Protein AF-A0AAW1SA32-F1 (afdb_monomer_lite)

Sequence (536 aa):
MSPGRSFTLLSSGGRRIPCVILPHGGWPAILATALLDEAAVEGHWSCERVPLPLVPHVLAQGPCLTLGPSLDKEVPRLPGVTAGSGDALSQLHSECLAQARAVVVRWARAAAADPGRLLLVPLRAHEGHMGPARRAMPAFWGYSAVVDAPDMAAALLESARLPLVLDLDETLLAAFAGGQLESRLEAARAARRAARAEAAAATDPALQAAAAERARATEREEALLRDDAALLREFAESDQVTVDGTTISATIEPVTDPAAAGGGGKGGSRPVVRLQGEGAVLTRVSPGRRETSMLLRTRPGWAALRTYLEGLDDQQRPVAARRRFDIYVCTAAEREYALEAWRILDPHARLIPWELRQARIVCVPAGRKKTLAGVLGLAGAPLRPPSLPCSAMPLAVIVDDRLDVWEEGAQAQVLRVSPFAPHRAAAAGGAAALGDPAHRLAQAEELARVQGALTALRARLYYAVNEQLAPALRAMAAGVDLPAILAPALPPVPTVAEMLHEKDLQPLRLPPRAPAAAPASLQPVDPRRAPARRGG

InterPro domains:
  IPR004274 FCP1 homology domain [SM00577] (241-427)
  IPR023214 HAD superfamily [G3DSA:3.40.50.1000] (150-475)
  IPR036412 HAD-like superfamily [SSF56784] (156-415)
  IPR039189 CTD phosphatase Fcp1 [PTHR23081] (156-420)

Secondary structure (DSSP, 8-state):
-PPPEEEEEE-TTS-EEEEEEEE-TT-HHHHHHH--SEEEEEEEEE-SSS-TTHHHHHHHTS-SEEEE----TTS---TT--TTHHHHHHHHHHHHHHTTEEEEEE---TT-SS--EEEEEEEEEEESSSSTTPEEEEEEEEEEE-BSHHHHHHHHHHTT-EEEEE--BTTTEEEEEHHHHHHHHHHHHHHHHHHHHHHHH--SHHHHHHHHHHHHHHHHHHHHHHHHHHHHHHHHHHSEEEETTEEEEPEEEE---TTTS-SSSS--EEEEEEETTTTEEEEESSTT-GGGEEEEEEPTTHHHHHHHHHT-S-TT--S----SEEEEEEESS-HHHHHHHHHHH-TTSSSS-GGGHHHHEEEPPTTS-B-HHHHHT-BSPPP--TTS---S-TT-EEEES-STTB-HHHHTTEEE-----HHHHHHHTT-S-TT-HHHHHHHHHHHHHHHHHHHHHHHHHHHIIIIIIHHHHHHHHT-EEHHHHHS--PPP---HHHHHHSTTT----PPPPP------------TTTSPP----

Radius of gyration: 28.92 Å; chains: 1; bounding box: 78×53×91 Å

Foldseek 3Di:
DPPWDWAWEQEPVRDTAIKTKFFDDPLPVLCVQFADRYWYFPDKDAAPLDQLVQLLCQQQLFFGIKIFHDPDPPDPQDPPDDPCNQVVLVVVLVVCVVRVIWTWIWTDPPDDPFTWIKTWGWFFAWADDPDPPTDTTTMTGIGWAFFPSSVVSSVCLSLLAFAEEEEFDLFFKHKDALVRLVVVLVVLVVQLVVLVVQLVPDPDPVSNVVSVLSNQLSVLLNVQSVQQSQQLVCCLVPQWGADPNDIGHFDFAWQPQPQLCPDDPDTHTWGWDQPPLQQKIWIALDRVHSSRIMIMRGFQQLVVLVCVQLQVPCPPDPDPRRGRYQYAYEYQEDDSVQSVSVCVSCVPCSRHNSVCCVLRYHHDHPPAADEPCSNNVIGGFTDDDPPDQGHNHLRYAYEEQDLVSHDPSCSLRYLHFRRDDQSSQCSNVPHSGSSDPVSSVVRSVRSVLVSVLSVVSSVQQVCCSPVAQSVVVVVRNVYDYPVCVSNPPGDGRHGSSRSCVDPVNPRDCDDDDDPDVDPPPVRPYRSVPDDDPPDD

pLDDT: mean 80.63, std 17.44, range [24.11, 98.62]

Structure (mmCIF, N/CA/C/O backbone):
data_AF-A0AAW1SA32-F1
#
_entry.id   AF-A0AAW1SA32-F1
#
loop_
_atom_site.group_PDB
_atom_site.id
_atom_site.type_symbol
_atom_site.label_atom_id
_atom_site.label_alt_id
_atom_site.label_comp_id
_atom_site.label_asym_id
_atom_site.label_entity_id
_atom_site.label_seq_id
_atom_site.pdbx_PDB_ins_code
_atom_site.Cartn_x
_atom_site.Cartn_y
_atom_site.Cartn_z
_atom_site.occupancy
_atom_site.B_iso_or_equiv
_atom_site.auth_seq_id
_atom_site.auth_comp_id
_atom_site.auth_asym_id
_atom_site.auth_atom_id
_atom_site.pdbx_PDB_model_num
ATOM 1 N N . MET A 1 1 ? 33.825 -18.367 -18.491 1.00 43.38 1 MET A N 1
ATOM 2 C CA . MET A 1 1 ? 32.591 -17.846 -19.117 1.00 43.38 1 MET A CA 1
ATOM 3 C C . MET A 1 1 ? 31.752 -19.041 -19.519 1.00 43.38 1 MET A C 1
ATOM 5 O O . MET A 1 1 ? 32.324 -19.983 -20.054 1.00 43.38 1 MET A O 1
ATOM 9 N N . SER A 1 2 ? 30.454 -19.050 -19.217 1.00 46.56 2 SER A N 1
ATOM 10 C CA . SER A 1 2 ? 29.559 -20.091 -19.736 1.00 46.56 2 SER A CA 1
ATOM 11 C C . SER A 1 2 ? 29.549 -20.023 -21.269 1.00 46.56 2 SER A C 1
ATOM 13 O O . SER A 1 2 ? 29.550 -18.908 -21.797 1.00 46.56 2 SER A O 1
ATOM 15 N N . PRO A 1 3 ? 29.569 -21.160 -21.987 1.00 58.75 3 PRO A N 1
ATOM 16 C CA . PRO A 1 3 ? 29.475 -21.144 -23.442 1.00 58.75 3 PRO A CA 1
ATOM 17 C C . PRO A 1 3 ? 28.167 -20.461 -23.852 1.00 58.75 3 PRO A C 1
ATOM 19 O O . PRO A 1 3 ? 27.114 -20.713 -23.259 1.00 58.75 3 PRO A O 1
ATOM 22 N N . GLY A 1 4 ? 28.245 -19.553 -24.826 1.00 66.81 4 GLY A N 1
ATOM 23 C CA . GLY A 1 4 ? 27.060 -18.908 -25.381 1.00 66.81 4 GLY A CA 1
ATOM 24 C C . GLY A 1 4 ? 26.113 -19.949 -25.966 1.00 66.81 4 GLY A C 1
ATOM 25 O O . GLY A 1 4 ? 26.548 -20.895 -26.619 1.00 66.81 4 GLY A O 1
ATOM 26 N N . ARG A 1 5 ? 24.812 -19.792 -25.718 1.00 78.44 5 ARG A N 1
ATOM 27 C CA . ARG A 1 5 ? 23.786 -20.689 -26.259 1.00 78.44 5 ARG A CA 1
ATOM 28 C C . ARG A 1 5 ? 23.210 -20.087 -27.536 1.00 78.44 5 ARG A C 1
ATOM 30 O O . ARG A 1 5 ? 22.865 -18.904 -27.553 1.00 78.44 5 ARG A O 1
ATOM 37 N N . SER A 1 6 ? 23.095 -20.900 -28.588 1.00 81.44 6 SER A N 1
ATOM 38 C CA . SER A 1 6 ? 22.388 -20.510 -29.812 1.00 81.44 6 SER A CA 1
ATOM 39 C C . SER A 1 6 ? 20.918 -20.223 -29.506 1.00 81.44 6 SER A C 1
ATOM 41 O O . SER A 1 6 ? 20.290 -20.935 -28.723 1.00 81.44 6 SER A O 1
ATOM 43 N N . PHE A 1 7 ? 20.382 -19.163 -30.097 1.00 83.56 7 PHE A N 1
ATOM 44 C CA . PHE A 1 7 ? 19.019 -18.710 -29.863 1.00 83.56 7 PHE A CA 1
ATOM 45 C C . PHE A 1 7 ? 18.447 -18.070 -31.125 1.00 83.56 7 PHE A C 1
ATOM 47 O O . PHE A 1 7 ? 19.166 -17.392 -31.852 1.00 83.56 7 PHE A O 1
ATOM 54 N N . THR A 1 8 ? 17.154 -18.238 -31.386 1.00 86.19 8 THR A N 1
ATOM 55 C CA . THR A 1 8 ? 16.477 -17.611 -32.527 1.00 86.19 8 THR A CA 1
ATOM 56 C C . THR A 1 8 ? 15.417 -16.619 -32.063 1.00 86.19 8 THR A C 1
ATOM 58 O O . THR A 1 8 ? 14.433 -16.992 -31.431 1.00 86.19 8 THR A O 1
ATOM 61 N N . LEU A 1 9 ? 15.563 -15.351 -32.442 1.00 87.94 9 LEU A N 1
ATOM 62 C CA . LEU A 1 9 ? 14.513 -14.352 -32.269 1.00 87.94 9 LEU A CA 1
ATOM 63 C C . LEU A 1 9 ? 13.605 -14.336 -33.507 1.00 87.94 9 LEU A C 1
ATOM 65 O O . LEU A 1 9 ? 14.067 -14.107 -34.625 1.00 87.94 9 LEU A O 1
ATOM 69 N N . LEU A 1 10 ? 12.311 -14.577 -33.323 1.00 87.69 10 LEU A N 1
ATOM 70 C CA . LEU A 1 10 ? 11.308 -14.472 -34.380 1.00 87.69 10 LEU A CA 1
ATOM 71 C C . LEU A 1 10 ? 10.786 -13.036 -34.410 1.00 87.69 10 LEU A C 1
ATOM 73 O O . LEU A 1 10 ? 10.126 -12.591 -33.473 1.00 87.69 10 LEU A O 1
ATOM 77 N N . SER A 1 11 ? 11.097 -12.301 -35.476 1.00 84.62 11 SER A N 1
ATOM 78 C CA . SER A 1 11 ? 10.527 -10.965 -35.693 1.00 84.62 11 SER A CA 1
ATOM 79 C C . SER A 1 11 ? 9.002 -11.024 -35.861 1.00 84.62 11 SER A C 1
ATOM 81 O O . SER A 1 11 ? 8.447 -12.073 -36.194 1.00 84.62 11 SER A O 1
ATOM 83 N N . SER A 1 12 ? 8.332 -9.878 -35.731 1.00 76.38 12 SER A N 1
ATOM 84 C CA . SER A 1 12 ? 6.885 -9.752 -35.963 1.00 76.38 12 SER A CA 1
ATOM 85 C C . SER A 1 12 ? 6.443 -10.185 -37.370 1.00 76.38 12 SER A C 1
ATOM 87 O O . SER A 1 12 ? 5.322 -10.648 -37.542 1.00 76.38 12 SER A O 1
ATOM 89 N N . GLY A 1 13 ? 7.328 -10.092 -38.370 1.00 77.31 13 GLY A N 1
ATOM 90 C CA . GLY A 1 13 ? 7.092 -10.564 -39.740 1.00 77.31 13 GLY A CA 1
ATOM 91 C C . GLY A 1 13 ? 7.439 -12.040 -39.980 1.00 77.31 13 GLY A C 1
ATOM 92 O O . GLY A 1 13 ? 7.562 -12.450 -41.130 1.00 77.31 13 GLY A O 1
ATOM 93 N N . GLY A 1 14 ? 7.692 -12.830 -38.931 1.00 77.44 14 GLY A N 1
ATOM 94 C CA . GLY A 1 14 ? 8.036 -14.255 -39.036 1.00 77.44 14 GLY A CA 1
ATOM 95 C C . GLY A 1 14 ? 9.484 -14.549 -39.454 1.00 77.44 14 GLY A C 1
ATOM 96 O O . GLY A 1 14 ? 9.884 -15.711 -39.520 1.00 77.44 14 GLY A O 1
ATOM 97 N N . ARG A 1 15 ? 10.313 -13.522 -39.699 1.00 84.69 15 ARG A N 1
ATOM 98 C CA . ARG A 1 15 ? 11.748 -13.699 -39.989 1.00 84.69 15 ARG A CA 1
ATOM 99 C C . ARG A 1 15 ? 12.479 -14.237 -38.757 1.00 84.69 15 ARG A C 1
ATOM 101 O O . ARG A 1 15 ? 12.372 -13.651 -37.680 1.00 84.69 15 ARG A O 1
ATOM 108 N N . ARG A 1 16 ? 13.258 -15.305 -38.948 1.00 86.62 16 ARG A N 1
ATOM 109 C CA . ARG A 1 16 ? 14.140 -15.917 -37.941 1.00 86.62 16 ARG A CA 1
ATOM 110 C C . ARG A 1 16 ? 15.473 -15.163 -37.880 1.00 86.62 16 ARG A C 1
ATOM 112 O O . ARG A 1 16 ? 16.166 -15.064 -38.891 1.00 86.62 16 ARG A O 1
ATOM 119 N N . ILE A 1 17 ? 15.833 -14.645 -36.710 1.00 87.06 17 ILE A N 1
ATOM 120 C CA . ILE A 1 17 ? 17.079 -13.913 -36.458 1.00 87.06 17 ILE A CA 1
ATOM 121 C C . ILE A 1 17 ? 17.946 -14.765 -35.516 1.00 87.06 17 ILE A C 1
ATOM 123 O O . ILE A 1 17 ? 17.618 -14.874 -34.335 1.00 87.06 17 ILE A O 1
ATOM 127 N N . PRO A 1 18 ? 19.014 -15.413 -36.009 1.00 84.81 18 PRO A N 1
ATOM 128 C CA . PRO A 1 18 ? 19.924 -16.179 -35.169 1.00 84.81 18 PRO A CA 1
ATOM 129 C C . PRO A 1 18 ? 20.784 -15.246 -34.309 1.00 84.81 18 PRO A C 1
ATOM 131 O O . PRO A 1 18 ? 21.390 -14.292 -34.798 1.00 84.81 18 PRO A O 1
ATOM 134 N N . CYS A 1 19 ? 20.858 -15.571 -33.028 1.00 85.31 19 CYS A N 1
ATOM 135 C CA . CYS A 1 19 ? 21.523 -14.819 -31.978 1.00 85.31 19 CYS A CA 1
ATOM 136 C C . CYS A 1 19 ? 22.290 -15.779 -31.059 1.00 85.31 19 CYS A C 1
ATOM 138 O O . CYS A 1 19 ? 22.099 -16.998 -31.087 1.00 85.31 19 CYS A O 1
ATOM 140 N N . VAL A 1 20 ? 23.130 -15.215 -30.198 1.00 84.38 20 VAL A N 1
ATOM 141 C CA . VAL A 1 20 ? 23.724 -15.924 -29.063 1.00 84.38 20 VAL A CA 1
ATOM 142 C C . VAL A 1 20 ? 23.283 -15.249 -27.774 1.00 84.38 20 VAL A C 1
ATOM 144 O O . VAL A 1 20 ? 23.307 -14.021 -27.665 1.00 84.38 20 VAL A O 1
ATOM 147 N N . ILE A 1 21 ? 22.875 -16.065 -26.804 1.00 85.00 21 ILE A N 1
ATOM 148 C CA . ILE A 1 21 ? 22.555 -15.631 -25.448 1.00 85.00 21 ILE A CA 1
ATOM 149 C C . ILE A 1 21 ? 23.703 -16.001 -24.515 1.00 85.00 21 ILE A C 1
ATOM 151 O O . ILE A 1 21 ? 24.169 -17.142 -24.488 1.00 85.00 21 ILE A O 1
ATOM 155 N N . LEU A 1 22 ? 24.106 -15.027 -23.706 1.00 84.38 22 LEU A N 1
ATOM 156 C CA . LEU A 1 22 ? 25.078 -15.155 -22.631 1.00 84.38 22 LEU A CA 1
ATOM 157 C C . LEU A 1 22 ? 24.363 -14.856 -21.303 1.00 84.38 22 LEU A C 1
ATOM 159 O O . LEU A 1 22 ? 24.101 -13.691 -21.004 1.00 84.38 22 LEU A O 1
ATOM 163 N N . PRO A 1 23 ? 23.979 -15.889 -20.531 1.00 83.06 23 PRO A N 1
ATOM 164 C CA . PRO A 1 23 ? 23.356 -15.718 -19.220 1.00 83.06 23 PRO A CA 1
ATOM 165 C C . PRO A 1 23 ? 24.276 -15.019 -18.212 1.00 83.06 23 PRO A C 1
ATOM 167 O O . PRO A 1 23 ? 25.473 -15.303 -18.171 1.00 83.06 23 PRO A O 1
ATOM 170 N N . HIS A 1 24 ? 23.701 -14.191 -17.337 1.00 81.00 24 HIS A N 1
ATOM 171 C CA . HIS A 1 24 ? 24.418 -13.539 -16.232 1.00 81.00 24 HIS A CA 1
ATOM 172 C C . HIS A 1 24 ? 24.227 -14.279 -14.905 1.00 81.00 24 HIS A C 1
ATOM 174 O O . HIS A 1 24 ? 23.134 -14.751 -14.599 1.00 81.00 24 HIS A O 1
ATOM 180 N N . GLY A 1 25 ? 25.267 -14.337 -14.070 1.00 75.50 25 GLY A N 1
ATOM 181 C CA . GLY A 1 25 ? 25.170 -14.793 -12.674 1.00 75.50 25 GLY A CA 1
ATOM 182 C C . GLY A 1 25 ? 24.427 -16.126 -12.481 1.00 75.50 25 GLY A C 1
ATOM 183 O O . GLY A 1 25 ? 24.749 -17.121 -13.122 1.00 75.50 25 GLY A O 1
ATOM 184 N N . GLY A 1 26 ? 23.427 -16.141 -11.589 1.00 72.12 26 GLY A N 1
ATOM 185 C CA . GLY A 1 26 ? 22.604 -17.317 -11.256 1.00 72.12 26 GLY A CA 1
ATOM 186 C C . GLY A 1 26 ? 21.482 -17.650 -12.252 1.00 72.12 26 GLY A C 1
ATOM 187 O O . GLY A 1 26 ? 20.685 -18.549 -11.997 1.00 72.12 26 GLY A O 1
ATOM 188 N N . TRP A 1 27 ? 21.398 -16.948 -13.384 1.00 76.31 27 TRP A N 1
ATOM 189 C CA . TRP A 1 27 ? 20.371 -17.165 -14.404 1.00 76.31 27 TRP A CA 1
ATOM 190 C C . TRP A 1 27 ? 20.554 -18.354 -15.369 1.00 76.31 27 TRP A C 1
ATOM 192 O O . TRP A 1 27 ? 19.533 -18.749 -15.937 1.00 76.31 27 TRP A O 1
ATOM 202 N N . PRO A 1 28 ? 21.741 -18.976 -15.577 1.00 76.75 28 PRO A N 1
ATOM 203 C CA . PRO A 1 28 ? 21.910 -20.035 -16.575 1.00 76.75 28 PRO A CA 1
ATOM 204 C C . PRO A 1 28 ? 20.877 -21.166 -16.485 1.00 76.75 28 PRO A C 1
ATOM 206 O O . PRO A 1 28 ? 20.281 -21.517 -17.497 1.00 76.75 28 PRO A O 1
ATOM 209 N N . ALA A 1 29 ? 20.608 -21.699 -15.288 1.00 71.81 29 ALA A N 1
ATOM 210 C CA . ALA A 1 29 ? 19.679 -22.821 -15.105 1.00 71.81 29 ALA A CA 1
ATOM 211 C C . ALA A 1 29 ? 18.210 -22.443 -15.382 1.00 71.81 29 ALA A C 1
ATOM 213 O O . ALA A 1 29 ? 17.443 -23.227 -15.943 1.00 71.81 29 ALA A O 1
ATOM 214 N N . ILE A 1 30 ? 17.811 -21.223 -15.021 1.00 73.12 30 ILE A N 1
ATOM 215 C CA . ILE A 1 30 ? 16.438 -20.739 -15.226 1.00 73.12 30 ILE A CA 1
ATOM 216 C C . ILE A 1 30 ? 16.232 -20.390 -16.687 1.00 73.12 30 ILE A C 1
ATOM 218 O O . ILE A 1 30 ? 15.241 -20.793 -17.274 1.00 73.12 30 ILE A O 1
ATOM 222 N N . LEU A 1 31 ? 17.187 -19.697 -17.306 1.00 74.50 31 LEU A N 1
ATOM 223 C CA . LEU A 1 31 ? 17.115 -19.382 -18.726 1.00 74.50 31 LEU A CA 1
ATOM 224 C C . LEU A 1 31 ? 17.199 -20.645 -19.586 1.00 74.50 31 LEU A C 1
ATOM 226 O O . LEU A 1 31 ? 16.544 -20.698 -20.616 1.00 74.50 31 LEU A O 1
ATOM 230 N N . ALA A 1 32 ? 17.919 -21.686 -19.156 1.00 70.69 32 ALA A N 1
ATOM 231 C CA . ALA A 1 32 ? 17.929 -22.974 -19.849 1.00 70.69 32 ALA A CA 1
ATOM 232 C C . ALA A 1 32 ? 16.540 -23.634 -19.910 1.00 70.69 32 ALA A C 1
ATOM 234 O O . ALA A 1 32 ? 16.199 -24.251 -20.914 1.00 70.69 32 ALA A O 1
ATOM 235 N N . THR A 1 33 ? 15.738 -23.485 -18.853 1.00 68.38 33 THR A N 1
ATOM 236 C CA . THR A 1 33 ? 14.393 -24.078 -18.747 1.00 68.38 33 THR A CA 1
ATOM 237 C C . THR A 1 33 ? 13.278 -23.153 -19.243 1.00 68.38 33 THR A C 1
ATOM 239 O O . THR A 1 33 ? 12.227 -23.630 -19.664 1.00 68.38 33 THR A O 1
ATOM 242 N N . ALA A 1 34 ? 13.498 -21.839 -19.194 1.00 64.12 34 ALA A N 1
ATOM 243 C CA . ALA A 1 34 ? 12.543 -20.803 -19.572 1.00 64.12 34 ALA A CA 1
ATOM 244 C C . ALA A 1 34 ? 12.669 -20.383 -21.043 1.00 64.12 34 ALA A C 1
ATOM 246 O O . ALA A 1 34 ? 11.677 -20.194 -21.742 1.00 64.12 34 ALA A O 1
ATOM 247 N N . LEU A 1 35 ? 13.890 -20.227 -21.543 1.00 68.00 35 LEU A N 1
ATOM 248 C CA . LEU A 1 35 ? 14.118 -19.920 -22.946 1.00 68.00 35 LEU A CA 1
ATOM 249 C C . LEU A 1 35 ? 14.328 -21.242 -23.687 1.00 68.00 35 LEU A C 1
ATOM 251 O O . LEU A 1 35 ? 15.353 -21.913 -23.525 1.00 68.00 35 LEU A O 1
ATOM 255 N N . LEU A 1 36 ? 13.336 -21.612 -24.501 1.00 65.75 36 LEU A N 1
ATOM 256 C CA . LEU A 1 36 ? 13.528 -22.561 -25.598 1.00 65.75 36 LEU A CA 1
ATOM 257 C C . LEU A 1 36 ? 14.583 -22.007 -26.577 1.00 65.75 36 LEU A C 1
ATOM 259 O O . LEU A 1 36 ? 15.098 -20.900 -26.409 1.00 65.75 36 LEU A O 1
ATOM 263 N N . ASP A 1 37 ? 14.893 -22.753 -27.633 1.00 74.31 37 ASP A N 1
ATOM 264 C CA . ASP A 1 37 ? 15.855 -22.303 -28.650 1.00 74.31 37 ASP A CA 1
ATOM 265 C C . ASP A 1 37 ? 15.319 -21.148 -29.521 1.00 74.31 37 ASP A C 1
ATOM 267 O O . ASP A 1 37 ? 16.049 -20.600 -30.350 1.00 74.31 37 ASP A O 1
ATOM 271 N N . GLU A 1 38 ? 14.059 -20.743 -29.327 1.00 80.00 38 GLU A N 1
ATOM 272 C CA . GLU A 1 38 ? 13.437 -19.614 -30.011 1.00 80.00 38 GLU A CA 1
ATOM 273 C C . GLU A 1 38 ? 12.433 -18.835 -29.147 1.00 80.00 38 GLU A C 1
ATOM 275 O O . GLU A 1 38 ? 11.807 -19.385 -28.238 1.00 80.00 38 GLU A O 1
ATOM 280 N N . ALA A 1 39 ? 12.257 -17.546 -29.454 1.00 82.50 39 ALA A N 1
ATOM 281 C CA . ALA A 1 39 ? 11.198 -16.716 -28.882 1.00 82.50 39 ALA A CA 1
ATOM 282 C C . ALA A 1 39 ? 10.696 -15.659 -29.874 1.00 82.50 39 ALA A C 1
ATOM 284 O O . ALA A 1 39 ? 11.453 -15.172 -30.714 1.00 82.50 39 ALA A O 1
ATOM 285 N N . ALA A 1 40 ? 9.422 -15.282 -29.752 1.00 85.25 40 ALA A N 1
ATOM 286 C CA . ALA A 1 40 ? 8.787 -14.306 -30.630 1.00 85.25 40 ALA A CA 1
ATOM 287 C C . ALA A 1 40 ? 8.781 -12.894 -30.039 1.00 85.25 40 ALA A C 1
ATOM 289 O O . ALA A 1 40 ? 8.492 -12.698 -28.854 1.00 85.25 40 ALA A O 1
ATOM 290 N N . VAL A 1 41 ? 9.071 -11.915 -30.897 1.00 89.19 41 VAL A N 1
ATOM 291 C CA . VAL A 1 41 ? 8.856 -10.496 -30.618 1.00 89.19 41 VAL A CA 1
ATOM 292 C C . VAL A 1 41 ? 7.355 -10.238 -30.584 1.00 89.19 41 VAL A C 1
ATOM 294 O O . VAL A 1 41 ? 6.668 -10.429 -31.584 1.00 89.19 41 VAL A O 1
ATOM 297 N N . GLU A 1 42 ? 6.855 -9.783 -29.440 1.00 88.44 42 GLU A N 1
ATOM 298 C CA . GLU A 1 42 ? 5.451 -9.386 -29.293 1.00 88.44 42 GLU A CA 1
ATOM 299 C C . GLU A 1 42 ? 5.228 -7.908 -29.593 1.00 88.44 42 GLU A C 1
ATOM 301 O O . GLU A 1 42 ? 4.142 -7.507 -30.002 1.00 88.44 42 GLU A O 1
ATOM 306 N N . GLY A 1 43 ? 6.256 -7.089 -29.392 1.00 91.56 43 GLY A N 1
ATOM 307 C CA . GLY A 1 43 ? 6.156 -5.654 -29.573 1.00 91.56 43 GLY A CA 1
ATOM 308 C C . GLY A 1 43 ? 7.396 -4.930 -29.085 1.00 91.56 43 GLY A C 1
ATOM 309 O O . GLY A 1 43 ? 8.476 -5.510 -28.948 1.00 91.56 43 GLY A O 1
ATOM 310 N N . HIS A 1 44 ? 7.219 -3.644 -28.818 1.00 93.62 44 HIS A N 1
ATOM 311 C CA . HIS A 1 44 ? 8.262 -2.776 -28.302 1.00 93.62 44 HIS A CA 1
ATOM 312 C C . HIS A 1 44 ? 7.732 -2.007 -27.102 1.00 93.62 44 HIS A C 1
ATOM 314 O O . HIS A 1 44 ? 6.556 -1.658 -27.054 1.00 93.62 44 HIS A O 1
ATOM 320 N N . TRP A 1 45 ? 8.620 -1.735 -26.158 1.00 94.56 45 TRP A N 1
ATOM 321 C CA . TRP A 1 45 ? 8.353 -0.871 -25.021 1.00 94.56 45 TRP A CA 1
ATOM 322 C C . TRP A 1 45 ? 9.257 0.352 -25.120 1.00 94.56 45 TRP A C 1
ATOM 324 O O . TRP A 1 45 ? 10.451 0.217 -25.383 1.00 94.56 45 TRP A O 1
ATOM 334 N N . SER A 1 46 ? 8.707 1.542 -24.929 1.00 92.31 46 SER A N 1
ATOM 335 C CA . SER A 1 46 ? 9.443 2.802 -25.020 1.00 92.31 46 SER A CA 1
ATOM 336 C C . SER A 1 46 ? 9.203 3.635 -23.777 1.00 92.31 46 SER A C 1
ATOM 338 O O . SER A 1 46 ? 8.096 3.669 -23.245 1.00 92.31 46 SER A O 1
ATOM 340 N N . CYS A 1 47 ? 10.231 4.359 -23.350 1.00 85.94 47 CYS A N 1
ATOM 341 C CA . CYS A 1 47 ? 10.123 5.313 -22.262 1.00 85.94 47 CYS A CA 1
ATOM 342 C C . CYS A 1 47 ? 10.890 6.579 -22.627 1.00 85.94 47 CYS A C 1
ATOM 344 O O . CYS A 1 47 ? 12.110 6.555 -22.759 1.00 85.94 47 CYS A O 1
ATOM 346 N N . GLU A 1 48 ? 10.168 7.685 -22.784 1.00 83.31 48 GLU A N 1
ATOM 347 C CA . GLU A 1 48 ? 10.762 8.993 -23.097 1.00 83.31 48 GLU A CA 1
ATOM 348 C C . GLU A 1 48 ? 11.131 9.783 -21.834 1.00 83.31 48 GLU A C 1
ATOM 350 O O . GLU A 1 48 ? 11.901 10.737 -21.880 1.00 83.31 48 GLU A O 1
ATOM 355 N N . ARG A 1 49 ? 10.568 9.383 -20.690 1.00 80.00 49 ARG A N 1
ATOM 356 C CA . ARG A 1 49 ? 10.577 10.153 -19.438 1.00 80.00 49 ARG A CA 1
ATOM 357 C C . ARG A 1 49 ? 11.839 9.934 -18.609 1.00 80.00 49 ARG A C 1
ATOM 359 O O . ARG A 1 49 ? 12.273 10.823 -17.884 1.00 80.00 49 ARG A O 1
ATOM 366 N N . VAL A 1 50 ? 12.427 8.745 -18.708 1.00 87.88 50 VAL A N 1
ATOM 367 C CA . VAL A 1 50 ? 13.656 8.352 -18.010 1.00 87.88 50 VAL A CA 1
ATOM 368 C C . VAL A 1 50 ? 14.534 7.504 -18.939 1.00 87.88 50 VAL A C 1
ATOM 370 O O . VAL A 1 50 ? 14.013 6.932 -19.896 1.00 87.88 50 VAL A O 1
ATOM 373 N N . PRO A 1 51 ? 15.855 7.385 -18.690 1.00 89.25 51 PRO A N 1
ATOM 374 C CA . PRO A 1 51 ? 16.721 6.553 -19.521 1.00 89.25 51 PRO A CA 1
ATOM 375 C C . PRO A 1 51 ? 16.185 5.123 -19.650 1.00 89.25 51 PRO A C 1
ATOM 377 O O . PRO A 1 51 ? 15.940 4.464 -18.643 1.00 89.25 51 PRO A O 1
ATOM 380 N N . LEU A 1 52 ? 16.059 4.623 -20.882 1.00 90.06 52 LEU A N 1
ATOM 381 C CA . LEU A 1 52 ? 15.482 3.308 -21.187 1.00 90.06 52 LEU A CA 1
ATOM 382 C C . LEU A 1 52 ? 15.989 2.142 -20.303 1.00 90.06 52 LEU A C 1
ATOM 384 O O . LEU A 1 52 ? 15.150 1.389 -19.813 1.00 90.06 52 LEU A O 1
ATOM 388 N N . PRO A 1 53 ? 17.305 1.964 -20.045 1.00 90.81 53 PRO A N 1
ATOM 389 C CA . PRO A 1 53 ? 17.787 0.883 -19.175 1.00 90.81 53 PRO A CA 1
ATOM 390 C C . PRO A 1 53 ? 17.467 1.074 -17.685 1.00 90.81 53 PRO A C 1
ATOM 392 O O . PRO A 1 53 ? 17.539 0.106 -16.933 1.00 90.81 53 PRO A O 1
ATOM 395 N N . LEU A 1 54 ? 17.112 2.283 -17.234 1.00 92.00 54 LEU A N 1
ATOM 396 C CA . LEU A 1 54 ? 16.904 2.581 -15.813 1.00 92.00 54 LEU A CA 1
ATOM 397 C C . LEU A 1 54 ? 15.756 1.760 -15.221 1.00 92.00 54 LEU A C 1
ATOM 399 O O . LEU A 1 54 ? 15.931 1.069 -14.221 1.00 92.00 54 LEU A O 1
ATOM 403 N N . VAL A 1 55 ? 14.590 1.830 -15.858 1.00 92.56 55 VAL A N 1
ATOM 404 C CA . VAL A 1 55 ? 13.352 1.176 -15.413 1.00 92.56 55 VAL A CA 1
ATOM 405 C C . VAL A 1 55 ? 13.518 -0.340 -15.260 1.00 92.56 55 VAL A C 1
ATOM 407 O O . VAL A 1 55 ? 13.307 -0.851 -14.156 1.00 92.56 55 VAL A O 1
ATOM 410 N N . PRO A 1 56 ? 13.917 -1.088 -16.309 1.00 90.75 56 PRO A N 1
ATOM 411 C CA . PRO A 1 56 ? 14.055 -2.529 -16.196 1.00 90.75 56 PRO A CA 1
ATOM 412 C C . PRO A 1 56 ? 15.188 -2.928 -15.246 1.00 90.75 56 PRO A C 1
ATOM 414 O O . PRO A 1 56 ? 15.067 -3.950 -14.578 1.00 90.75 56 PRO A O 1
ATOM 417 N N . HIS A 1 57 ? 16.248 -2.123 -15.104 1.00 90.56 57 HIS A N 1
ATOM 418 C CA . HIS A 1 57 ? 17.317 -2.404 -14.140 1.00 90.56 57 HIS A CA 1
ATOM 419 C C . HIS A 1 57 ? 16.834 -2.310 -12.692 1.00 90.56 57 HIS A C 1
ATOM 421 O O . HIS A 1 57 ? 17.108 -3.212 -11.901 1.00 90.56 57 HIS A O 1
ATOM 427 N N . VAL A 1 58 ? 16.059 -1.274 -12.362 1.00 90.56 58 VAL A N 1
ATOM 428 C CA . VAL A 1 58 ? 15.442 -1.100 -11.038 1.00 90.56 58 VAL A CA 1
ATOM 429 C C . VAL A 1 58 ? 14.469 -2.244 -10.724 1.00 90.56 58 VAL A C 1
ATOM 431 O O . VAL A 1 58 ? 14.511 -2.820 -9.634 1.00 90.56 58 VAL A O 1
ATOM 434 N N . LEU A 1 59 ? 13.620 -2.615 -11.685 1.00 88.69 59 LEU A N 1
ATOM 435 C CA . LEU A 1 59 ? 12.624 -3.677 -11.512 1.00 88.69 59 LEU A CA 1
ATOM 436 C C . LEU A 1 59 ? 13.234 -5.078 -11.439 1.00 88.69 59 LEU A C 1
ATOM 438 O O . LEU A 1 59 ? 12.806 -5.896 -10.628 1.00 88.69 59 LEU A O 1
ATOM 442 N N . ALA A 1 60 ? 14.213 -5.382 -12.289 1.00 85.56 60 ALA A N 1
ATOM 443 C CA . ALA A 1 60 ? 14.784 -6.721 -12.415 1.00 85.56 60 ALA A CA 1
ATOM 444 C C . ALA A 1 60 ? 16.011 -6.948 -11.522 1.00 85.56 60 ALA A C 1
ATOM 446 O O . ALA A 1 60 ? 16.449 -8.090 -11.397 1.00 85.56 60 ALA A O 1
ATOM 447 N N . GLN A 1 61 ? 16.516 -5.897 -10.862 1.00 83.19 61 GLN A N 1
ATOM 448 C CA . GLN A 1 61 ? 17.759 -5.938 -10.085 1.00 83.19 61 GLN A CA 1
ATOM 449 C C . GLN A 1 61 ? 18.964 -6.337 -10.954 1.00 83.19 61 GLN A C 1
ATOM 451 O O . GLN A 1 61 ? 19.837 -7.095 -10.539 1.00 83.19 61 GLN A O 1
ATOM 456 N N . GLY A 1 62 ? 18.988 -5.823 -12.187 1.00 85.50 62 GLY A N 1
ATOM 457 C CA . GLY A 1 62 ? 20.016 -6.119 -13.184 1.00 85.50 62 GLY A CA 1
ATOM 458 C C . GLY A 1 62 ? 19.558 -7.001 -14.351 1.00 85.50 62 GLY A C 1
ATOM 459 O O . GLY A 1 62 ? 18.472 -7.588 -14.320 1.00 85.50 62 GLY A O 1
ATOM 460 N N . PRO A 1 63 ? 20.369 -7.073 -15.422 1.00 87.44 63 PRO A N 1
ATOM 461 C CA . PRO A 1 63 ? 20.074 -7.908 -16.579 1.00 87.44 63 PRO A CA 1
ATOM 462 C C . PRO A 1 63 ? 20.274 -9.395 -16.259 1.00 87.44 63 PRO A C 1
ATOM 464 O O . PRO A 1 63 ? 21.224 -9.791 -15.585 1.00 87.44 63 PRO A O 1
ATOM 467 N N . CYS A 1 64 ? 19.397 -10.239 -16.797 1.00 85.44 64 CYS A N 1
ATOM 468 C CA . CYS A 1 64 ? 19.493 -11.696 -16.682 1.00 85.44 64 CYS A CA 1
ATOM 469 C C . CYS A 1 64 ? 20.359 -12.329 -17.779 1.00 85.44 64 CYS A C 1
ATOM 471 O O . CYS A 1 64 ? 20.905 -13.416 -17.589 1.00 85.44 64 CYS A O 1
ATOM 473 N N . LEU A 1 65 ? 20.503 -11.655 -18.924 1.00 87.81 65 LEU A N 1
ATOM 474 C CA . LEU A 1 65 ? 21.323 -12.107 -20.046 1.00 87.81 65 LEU A CA 1
ATOM 475 C C . LEU A 1 65 ? 21.834 -10.951 -20.907 1.00 87.81 65 LEU A C 1
ATOM 477 O O . LEU A 1 65 ? 21.274 -9.854 -20.892 1.00 87.81 65 LEU A O 1
ATOM 481 N N . THR A 1 66 ? 22.849 -11.240 -21.714 1.00 88.06 66 THR A N 1
ATOM 482 C CA . THR A 1 66 ? 23.224 -10.458 -22.894 1.00 88.06 66 THR A CA 1
ATOM 483 C C . THR A 1 66 ? 22.855 -11.240 -24.151 1.00 88.06 66 THR A C 1
ATOM 485 O O . THR A 1 66 ? 23.148 -12.430 -24.247 1.00 88.06 66 THR A O 1
ATOM 488 N N . LEU A 1 67 ? 22.231 -10.576 -25.120 1.00 88.75 67 LEU A N 1
ATOM 489 C CA . LEU A 1 67 ? 21.964 -11.107 -26.454 1.00 88.75 67 LEU A CA 1
ATOM 490 C C . LEU A 1 67 ? 22.821 -10.355 -27.474 1.00 88.75 67 LEU A C 1
ATOM 492 O O . LEU A 1 67 ? 22.839 -9.125 -27.487 1.00 88.75 67 LEU A O 1
ATOM 496 N N . GLY A 1 68 ? 23.520 -11.095 -28.328 1.00 85.38 68 GLY A N 1
ATOM 497 C CA . GLY A 1 68 ? 24.386 -10.542 -29.368 1.00 85.38 68 GLY A CA 1
ATOM 498 C C . GLY A 1 68 ? 24.407 -11.404 -30.633 1.00 85.38 68 GLY A C 1
ATOM 499 O O . GLY A 1 68 ? 23.712 -12.426 -30.696 1.00 85.38 68 GLY A O 1
ATOM 500 N N . PRO A 1 69 ? 25.180 -11.004 -31.657 1.00 77.19 69 PRO A N 1
ATOM 501 C CA . PRO A 1 69 ? 25.334 -11.783 -32.876 1.00 77.19 69 PRO A CA 1
ATOM 502 C C . PRO A 1 69 ? 26.040 -13.107 -32.575 1.00 77.19 69 PRO A C 1
ATOM 504 O O . PRO A 1 69 ? 26.837 -13.209 -31.643 1.00 77.19 69 PRO A O 1
ATOM 507 N N . SER A 1 70 ? 25.773 -14.126 -33.391 1.00 66.19 70 SER A N 1
ATOM 508 C CA . SER A 1 70 ? 26.574 -15.349 -33.364 1.00 66.19 70 SER A CA 1
ATOM 509 C C . SER A 1 70 ? 27.982 -15.043 -33.879 1.00 66.19 70 SER A C 1
ATOM 511 O O . SER A 1 70 ? 28.141 -14.622 -35.023 1.00 66.19 70 SER A O 1
ATOM 513 N N . LEU A 1 71 ? 28.984 -15.183 -33.007 1.00 54.28 71 LEU A N 1
ATOM 514 C CA . LEU A 1 71 ? 30.394 -14.900 -33.313 1.00 54.28 71 LEU A CA 1
ATOM 515 C C . LEU A 1 71 ? 31.151 -16.126 -33.844 1.00 54.28 71 LEU A C 1
ATOM 517 O O . LEU A 1 71 ? 32.261 -15.990 -34.357 1.00 54.28 71 LEU A O 1
ATOM 521 N N . ASP A 1 72 ? 30.548 -17.311 -33.768 1.00 46.59 72 ASP A N 1
ATOM 522 C CA . ASP A 1 72 ? 31.169 -18.542 -34.234 1.00 46.59 72 ASP A CA 1
ATOM 523 C C . ASP A 1 72 ? 31.066 -18.659 -35.754 1.00 46.59 72 ASP A C 1
ATOM 525 O O . ASP A 1 72 ? 29.987 -18.818 -36.327 1.00 46.59 72 ASP A O 1
ATOM 529 N N . LYS A 1 73 ? 32.228 -18.677 -36.412 1.00 42.56 73 LYS A N 1
ATOM 530 C CA . LYS A 1 73 ? 32.350 -19.101 -37.815 1.00 42.56 73 LYS A CA 1
ATOM 531 C C . LYS A 1 73 ? 31.988 -20.585 -38.015 1.00 42.56 73 LYS A C 1
ATOM 533 O O . LYS A 1 73 ? 31.828 -21.000 -39.159 1.00 42.56 73 LYS A O 1
ATOM 538 N N . GLU A 1 74 ? 31.853 -21.356 -36.930 1.00 34.53 74 GLU A N 1
ATOM 539 C CA . GLU A 1 74 ? 31.654 -22.813 -36.927 1.00 34.53 74 GLU A CA 1
ATOM 540 C C . GLU A 1 74 ? 30.274 -23.288 -36.442 1.00 34.53 74 GLU A C 1
ATOM 542 O O . GLU A 1 74 ? 30.009 -24.489 -36.482 1.00 34.53 74 GLU A O 1
ATOM 547 N N . VAL A 1 75 ? 29.355 -22.401 -36.032 1.00 39.62 75 VAL A N 1
ATOM 548 C CA . VAL A 1 75 ? 27.975 -22.839 -35.753 1.00 39.62 75 VAL A CA 1
ATOM 549 C C . VAL A 1 75 ? 27.365 -23.319 -37.074 1.00 39.62 75 VAL A C 1
ATOM 551 O O . VAL A 1 75 ? 27.299 -22.529 -38.025 1.00 39.62 75 VAL A O 1
ATOM 554 N N . PRO A 1 76 ? 26.923 -24.592 -37.179 1.00 32.91 76 PRO A N 1
ATOM 555 C CA . PRO A 1 76 ? 26.317 -25.101 -38.397 1.00 32.91 76 PRO A CA 1
ATOM 556 C C . PRO A 1 76 ? 25.170 -24.174 -38.770 1.00 32.91 76 PRO A C 1
ATOM 558 O O . PRO A 1 76 ? 24.283 -23.923 -37.951 1.00 32.91 76 PRO A O 1
ATOM 561 N N . ARG A 1 77 ? 25.205 -23.626 -39.990 1.00 39.25 77 ARG A N 1
ATOM 562 C CA . ARG A 1 77 ? 24.096 -22.831 -40.518 1.00 39.25 77 ARG A CA 1
ATOM 563 C C . ARG A 1 77 ? 22.839 -23.680 -40.369 1.00 39.25 77 ARG A C 1
ATOM 565 O O . ARG A 1 77 ? 22.693 -24.679 -41.071 1.00 39.25 77 ARG A O 1
ATOM 572 N N . LEU A 1 78 ? 21.964 -23.305 -39.435 1.00 37.47 78 LEU A N 1
ATOM 573 C CA . LEU A 1 78 ? 20.655 -23.930 -39.302 1.00 37.47 78 LEU A CA 1
ATOM 574 C C . LEU A 1 78 ? 19.990 -23.904 -40.692 1.00 37.47 78 LEU A C 1
ATOM 576 O O . LEU A 1 78 ? 20.062 -22.867 -41.369 1.00 37.47 78 LEU A O 1
ATOM 580 N N . PRO A 1 79 ? 19.383 -25.010 -41.155 1.00 30.83 79 PRO A N 1
ATOM 581 C CA . PRO A 1 79 ? 18.726 -25.044 -42.456 1.00 30.83 79 PRO A CA 1
ATOM 582 C C . PRO A 1 79 ? 17.705 -23.899 -42.551 1.00 30.83 79 PRO A C 1
ATOM 584 O O . PRO A 1 79 ? 16.812 -23.793 -41.713 1.00 30.83 79 PRO A O 1
ATOM 587 N N . GLY A 1 80 ? 17.870 -23.007 -43.533 1.00 40.69 80 GLY A N 1
ATOM 588 C CA . GLY A 1 80 ? 17.012 -21.826 -43.725 1.00 40.69 80 GLY A CA 1
ATOM 589 C C . GLY A 1 80 ? 17.582 -20.480 -43.247 1.00 40.69 80 GLY A C 1
ATOM 590 O O . GLY A 1 80 ? 16.929 -19.455 -43.433 1.00 40.69 80 GLY A O 1
ATOM 591 N N . VAL A 1 81 ? 18.795 -20.428 -42.680 1.00 39.47 81 VAL A N 1
ATOM 592 C CA . VAL A 1 81 ? 19.463 -19.156 -42.332 1.00 39.47 81 VAL A CA 1
ATOM 593 C C . VAL A 1 81 ? 20.171 -18.566 -43.560 1.00 39.47 81 VAL A C 1
ATOM 595 O O . VAL A 1 81 ? 21.250 -19.007 -43.956 1.00 39.47 81 VAL A O 1
ATOM 598 N N . THR A 1 82 ? 19.565 -17.548 -44.175 1.00 38.69 82 THR A N 1
ATOM 599 C CA . THR A 1 82 ? 20.169 -16.758 -45.265 1.00 38.69 82 THR A CA 1
ATOM 600 C C . THR A 1 82 ? 21.308 -15.868 -44.754 1.00 38.69 82 THR A C 1
ATOM 602 O O . THR A 1 82 ? 21.231 -15.367 -43.634 1.00 38.69 82 THR A O 1
ATOM 605 N N . ALA A 1 83 ? 22.312 -15.589 -45.594 1.00 40.94 83 ALA A N 1
ATOM 606 C CA . ALA A 1 83 ? 23.529 -14.825 -45.273 1.00 40.94 83 ALA A CA 1
ATOM 607 C C . ALA A 1 83 ? 23.329 -13.385 -44.723 1.00 40.94 83 ALA A C 1
ATOM 609 O O . ALA A 1 83 ? 24.298 -12.779 -44.286 1.00 40.94 83 ALA A O 1
ATOM 610 N N . GLY A 1 84 ? 22.100 -12.852 -44.690 1.00 49.09 84 GLY A N 1
ATOM 611 C CA . GLY A 1 84 ? 21.751 -11.526 -44.149 1.00 49.09 84 GLY A CA 1
ATOM 612 C C . GLY A 1 84 ? 21.239 -11.517 -42.698 1.00 49.09 84 GLY A C 1
ATOM 613 O O . GLY A 1 84 ? 20.461 -10.640 -42.323 1.00 49.09 84 GLY A O 1
ATOM 614 N N . SER A 1 85 ? 21.564 -12.522 -41.880 1.00 50.72 85 SER A N 1
ATOM 615 C CA . SER A 1 85 ? 21.098 -12.624 -40.486 1.00 50.72 85 SER A CA 1
ATOM 616 C C . SER A 1 85 ? 21.793 -11.654 -39.519 1.00 50.72 85 SER A C 1
ATOM 618 O O . SER A 1 85 ? 21.127 -11.092 -38.650 1.00 50.72 85 SER A O 1
ATOM 620 N N . GLY A 1 86 ? 23.097 -11.408 -39.699 1.00 58.56 86 GLY A N 1
ATOM 621 C CA . GLY A 1 86 ? 23.840 -10.376 -38.958 1.00 58.56 86 GLY A CA 1
ATOM 622 C C . GLY A 1 86 ? 23.312 -8.962 -39.227 1.00 58.56 86 GLY A C 1
ATOM 623 O O . GLY A 1 86 ? 23.235 -8.141 -38.310 1.00 58.56 86 GLY A O 1
ATOM 624 N N . ASP A 1 87 ? 22.841 -8.717 -40.450 1.00 70.12 87 ASP A N 1
ATOM 625 C CA . ASP A 1 87 ? 22.207 -7.455 -40.840 1.00 70.12 87 ASP A CA 1
ATOM 626 C C . ASP A 1 87 ? 20.837 -7.277 -40.177 1.00 70.12 87 ASP A C 1
ATOM 628 O O . ASP A 1 87 ? 20.500 -6.176 -39.757 1.00 70.12 87 ASP A O 1
ATOM 632 N N . ALA A 1 88 ? 20.062 -8.355 -40.002 1.00 83.75 88 ALA A N 1
ATOM 633 C CA . ALA A 1 88 ? 18.738 -8.292 -39.373 1.00 83.75 88 ALA A CA 1
ATOM 634 C C . ALA A 1 88 ? 18.803 -7.866 -37.899 1.00 83.75 88 ALA A C 1
ATOM 636 O O . ALA A 1 88 ? 18.030 -7.014 -37.460 1.00 83.75 88 ALA A O 1
ATOM 637 N N . LEU A 1 89 ? 19.734 -8.453 -37.136 1.00 86.50 89 LEU A N 1
ATOM 638 C CA . LEU A 1 89 ? 19.943 -8.086 -35.736 1.00 86.50 89 LEU A CA 1
ATOM 639 C C . LEU A 1 89 ? 20.498 -6.660 -35.618 1.00 86.50 89 LEU A C 1
ATOM 641 O O . LEU A 1 89 ? 20.070 -5.912 -34.742 1.00 86.50 89 LEU A O 1
ATOM 645 N N . SER A 1 90 ? 21.405 -6.273 -36.521 1.00 87.56 90 SER A N 1
ATOM 646 C CA . SER A 1 90 ? 21.966 -4.917 -36.582 1.00 87.56 90 SER A CA 1
ATOM 647 C C . SER A 1 90 ? 20.913 -3.866 -36.928 1.00 87.56 90 SER A C 1
ATOM 649 O O . SER A 1 90 ? 20.900 -2.791 -36.330 1.00 87.56 90 SER A O 1
ATOM 651 N N . GLN A 1 91 ? 19.996 -4.185 -37.844 1.00 89.19 91 GLN A N 1
ATOM 652 C CA . GLN A 1 91 ? 18.869 -3.330 -38.198 1.00 89.19 91 GLN A CA 1
ATOM 653 C C . GLN A 1 91 ? 17.926 -3.154 -37.003 1.00 89.19 91 GLN A C 1
ATOM 655 O O . GLN A 1 91 ? 17.666 -2.021 -36.605 1.00 89.19 91 GLN A O 1
ATOM 660 N N . LEU A 1 92 ? 17.480 -4.256 -36.386 1.00 91.44 92 LEU A N 1
ATOM 661 C CA . LEU A 1 92 ? 16.610 -4.216 -35.205 1.00 91.44 92 LEU A CA 1
ATOM 662 C C . LEU A 1 92 ? 17.238 -3.386 -34.078 1.00 91.44 92 LEU A C 1
ATOM 664 O O . LEU A 1 92 ? 16.590 -2.528 -33.485 1.00 91.44 92 LEU A O 1
ATOM 668 N N . HIS A 1 93 ? 18.521 -3.621 -33.806 1.00 92.62 93 HIS A N 1
ATOM 669 C CA . HIS A 1 93 ? 19.296 -2.877 -32.818 1.00 92.62 93 HIS A CA 1
ATOM 670 C C . HIS A 1 93 ? 19.367 -1.379 -33.130 1.00 92.62 93 HIS A C 1
ATOM 672 O O . HIS A 1 93 ? 19.083 -0.562 -32.253 1.00 92.62 93 HIS A O 1
ATOM 678 N N . SER A 1 94 ? 19.678 -1.019 -34.376 1.00 91.44 94 SER A N 1
ATOM 679 C CA . SER A 1 94 ? 19.783 0.379 -34.807 1.00 91.44 94 SER A CA 1
ATOM 680 C C . SER A 1 94 ? 18.443 1.108 -34.709 1.00 91.44 94 SER A C 1
ATOM 682 O O . SER A 1 94 ? 18.392 2.233 -34.213 1.00 91.44 94 SER A O 1
ATOM 684 N N . GLU A 1 95 ? 17.348 0.455 -35.106 1.00 93.00 95 GLU A N 1
ATOM 685 C CA . GLU A 1 95 ? 15.992 0.990 -34.957 1.00 93.00 95 GLU A CA 1
ATOM 686 C C . GLU A 1 95 ? 15.631 1.205 -33.481 1.00 93.00 95 GLU A C 1
ATOM 688 O O . GLU A 1 95 ? 15.096 2.252 -33.113 1.00 93.00 95 GLU A O 1
ATOM 693 N N . CYS A 1 96 ? 15.951 0.236 -32.619 1.00 94.00 96 CYS A N 1
ATOM 694 C CA . CYS A 1 96 ? 15.706 0.328 -31.184 1.00 94.00 96 CYS A CA 1
ATOM 695 C C . CYS A 1 96 ? 16.487 1.472 -30.522 1.00 94.00 96 CYS A C 1
ATOM 697 O O . CYS A 1 96 ? 15.921 2.195 -29.700 1.00 94.00 96 CYS A O 1
ATOM 699 N N . LEU A 1 97 ? 17.752 1.680 -30.904 1.00 91.12 97 LEU A N 1
ATOM 700 C CA . LEU A 1 97 ? 18.545 2.824 -30.444 1.00 91.12 97 LEU A CA 1
ATOM 701 C C . LEU A 1 97 ? 17.981 4.158 -30.942 1.00 91.12 97 LEU A C 1
ATOM 703 O O . LEU A 1 97 ? 17.914 5.106 -30.163 1.00 91.12 97 LEU A O 1
ATOM 707 N N . ALA A 1 98 ? 17.591 4.242 -32.216 1.00 91.12 98 ALA A N 1
ATOM 708 C CA . ALA A 1 98 ? 17.076 5.473 -32.815 1.00 91.12 98 ALA A CA 1
ATOM 709 C C . ALA A 1 98 ? 15.742 5.916 -32.195 1.00 91.12 98 ALA A C 1
ATOM 711 O O . ALA A 1 98 ? 15.499 7.109 -32.053 1.00 91.12 98 ALA A O 1
ATOM 712 N N . GLN A 1 99 ? 14.899 4.957 -31.809 1.00 91.75 99 GLN A N 1
ATOM 713 C CA . GLN A 1 99 ? 13.570 5.211 -31.247 1.00 91.75 99 GLN A CA 1
ATOM 714 C C . GLN A 1 99 ? 13.513 5.081 -29.718 1.00 91.75 99 GLN A C 1
ATOM 716 O O . GLN A 1 99 ? 12.422 5.089 -29.157 1.00 91.75 99 GLN A O 1
ATOM 721 N N . ALA A 1 100 ? 14.658 4.909 -29.046 1.00 90.56 100 ALA A N 1
ATOM 722 C CA . ALA A 1 100 ? 14.738 4.705 -27.597 1.00 90.56 100 ALA A CA 1
ATOM 723 C C . ALA A 1 100 ? 13.740 3.646 -27.074 1.00 90.56 100 ALA A C 1
ATOM 725 O O . ALA A 1 100 ? 13.024 3.866 -26.096 1.00 90.56 100 ALA A O 1
ATOM 726 N N . ARG A 1 101 ? 13.697 2.480 -27.732 1.00 94.56 101 ARG A N 1
ATOM 727 C CA . ARG A 1 101 ? 12.762 1.387 -27.414 1.00 94.56 101 ARG A CA 1
ATOM 728 C C . ARG A 1 101 ? 13.479 0.071 -27.121 1.00 94.56 101 ARG A C 1
ATOM 730 O O . ARG A 1 101 ? 14.495 -0.254 -27.733 1.00 94.56 101 ARG A O 1
ATOM 737 N N . ALA A 1 102 ? 12.913 -0.711 -26.213 1.00 95.19 102 ALA A N 1
ATOM 738 C CA . ALA A 1 102 ? 13.283 -2.092 -25.937 1.00 95.19 102 ALA A CA 1
ATOM 739 C C . ALA A 1 102 ? 12.379 -3.051 -26.722 1.00 95.19 102 ALA A C 1
ATOM 741 O O . ALA A 1 102 ? 11.211 -2.752 -26.977 1.00 95.19 102 ALA A O 1
ATOM 742 N N . VAL A 1 103 ? 12.903 -4.219 -27.088 1.00 94.69 103 VAL A N 1
ATOM 743 C CA . VAL A 1 103 ? 12.103 -5.288 -27.705 1.00 94.69 103 VAL A CA 1
ATOM 744 C C . VAL A 1 103 ? 11.430 -6.097 -26.602 1.00 94.69 103 VAL A C 1
ATOM 746 O O . VAL A 1 103 ? 12.092 -6.519 -25.655 1.00 94.69 103 VAL A O 1
ATOM 749 N N . VAL A 1 104 ? 10.126 -6.332 -26.730 1.00 92.00 104 VAL A N 1
ATOM 750 C CA . VAL A 1 104 ? 9.357 -7.168 -25.804 1.00 92.00 104 VAL A CA 1
ATOM 751 C C . VAL A 1 104 ? 9.271 -8.573 -26.378 1.00 92.00 104 VAL A C 1
ATOM 753 O O . VAL A 1 104 ? 8.730 -8.785 -27.465 1.00 92.00 104 VAL A O 1
ATOM 756 N N . VAL A 1 105 ? 9.803 -9.538 -25.636 1.00 87.88 105 VAL A N 1
ATOM 757 C CA . VAL A 1 105 ? 9.826 -10.944 -26.028 1.00 87.88 105 VAL A CA 1
ATOM 758 C C . VAL A 1 105 ? 9.039 -11.758 -25.014 1.00 87.88 105 VAL A C 1
ATOM 760 O O . VAL A 1 105 ? 9.271 -11.668 -23.804 1.00 87.88 105 VAL A O 1
ATOM 763 N N . ARG A 1 106 ? 8.118 -12.586 -25.504 1.00 79.00 106 ARG A N 1
ATOM 764 C CA . ARG A 1 106 ? 7.474 -13.605 -24.676 1.00 79.00 106 ARG A CA 1
ATOM 765 C C . ARG A 1 106 ? 8.322 -14.861 -24.678 1.00 79.00 106 ARG A C 1
ATOM 767 O O . ARG A 1 106 ? 8.644 -15.396 -25.736 1.00 79.00 106 ARG A O 1
ATOM 774 N N . TRP A 1 107 ? 8.651 -15.350 -23.491 1.00 73.44 107 TRP A N 1
ATOM 775 C CA . TRP A 1 107 ? 9.300 -16.646 -23.342 1.00 73.44 107 TRP A CA 1
ATOM 776 C C . TRP A 1 107 ? 8.242 -17.742 -23.186 1.00 73.44 107 TRP A C 1
ATOM 778 O O . TRP A 1 107 ? 7.170 -17.530 -22.612 1.00 73.44 107 TRP A O 1
ATOM 788 N N . ALA A 1 108 ? 8.530 -18.913 -23.745 1.00 56.56 108 ALA A N 1
ATOM 789 C CA . ALA A 1 108 ? 7.617 -20.040 -23.758 1.00 56.56 108 ALA A CA 1
ATOM 790 C C . ALA A 1 108 ? 7.882 -20.946 -22.555 1.00 56.56 108 ALA A C 1
ATOM 792 O O . ALA A 1 108 ? 8.835 -21.719 -22.544 1.00 56.56 108 ALA A O 1
ATOM 793 N N . ARG A 1 109 ? 6.975 -20.939 -21.578 1.00 53.50 109 ARG A N 1
ATOM 794 C CA . ARG A 1 109 ? 6.719 -22.148 -20.798 1.00 53.50 109 ARG A CA 1
ATOM 795 C C . ARG A 1 109 ? 5.505 -22.799 -21.440 1.00 53.50 109 ARG A C 1
ATOM 797 O O . ARG A 1 109 ? 4.403 -22.289 -21.278 1.00 53.50 109 ARG A O 1
ATOM 804 N N . ALA A 1 110 ? 5.715 -23.876 -22.197 1.00 42.94 110 ALA A N 1
ATOM 805 C CA . ALA A 1 110 ? 4.739 -24.519 -23.091 1.00 42.94 110 ALA A CA 1
ATOM 806 C C . ALA A 1 110 ? 3.408 -25.001 -22.447 1.00 42.94 110 ALA A C 1
ATOM 808 O O . ALA A 1 110 ? 2.639 -25.697 -23.098 1.00 42.94 110 ALA A O 1
ATOM 809 N N . ALA A 1 111 ? 3.104 -24.636 -21.197 1.00 43.38 111 ALA A N 1
ATOM 810 C CA . ALA A 1 111 ? 1.830 -24.911 -20.534 1.00 43.38 111 ALA A CA 1
ATOM 811 C C . ALA A 1 111 ? 1.481 -23.937 -19.382 1.00 43.38 111 ALA A C 1
ATOM 813 O O . ALA A 1 111 ? 0.574 -24.224 -18.604 1.00 43.38 111 ALA A O 1
ATOM 814 N N . ALA A 1 112 ? 2.203 -22.822 -19.192 1.00 51.12 112 ALA A N 1
ATOM 815 C CA . ALA A 1 112 ? 1.887 -21.898 -18.096 1.00 51.12 112 ALA A CA 1
ATOM 816 C C . ALA A 1 112 ? 0.754 -20.946 -18.499 1.00 51.12 112 ALA A C 1
ATOM 818 O O . ALA A 1 112 ? 0.815 -20.331 -19.560 1.00 51.12 112 ALA A O 1
ATOM 819 N N . ALA A 1 113 ? -0.250 -20.804 -17.631 1.00 51.16 113 ALA A N 1
ATOM 820 C CA . ALA A 1 113 ? -1.412 -19.941 -17.855 1.00 51.16 113 ALA A CA 1
ATOM 821 C C . ALA A 1 113 ? -1.063 -18.443 -17.973 1.00 51.16 113 ALA A C 1
ATOM 823 O O . ALA A 1 113 ? -1.885 -17.673 -18.458 1.00 51.16 113 ALA A O 1
ATOM 824 N N 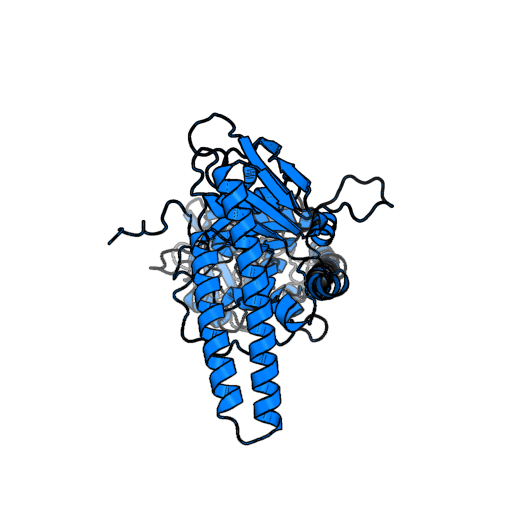. ASP A 1 114 ? 0.142 -18.039 -17.556 1.00 57.31 114 ASP A N 1
ATOM 825 C CA . ASP A 1 114 ? 0.586 -16.646 -17.562 1.00 57.31 114 ASP A CA 1
ATOM 826 C C . ASP A 1 114 ? 2.083 -16.541 -17.937 1.00 57.31 114 ASP A C 1
ATOM 828 O O . ASP A 1 114 ? 2.960 -16.787 -17.099 1.00 57.31 114 ASP A O 1
ATOM 832 N N . PRO A 1 115 ? 2.422 -16.289 -19.215 1.00 60.78 115 PRO A N 1
ATOM 833 C CA . PRO A 1 115 ? 3.809 -16.191 -19.648 1.00 60.78 115 PRO A CA 1
ATOM 834 C C . PRO A 1 115 ? 4.401 -14.837 -19.231 1.00 60.78 115 PRO A C 1
ATOM 836 O O . PRO A 1 115 ? 3.818 -13.792 -19.504 1.00 60.78 115 PRO A O 1
ATOM 839 N N . GLY A 1 116 ? 5.590 -14.823 -18.621 1.00 66.38 116 GLY A N 1
ATOM 840 C CA . GLY A 1 116 ? 6.293 -13.567 -18.314 1.00 66.38 116 GLY A CA 1
ATOM 841 C C . GLY A 1 116 ? 6.857 -12.874 -19.569 1.00 66.38 116 GLY A C 1
ATOM 842 O O . GLY A 1 116 ? 6.689 -13.353 -20.697 1.00 66.38 116 GLY A O 1
ATOM 843 N N . ARG A 1 117 ? 7.561 -11.749 -19.389 1.00 81.12 117 ARG A N 1
ATOM 844 C CA . ARG A 1 117 ? 8.195 -10.996 -20.486 1.00 81.12 117 ARG A CA 1
ATOM 845 C C . ARG A 1 117 ? 9.680 -10.760 -20.249 1.00 81.12 117 ARG A C 1
ATOM 847 O O . ARG A 1 117 ? 10.130 -10.589 -19.119 1.00 81.12 117 ARG A O 1
ATOM 854 N N . LEU A 1 118 ? 10.426 -10.743 -21.349 1.00 87.44 118 LEU A N 1
ATOM 855 C CA . LEU A 1 118 ? 11.814 -10.317 -21.403 1.00 87.44 118 LEU A CA 1
ATOM 856 C C . LEU A 1 118 ? 11.891 -9.005 -22.188 1.00 87.44 118 LEU A C 1
ATOM 858 O O . LEU A 1 118 ? 11.445 -8.939 -23.334 1.00 87.44 118 LEU A O 1
ATOM 862 N N . LEU A 1 119 ? 12.467 -7.977 -21.574 1.00 92.12 119 LEU A N 1
ATOM 863 C CA . LEU A 1 119 ? 12.766 -6.704 -22.221 1.00 92.12 119 LEU A CA 1
ATOM 864 C C . LEU A 1 119 ? 14.210 -6.726 -22.711 1.00 92.12 119 LEU A C 1
ATOM 866 O O . LEU A 1 119 ? 15.132 -6.765 -21.897 1.00 92.12 119 LEU A O 1
ATOM 870 N N . LEU A 1 120 ? 14.408 -6.703 -24.026 1.00 93.88 120 LEU A N 1
ATOM 871 C CA . LEU A 1 120 ? 15.727 -6.581 -24.641 1.00 93.88 120 LEU A CA 1
ATOM 872 C C . LEU A 1 120 ? 16.032 -5.101 -24.881 1.00 93.88 120 LEU A C 1
ATOM 874 O O . LEU A 1 120 ? 15.527 -4.490 -25.825 1.00 93.88 120 LEU A O 1
ATOM 878 N N . VAL A 1 121 ? 16.856 -4.526 -24.015 1.00 93.88 121 VAL A N 1
ATOM 879 C CA . VAL A 1 121 ? 17.277 -3.125 -24.076 1.00 93.88 121 VAL A CA 1
ATOM 880 C C . VAL A 1 121 ? 18.531 -3.016 -24.945 1.00 93.88 121 VAL A C 1
ATOM 882 O O . VAL A 1 121 ? 19.527 -3.670 -24.624 1.00 93.88 121 VAL A O 1
ATOM 885 N N . PRO A 1 122 ? 18.523 -2.220 -26.031 1.00 92.94 122 PRO A N 1
ATOM 886 C CA . PRO A 1 122 ? 19.686 -2.072 -26.900 1.00 92.94 122 PRO A CA 1
ATOM 887 C C . PRO A 1 122 ? 20.823 -1.327 -26.188 1.00 92.94 122 PRO A C 1
ATOM 889 O O . PRO A 1 122 ? 20.599 -0.348 -25.476 1.00 92.94 122 PRO A O 1
ATOM 892 N N . LEU A 1 123 ? 22.060 -1.755 -26.431 1.00 88.62 123 LEU A N 1
ATOM 893 C CA . LEU A 1 123 ? 23.273 -1.136 -25.894 1.00 88.62 123 LEU A CA 1
ATOM 894 C C . LEU A 1 123 ? 24.195 -0.689 -27.021 1.00 88.62 123 LEU A C 1
ATOM 896 O O . LEU A 1 123 ? 24.327 -1.380 -28.028 1.00 88.62 123 LEU A O 1
ATOM 900 N N . ARG A 1 124 ? 24.912 0.420 -26.837 1.00 87.06 124 ARG A N 1
ATOM 901 C CA . ARG A 1 124 ? 26.015 0.777 -27.736 1.00 87.06 124 ARG A CA 1
ATOM 902 C C . ARG A 1 124 ? 27.243 -0.050 -27.352 1.00 87.06 124 ARG A C 1
ATOM 904 O O . ARG A 1 124 ? 27.872 0.226 -26.335 1.00 87.06 124 ARG A O 1
ATOM 911 N N . ALA A 1 125 ? 27.549 -1.077 -28.138 1.00 82.00 125 ALA A N 1
ATOM 912 C CA . ALA A 1 125 ? 28.666 -1.984 -27.899 1.00 82.00 125 ALA A CA 1
ATOM 913 C C . ALA A 1 125 ? 29.749 -1.842 -28.969 1.00 82.00 125 ALA A C 1
ATOM 915 O O . ALA A 1 125 ? 29.431 -1.674 -30.150 1.00 82.00 125 ALA A O 1
ATOM 916 N N . HIS A 1 126 ? 31.011 -1.973 -28.564 1.00 78.12 126 HIS A N 1
ATOM 917 C CA . HIS A 1 126 ? 32.154 -1.979 -29.474 1.00 78.12 126 HIS A CA 1
ATOM 918 C C . HIS A 1 126 ? 33.034 -3.221 -29.276 1.00 78.12 126 HIS A C 1
ATOM 920 O O . HIS A 1 126 ? 33.246 -3.683 -28.153 1.00 78.12 126 HIS A O 1
ATOM 926 N N . GLU A 1 127 ? 33.557 -3.750 -30.381 1.00 69.56 127 GLU A N 1
ATOM 927 C CA . GLU A 1 127 ? 34.577 -4.801 -30.426 1.00 69.56 127 GLU A CA 1
ATOM 928 C C . GLU A 1 127 ? 35.948 -4.185 -30.777 1.00 69.56 127 GLU A C 1
ATOM 930 O O . GLU A 1 127 ? 36.042 -3.347 -31.680 1.00 69.56 127 GLU A O 1
ATOM 935 N N . GLY A 1 128 ? 37.001 -4.591 -30.052 1.00 59.44 128 GLY A N 1
ATOM 936 C CA . GLY A 1 128 ? 38.391 -4.136 -30.235 1.00 59.44 128 GLY A CA 1
ATOM 937 C C . GLY A 1 128 ? 38.995 -3.424 -29.011 1.00 59.44 128 GLY A C 1
ATOM 938 O O . GLY A 1 128 ? 38.276 -2.883 -28.178 1.00 59.44 128 GLY A O 1
ATOM 939 N N . HIS A 1 129 ? 40.329 -3.435 -28.884 1.00 52.56 129 HIS A N 1
ATOM 940 C CA . HIS A 1 129 ? 41.053 -2.648 -27.867 1.00 52.56 129 HIS A CA 1
ATOM 941 C C . HIS A 1 129 ? 41.183 -1.182 -28.322 1.00 52.56 129 HIS A C 1
ATOM 943 O O . HIS A 1 129 ? 41.189 -0.912 -29.521 1.00 52.56 129 HIS A O 1
ATOM 949 N N . MET A 1 130 ? 41.273 -0.245 -27.367 1.00 46.56 130 MET A N 1
ATOM 950 C CA . MET A 1 130 ? 41.449 1.209 -27.565 1.00 46.56 130 MET A CA 1
ATOM 951 C C . MET A 1 130 ? 42.276 1.561 -28.826 1.00 46.56 130 MET A C 1
ATOM 953 O O . MET A 1 130 ? 43.492 1.393 -28.840 1.00 46.56 130 MET A O 1
ATOM 957 N N . GLY A 1 131 ? 41.610 2.046 -29.883 1.00 52.34 131 GLY A N 1
ATOM 958 C CA . GLY A 1 131 ? 42.203 2.412 -31.176 1.00 52.34 131 GLY A CA 1
ATOM 959 C C . GLY A 1 131 ? 41.136 2.796 -32.222 1.00 52.34 131 GLY A C 1
ATOM 960 O O . GLY A 1 131 ? 39.945 2.615 -31.968 1.00 52.34 131 GLY A O 1
ATOM 961 N N . PRO A 1 132 ? 41.520 3.317 -33.404 1.00 49.88 132 PRO A N 1
ATOM 962 C CA . PRO A 1 132 ? 40.591 3.811 -34.435 1.00 49.88 132 PRO A CA 1
ATOM 963 C C . PRO A 1 132 ? 39.770 2.717 -35.149 1.00 49.88 132 PRO A C 1
ATOM 965 O O . PRO A 1 132 ? 38.870 3.034 -35.918 1.00 49.88 132 PRO A O 1
ATOM 968 N N . ALA A 1 133 ? 40.042 1.436 -34.885 1.00 54.91 133 ALA A N 1
ATOM 969 C CA . ALA A 1 133 ? 39.381 0.282 -35.501 1.00 54.91 133 ALA A CA 1
ATOM 970 C C . ALA A 1 133 ? 38.253 -0.317 -34.629 1.00 54.91 133 ALA A C 1
ATOM 972 O O . ALA A 1 133 ? 38.065 -1.532 -34.605 1.00 54.91 133 ALA A O 1
ATOM 973 N N . ARG A 1 134 ? 37.515 0.513 -33.876 1.00 67.00 134 ARG A N 1
ATOM 974 C CA . ARG A 1 134 ? 36.367 0.051 -33.074 1.00 67.00 134 ARG A CA 1
ATOM 975 C C . ARG A 1 134 ? 35.204 -0.336 -33.984 1.00 67.00 134 ARG A C 1
ATOM 977 O O . ARG A 1 134 ? 34.649 0.515 -34.678 1.00 67.00 134 ARG A O 1
ATOM 984 N N . ARG A 1 135 ? 34.797 -1.605 -33.945 1.00 73.62 135 ARG A N 1
ATOM 985 C CA . ARG A 1 135 ? 33.626 -2.090 -34.685 1.00 73.62 135 ARG A CA 1
ATOM 986 C C . ARG A 1 135 ? 32.388 -2.025 -33.797 1.00 73.62 135 ARG A C 1
ATOM 988 O O . ARG A 1 135 ? 32.369 -2.629 -32.729 1.00 73.62 135 ARG A O 1
ATOM 995 N N . ALA A 1 136 ? 31.349 -1.318 -34.239 1.00 78.50 136 ALA A N 1
ATOM 996 C CA . ALA A 1 136 ? 30.053 -1.338 -33.566 1.00 78.50 136 ALA A CA 1
ATOM 997 C C . ALA A 1 136 ? 29.415 -2.733 -33.665 1.00 78.50 136 ALA A C 1
ATOM 999 O O . ALA A 1 136 ? 29.445 -3.365 -34.723 1.00 78.50 136 ALA A O 1
ATOM 1000 N N . MET A 1 137 ? 28.832 -3.197 -32.564 1.00 80.94 137 MET A N 1
ATOM 1001 C CA . MET A 1 137 ? 28.206 -4.513 -32.455 1.00 80.94 137 MET A CA 1
ATOM 1002 C C . MET A 1 137 ? 26.766 -4.379 -31.957 1.00 80.94 137 MET A C 1
ATOM 1004 O O . MET A 1 137 ? 26.531 -3.643 -30.993 1.00 80.94 137 MET A O 1
ATOM 1008 N N . PRO A 1 138 ? 25.795 -5.099 -32.547 1.00 86.69 138 PRO A N 1
ATOM 1009 C CA . PRO A 1 138 ? 24.458 -5.142 -31.982 1.00 86.69 138 PRO A CA 1
ATOM 1010 C C . PRO A 1 138 ? 24.474 -5.953 -30.686 1.00 86.69 138 PRO A C 1
ATOM 1012 O O . PRO A 1 138 ? 24.843 -7.124 -30.674 1.00 86.69 138 PRO A O 1
ATOM 1015 N N . ALA A 1 139 ? 24.068 -5.335 -29.584 1.00 88.06 139 ALA A N 1
ATOM 1016 C CA . ALA A 1 139 ? 23.989 -5.997 -28.290 1.00 88.06 139 ALA A CA 1
ATOM 1017 C C . ALA A 1 139 ? 22.752 -5.532 -27.529 1.00 88.06 139 ALA A C 1
ATOM 1019 O O . ALA A 1 139 ? 22.375 -4.358 -27.588 1.00 88.06 139 ALA A O 1
ATOM 1020 N N . PHE A 1 140 ? 22.152 -6.457 -26.789 1.00 91.38 140 PHE A N 1
ATOM 1021 C CA . PHE A 1 140 ? 21.012 -6.195 -25.929 1.00 91.38 140 PHE A CA 1
ATOM 1022 C C . PHE A 1 140 ? 21.255 -6.764 -24.540 1.00 91.38 140 PHE A C 1
ATOM 1024 O O . PHE A 1 140 ? 21.751 -7.883 -24.401 1.00 91.38 140 PHE A O 1
ATOM 1031 N N . TRP A 1 141 ? 20.827 -6.038 -23.517 1.00 91.56 141 TRP A N 1
ATOM 1032 C CA . TRP A 1 141 ? 20.601 -6.623 -22.201 1.00 91.56 141 TRP A CA 1
ATOM 1033 C C . TRP A 1 141 ? 19.159 -7.079 -22.070 1.00 91.56 141 TRP A C 1
ATOM 1035 O O . TRP A 1 141 ? 18.235 -6.326 -22.365 1.00 91.56 141 TRP A O 1
ATOM 1045 N N . GLY A 1 142 ? 18.974 -8.317 -21.623 1.00 90.56 142 GLY A N 1
ATOM 1046 C CA . GLY A 1 142 ? 17.666 -8.884 -21.335 1.00 90.56 142 GLY A CA 1
ATOM 1047 C C . GLY A 1 142 ? 17.301 -8.714 -19.867 1.00 90.56 142 GLY A C 1
ATOM 1048 O O . GLY A 1 142 ? 18.050 -9.149 -18.993 1.00 90.56 142 GLY A O 1
ATOM 1049 N N . TYR A 1 143 ? 16.130 -8.149 -19.594 1.00 89.31 143 TYR A N 1
ATOM 1050 C CA . TYR A 1 143 ? 15.588 -7.975 -18.247 1.00 89.31 143 TYR A CA 1
ATOM 1051 C C . TYR A 1 143 ? 14.261 -8.711 -18.098 1.00 89.31 143 TYR A C 1
ATOM 1053 O O . TYR A 1 143 ? 13.366 -8.559 -18.929 1.00 89.31 143 TYR A O 1
ATOM 1061 N N . SER A 1 144 ? 14.131 -9.496 -17.031 1.00 85.38 144 SER A N 1
ATOM 1062 C CA . SER A 1 144 ? 12.857 -10.119 -16.671 1.00 85.38 144 SER A CA 1
ATOM 1063 C C . SER A 1 144 ? 11.911 -9.065 -16.106 1.00 85.38 144 SER A C 1
ATOM 1065 O O . SER A 1 144 ? 12.279 -8.345 -15.177 1.00 85.38 144 SER A O 1
ATOM 1067 N N . ALA A 1 145 ? 10.700 -8.982 -16.652 1.00 78.75 145 ALA A N 1
ATOM 1068 C CA . ALA A 1 145 ? 9.690 -8.039 -16.202 1.00 78.75 145 ALA A CA 1
ATOM 1069 C C . ALA A 1 145 ? 8.309 -8.695 -16.084 1.00 78.75 145 ALA A C 1
ATOM 1071 O O . ALA A 1 145 ? 7.949 -9.604 -16.839 1.00 78.75 145 ALA A O 1
ATOM 1072 N N . VAL A 1 146 ? 7.541 -8.187 -15.120 1.00 80.88 146 VAL A N 1
ATOM 1073 C CA . VAL A 1 146 ? 6.089 -8.375 -15.013 1.00 80.88 146 VAL A CA 1
ATOM 1074 C C . VAL A 1 146 ? 5.413 -7.482 -16.054 1.00 80.88 146 VAL A C 1
ATOM 1076 O O . VAL A 1 146 ? 5.959 -6.433 -16.404 1.00 80.88 146 VAL A O 1
ATOM 1079 N N . VAL A 1 147 ? 4.257 -7.893 -16.573 1.00 79.31 147 VAL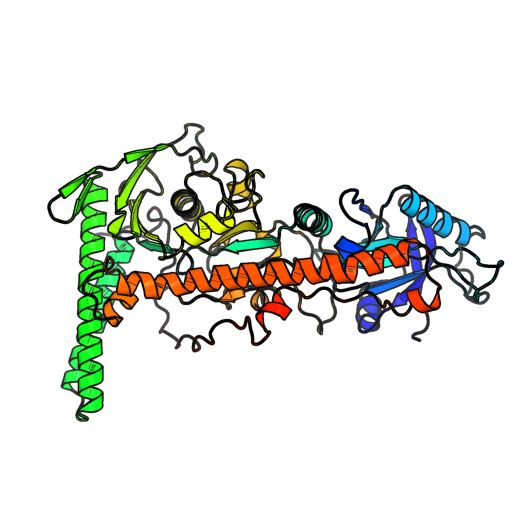 A N 1
ATOM 1080 C CA . VAL A 1 147 ? 3.495 -7.078 -17.528 1.00 79.31 147 VAL A CA 1
ATOM 1081 C C . VAL A 1 147 ? 3.048 -5.786 -16.826 1.00 79.31 147 VAL A C 1
ATOM 1083 O O . VAL A 1 147 ? 2.781 -5.790 -15.624 1.00 79.31 147 VAL A O 1
ATOM 1086 N N . ASP A 1 148 ? 3.066 -4.665 -17.549 1.00 86.56 148 ASP A N 1
ATOM 1087 C CA . ASP A 1 148 ? 2.704 -3.306 -17.091 1.00 86.56 148 ASP A CA 1
ATOM 1088 C C . ASP A 1 148 ? 3.591 -2.681 -15.991 1.00 86.56 148 ASP A C 1
ATOM 1090 O O . ASP A 1 148 ? 3.600 -1.460 -15.804 1.00 86.56 148 ASP A O 1
ATOM 1094 N N . ALA A 1 149 ? 4.416 -3.472 -15.295 1.00 89.56 149 ALA A N 1
ATOM 1095 C CA . ALA A 1 149 ? 5.343 -2.964 -14.283 1.00 89.56 149 ALA A CA 1
ATOM 1096 C C . ALA A 1 149 ? 6.339 -1.918 -14.828 1.00 89.56 149 ALA A C 1
ATOM 1098 O O . ALA A 1 149 ? 6.585 -0.940 -14.117 1.00 89.56 149 ALA A O 1
ATOM 1099 N N . PRO A 1 150 ? 6.896 -2.051 -16.054 1.00 91.31 150 PRO A N 1
ATOM 1100 C CA . PRO A 1 150 ? 7.770 -1.032 -16.636 1.00 91.31 150 PRO A CA 1
ATOM 1101 C C . PRO A 1 150 ? 7.100 0.337 -16.780 1.00 91.31 150 PRO A C 1
ATOM 1103 O O . PRO A 1 150 ? 7.702 1.342 -16.411 1.00 91.31 150 PRO A O 1
ATOM 1106 N N . ASP A 1 151 ? 5.851 0.393 -17.246 1.00 91.75 151 ASP A N 1
ATOM 1107 C CA . ASP A 1 151 ? 5.131 1.660 -17.423 1.00 91.75 151 ASP A CA 1
ATOM 1108 C C . ASP A 1 151 ? 4.831 2.325 -16.079 1.00 91.75 151 ASP A C 1
ATOM 1110 O O . ASP A 1 151 ? 5.073 3.523 -15.895 1.00 91.75 151 ASP A O 1
ATOM 1114 N N . MET A 1 152 ? 4.388 1.534 -15.097 1.00 92.88 152 MET A N 1
ATOM 1115 C CA . MET A 1 152 ? 4.184 2.026 -13.737 1.00 92.88 152 MET A CA 1
ATOM 1116 C C . MET A 1 152 ? 5.495 2.549 -13.128 1.00 92.88 152 MET A C 1
ATOM 1118 O O . MET A 1 152 ? 5.534 3.659 -12.596 1.00 92.88 152 MET A O 1
ATOM 1122 N N . ALA A 1 153 ? 6.581 1.779 -13.214 1.00 93.25 153 ALA A N 1
ATOM 1123 C CA . ALA A 1 153 ? 7.880 2.164 -12.669 1.00 93.25 153 ALA A CA 1
ATOM 1124 C C . ALA A 1 153 ? 8.471 3.394 -13.367 1.00 93.25 153 ALA A C 1
ATOM 1126 O O . ALA A 1 153 ? 9.044 4.247 -12.692 1.00 93.25 153 ALA A O 1
ATOM 1127 N N . ALA A 1 154 ? 8.289 3.534 -14.682 1.00 94.06 154 ALA A N 1
ATOM 1128 C CA . ALA A 1 154 ? 8.679 4.732 -15.417 1.00 94.06 154 ALA A CA 1
ATOM 1129 C C . ALA A 1 154 ? 7.996 5.990 -14.857 1.00 94.06 154 ALA A C 1
ATOM 1131 O O . ALA A 1 154 ? 8.677 6.969 -14.549 1.00 94.06 154 ALA A O 1
ATOM 1132 N N . ALA A 1 155 ? 6.674 5.947 -14.656 1.00 93.00 155 ALA A N 1
ATOM 1133 C CA . ALA A 1 155 ? 5.917 7.068 -14.095 1.00 93.00 155 ALA A CA 1
ATOM 1134 C C . ALA A 1 155 ? 6.321 7.390 -12.641 1.00 93.00 155 ALA A C 1
ATOM 1136 O O . ALA A 1 155 ? 6.390 8.558 -12.242 1.00 93.00 155 ALA A O 1
ATOM 1137 N N . LEU A 1 156 ? 6.614 6.363 -11.839 1.00 93.38 156 LEU A N 1
ATOM 1138 C CA . LEU A 1 156 ? 7.073 6.520 -10.456 1.00 93.38 156 LEU A CA 1
ATOM 1139 C C . LEU A 1 156 ? 8.451 7.180 -10.389 1.00 93.38 156 LEU A C 1
ATOM 1141 O O . LEU A 1 156 ? 8.621 8.147 -9.648 1.00 93.38 156 LEU A O 1
ATOM 1145 N N . LEU A 1 157 ? 9.407 6.699 -11.189 1.00 93.38 157 LEU A N 1
ATOM 1146 C CA . LEU A 1 157 ? 10.769 7.230 -11.234 1.00 93.38 157 LEU A CA 1
ATOM 1147 C C . LEU A 1 157 ? 10.798 8.673 -11.746 1.00 93.38 157 LEU A C 1
ATOM 1149 O O . LEU A 1 157 ? 11.474 9.510 -11.152 1.00 93.38 157 LEU A O 1
ATOM 1153 N N . GLU A 1 158 ? 10.023 8.986 -12.788 1.00 91.94 158 GLU A N 1
ATOM 1154 C CA . GLU A 1 158 ? 9.878 10.351 -13.313 1.00 91.94 158 GLU A CA 1
ATOM 1155 C C . GLU A 1 158 ? 9.350 11.321 -12.245 1.00 91.94 158 GLU A C 1
ATOM 1157 O O . GLU A 1 158 ? 9.863 12.426 -12.073 1.00 91.94 158 GLU A O 1
ATOM 1162 N N . SER A 1 159 ? 8.325 10.905 -11.498 1.00 90.75 159 SER A N 1
ATOM 1163 C CA . SER A 1 159 ? 7.687 11.744 -10.478 1.00 90.75 159 SER A CA 1
ATOM 1164 C C . SER A 1 159 ? 8.378 11.698 -9.110 1.00 90.75 159 SER A C 1
ATOM 1166 O O . SER A 1 159 ? 7.934 12.363 -8.169 1.00 90.75 159 SER A O 1
ATOM 1168 N N . ALA A 1 160 ? 9.475 10.947 -8.992 1.00 92.19 160 ALA A N 1
ATOM 1169 C CA . ALA A 1 160 ? 10.184 10.671 -7.750 1.00 92.19 160 ALA A CA 1
ATOM 1170 C C . ALA A 1 160 ? 9.273 10.124 -6.625 1.00 92.19 160 ALA A C 1
ATOM 1172 O O . ALA A 1 160 ? 9.376 10.540 -5.457 1.00 92.19 160 ALA A O 1
ATOM 1173 N N . ARG A 1 161 ? 8.357 9.216 -6.987 1.00 94.12 161 ARG A N 1
ATOM 1174 C CA . ARG A 1 161 ? 7.368 8.584 -6.100 1.00 94.12 161 ARG A CA 1
ATOM 1175 C C . ARG A 1 161 ? 7.631 7.103 -5.879 1.00 94.12 161 ARG A C 1
ATOM 1177 O O . ARG A 1 161 ? 8.325 6.464 -6.661 1.00 94.12 161 ARG A O 1
ATOM 1184 N N . LEU A 1 162 ? 7.057 6.558 -4.810 1.00 96.31 162 LEU A N 1
ATOM 1185 C CA . LEU A 1 162 ? 6.991 5.116 -4.557 1.00 96.31 162 LEU A CA 1
ATOM 1186 C C . LEU A 1 162 ? 5.527 4.666 -4.418 1.00 96.31 162 LEU A C 1
ATOM 1188 O O . LEU A 1 162 ? 4.711 5.447 -3.921 1.00 96.31 162 LEU A O 1
ATOM 1192 N N . PRO A 1 163 ? 5.170 3.429 -4.799 1.00 97.31 163 PRO A N 1
ATOM 1193 C CA . PRO A 1 163 ? 3.889 2.848 -4.424 1.00 97.31 163 PRO A CA 1
ATOM 1194 C C . PRO A 1 163 ? 3.845 2.632 -2.911 1.00 97.31 163 PRO A C 1
ATOM 1196 O O . PRO A 1 163 ? 4.765 2.043 -2.340 1.00 97.31 163 PRO A O 1
ATOM 1199 N N . LEU A 1 164 ? 2.767 3.076 -2.272 1.00 98.50 164 LEU A N 1
ATOM 1200 C CA . LEU A 1 164 ? 2.497 2.815 -0.862 1.00 98.50 164 LEU A CA 1
ATOM 1201 C C . LEU A 1 164 ? 1.145 2.127 -0.732 1.00 98.50 164 LEU A C 1
ATOM 1203 O O . LEU A 1 164 ? 0.113 2.729 -1.023 1.00 98.50 164 LEU A O 1
ATOM 1207 N N . VAL A 1 165 ? 1.161 0.874 -0.291 1.00 98.62 165 VAL A N 1
ATOM 1208 C CA . VAL A 1 165 ? -0.044 0.096 -0.019 1.00 98.62 165 VAL A CA 1
ATOM 1209 C C . VAL A 1 165 ? -0.347 0.159 1.469 1.00 98.62 165 VAL A C 1
ATOM 1211 O O . VAL A 1 165 ? 0.492 -0.204 2.289 1.00 98.62 165 VAL A O 1
ATOM 1214 N N . LEU A 1 166 ? -1.547 0.610 1.814 1.00 98.62 166 LEU A N 1
ATOM 1215 C CA . LEU A 1 166 ? -2.009 0.718 3.190 1.00 98.62 166 LEU A CA 1
ATOM 1216 C C . LEU A 1 166 ? -3.120 -0.301 3.444 1.00 98.62 166 LEU A C 1
ATOM 1218 O O . LEU A 1 166 ? -4.095 -0.375 2.693 1.00 98.62 166 LEU A O 1
ATOM 1222 N N . ASP A 1 167 ? -2.991 -1.074 4.512 1.00 97.81 167 ASP A N 1
ATOM 1223 C CA . ASP A 1 167 ? -4.142 -1.736 5.114 1.00 97.81 167 ASP A CA 1
ATOM 1224 C C . ASP A 1 167 ? -4.984 -0.734 5.936 1.00 97.81 167 ASP A C 1
ATOM 1226 O O . ASP A 1 167 ? -4.527 0.368 6.250 1.00 97.81 167 ASP A O 1
ATOM 1230 N N . LEU A 1 168 ? -6.242 -1.080 6.234 1.00 96.31 168 LEU A N 1
ATOM 1231 C CA . LEU A 1 168 ? -7.164 -0.209 6.971 1.00 96.31 168 LEU A CA 1
ATOM 1232 C C . LEU A 1 168 ? -7.293 -0.615 8.441 1.00 96.31 168 LEU A C 1
ATOM 1234 O O . LEU A 1 168 ? -6.917 0.150 9.332 1.00 96.31 168 LEU A O 1
ATOM 1238 N N . ASP A 1 169 ? -7.864 -1.789 8.686 1.00 91.56 169 ASP A N 1
ATOM 1239 C CA . ASP A 1 169 ? -8.320 -2.232 10.000 1.00 91.56 169 ASP A CA 1
ATOM 1240 C C . ASP A 1 169 ? -7.179 -2.749 10.854 1.00 91.56 169 ASP A C 1
ATOM 1242 O O . ASP A 1 169 ? -6.357 -3.520 10.392 1.00 91.56 169 ASP A O 1
ATOM 1246 N N . GLU A 1 170 ? -7.117 -2.321 12.113 1.00 91.44 170 GLU A N 1
ATOM 1247 C CA . GLU A 1 170 ? -5.982 -2.605 13.006 1.00 91.44 170 GLU A CA 1
ATOM 1248 C C . GLU A 1 170 ? -4.648 -1.988 12.504 1.00 91.44 170 GLU A C 1
ATOM 1250 O O . GLU A 1 170 ? -3.650 -2.007 13.223 1.00 91.44 170 GLU A O 1
ATOM 1255 N N . THR A 1 171 ? -4.646 -1.311 11.348 1.00 94.56 171 THR A N 1
ATOM 1256 C CA . THR A 1 171 ? -3.495 -0.593 10.786 1.00 94.56 171 THR A CA 1
ATOM 1257 C C . THR A 1 171 ? -3.643 0.924 10.933 1.00 94.56 171 THR A C 1
ATOM 1259 O O . THR A 1 171 ? -2.885 1.542 11.686 1.00 94.56 171 THR A O 1
ATOM 1262 N N . LEU A 1 172 ? -4.613 1.539 10.247 1.00 96.06 172 LEU A N 1
ATOM 1263 C CA . LEU A 1 172 ? -4.866 2.990 10.251 1.00 96.06 172 LEU A CA 1
ATOM 1264 C C . LEU A 1 172 ? -6.055 3.393 11.123 1.00 96.06 172 LEU A C 1
ATOM 1266 O O . LEU A 1 172 ? -6.154 4.547 11.542 1.00 96.06 172 LEU A O 1
ATOM 1270 N N . LEU A 1 173 ? -6.976 2.466 11.371 1.00 95.44 173 LEU A N 1
ATOM 1271 C CA . LEU A 1 173 ? -8.179 2.706 12.155 1.00 95.44 173 LEU A CA 1
ATOM 1272 C C . LEU A 1 173 ? -8.695 1.418 12.790 1.00 95.44 173 LEU A C 1
ATOM 1274 O O . LEU A 1 173 ? -8.249 0.315 12.479 1.00 95.44 173 LEU A O 1
ATOM 1278 N N . ALA A 1 174 ? -9.639 1.576 13.706 1.00 93.62 174 ALA A N 1
ATOM 1279 C CA . ALA A 1 174 ? -10.452 0.495 14.231 1.00 93.62 174 ALA A CA 1
ATOM 1280 C C . ALA A 1 174 ? -11.916 0.872 14.020 1.00 93.62 174 ALA A C 1
ATOM 1282 O O . ALA A 1 174 ? -12.346 1.927 14.489 1.00 93.62 174 ALA A O 1
ATOM 1283 N N . ALA A 1 175 ? -12.670 0.039 13.309 1.00 93.19 175 ALA A N 1
ATOM 1284 C CA . ALA A 1 175 ? -14.088 0.265 13.070 1.00 93.19 175 ALA A CA 1
ATOM 1285 C C . ALA A 1 175 ? -14.957 -0.770 13.773 1.00 93.19 175 ALA A C 1
ATOM 1287 O O . ALA A 1 175 ? -14.583 -1.935 13.925 1.00 93.19 175 ALA A O 1
ATOM 1288 N N . PHE A 1 176 ? -16.139 -0.322 14.180 1.00 93.81 176 PHE A N 1
ATOM 1289 C CA . PHE A 1 176 ? -17.067 -1.122 14.948 1.00 93.81 176 PHE A CA 1
ATOM 1290 C C . PHE A 1 176 ? -18.508 -0.870 14.507 1.00 93.81 176 PHE A C 1
ATOM 1292 O O . PHE A 1 176 ? -19.022 0.243 14.618 1.00 93.81 176 PHE A O 1
ATOM 1299 N N . ALA A 1 177 ? -19.180 -1.924 14.054 1.00 92.75 177 ALA A N 1
ATOM 1300 C CA . ALA A 1 177 ? -20.637 -1.976 13.981 1.00 92.75 177 ALA A CA 1
ATOM 1301 C C . ALA A 1 177 ? -21.239 -2.337 15.353 1.00 92.75 177 ALA A C 1
ATOM 1303 O O . ALA A 1 177 ? -20.567 -2.937 16.197 1.00 92.75 177 ALA A O 1
ATOM 1304 N N . GLY A 1 178 ? -22.530 -2.048 15.562 1.00 89.12 178 GLY A N 1
ATOM 1305 C CA . GLY A 1 178 ? -23.217 -2.289 16.843 1.00 89.12 178 GLY A CA 1
ATOM 1306 C C . GLY A 1 178 ? -23.055 -3.721 17.363 1.00 89.12 178 GLY A C 1
ATOM 1307 O O . GLY A 1 178 ? -22.575 -3.929 18.476 1.00 89.12 178 GLY A O 1
ATOM 1308 N N . GLY A 1 179 ? -23.323 -4.721 16.517 1.00 88.50 179 GLY A N 1
ATOM 1309 C CA . GLY A 1 179 ? -23.158 -6.131 16.892 1.00 88.50 179 GLY A CA 1
ATOM 1310 C C . GLY A 1 179 ? -21.710 -6.530 17.220 1.00 88.50 179 GLY A C 1
ATOM 1311 O O . GLY A 1 179 ? -21.484 -7.423 18.036 1.00 88.50 179 GLY A O 1
ATOM 1312 N N . GLN A 1 180 ? -20.710 -5.856 16.637 1.00 88.69 180 GLN A N 1
ATOM 1313 C CA . GLN A 1 180 ? -19.302 -6.103 16.962 1.00 88.69 180 GLN A CA 1
ATOM 1314 C C . GLN A 1 180 ? -18.927 -5.525 18.331 1.00 88.69 180 GLN A C 1
ATOM 1316 O O . GLN A 1 180 ? -18.203 -6.186 19.076 1.00 88.69 180 GLN A O 1
ATOM 1321 N N . LEU A 1 181 ? -19.431 -4.334 18.684 1.00 91.81 181 LEU A N 1
ATOM 1322 C CA . LEU A 1 181 ? -19.247 -3.766 20.026 1.00 91.81 181 LEU A CA 1
ATOM 1323 C C . LEU A 1 181 ? -19.898 -4.648 21.086 1.00 91.81 181 LEU A C 1
ATOM 1325 O O . LEU A 1 181 ? -19.255 -4.963 22.082 1.00 91.81 181 LEU A O 1
ATOM 1329 N N . GLU A 1 182 ? -21.123 -5.118 20.846 1.00 90.88 182 GLU A N 1
ATOM 1330 C CA . GLU A 1 182 ? -21.811 -6.044 21.752 1.00 90.88 182 GLU A CA 1
ATOM 1331 C C . GLU A 1 182 ? -21.015 -7.341 21.950 1.00 90.88 182 GLU A C 1
ATOM 1333 O O . GLU A 1 182 ? -20.781 -7.763 23.083 1.00 90.88 182 GLU A O 1
ATOM 1338 N N . SER A 1 183 ? -20.529 -7.949 20.862 1.00 92.56 183 SER A N 1
ATOM 1339 C CA . SER A 1 183 ? -19.710 -9.162 20.946 1.00 92.56 183 SER A CA 1
ATOM 1340 C C . SER A 1 183 ? -18.401 -8.935 21.708 1.00 92.56 183 SER A C 1
ATOM 1342 O O . SER A 1 183 ? -17.988 -9.805 22.476 1.00 92.56 183 SER A O 1
ATOM 1344 N N . ARG A 1 184 ? -17.731 -7.793 21.504 1.00 92.75 184 ARG A N 1
ATOM 1345 C CA . ARG A 1 184 ? -16.495 -7.453 22.228 1.00 92.75 184 ARG A CA 1
ATOM 1346 C C . ARG A 1 184 ? -16.766 -7.155 23.700 1.00 92.75 184 ARG A C 1
ATOM 1348 O O . ARG A 1 184 ? -15.981 -7.573 24.546 1.00 92.75 184 ARG A O 1
ATOM 1355 N N . LEU A 1 185 ? -17.882 -6.501 24.015 1.00 93.38 185 LEU A N 1
ATOM 1356 C CA . LEU A 1 185 ? -18.304 -6.220 25.384 1.00 93.38 185 LEU A CA 1
ATOM 1357 C C . LEU A 1 185 ? -18.558 -7.516 26.169 1.00 93.38 185 LEU A C 1
ATOM 1359 O O . LEU A 1 185 ? -18.086 -7.653 27.297 1.00 93.38 185 LEU A O 1
ATOM 1363 N N . GLU A 1 186 ? -19.232 -8.500 25.566 1.00 93.69 186 GLU A N 1
ATOM 1364 C CA . GLU A 1 186 ? -19.422 -9.818 26.188 1.00 93.69 186 GLU A CA 1
ATOM 1365 C C . GLU A 1 186 ? -18.102 -10.571 26.391 1.00 93.69 186 GLU A C 1
ATOM 1367 O O . GLU A 1 186 ? -17.880 -11.168 27.449 1.00 93.69 186 GLU A O 1
ATOM 1372 N N . ALA A 1 187 ? -17.185 -10.493 25.423 1.00 93.38 187 ALA A N 1
ATOM 1373 C CA . ALA A 1 187 ? -15.852 -11.072 25.563 1.00 93.38 187 ALA A CA 1
ATOM 1374 C C . ALA A 1 187 ? -15.055 -10.410 26.704 1.00 93.38 187 ALA A C 1
ATOM 1376 O O . ALA A 1 187 ? -14.448 -11.117 27.510 1.00 93.38 187 ALA A O 1
ATOM 1377 N N . ALA A 1 188 ? -15.107 -9.080 26.831 1.00 91.19 188 ALA A N 1
ATOM 1378 C CA . ALA A 1 188 ? -14.476 -8.345 27.928 1.00 91.19 188 ALA A CA 1
ATOM 1379 C C . ALA A 1 188 ? -15.077 -8.736 29.290 1.00 91.19 188 ALA A C 1
ATOM 1381 O O . ALA A 1 188 ? -14.346 -9.015 30.241 1.00 91.19 188 ALA A O 1
ATOM 1382 N N . ARG A 1 189 ? -16.407 -8.875 29.382 1.00 92.94 189 ARG A N 1
ATOM 1383 C CA . ARG A 1 189 ? -17.089 -9.370 30.592 1.00 92.94 189 ARG A CA 1
ATOM 1384 C C . ARG A 1 189 ? -16.625 -10.769 30.984 1.00 92.94 189 ARG A C 1
ATOM 1386 O O . ARG A 1 189 ? -16.365 -11.026 32.160 1.00 92.94 189 ARG A O 1
ATOM 1393 N N . ALA A 1 190 ? -16.522 -11.678 30.015 1.00 93.19 190 ALA A N 1
ATOM 1394 C CA . ALA A 1 190 ? -16.039 -13.035 30.247 1.00 93.19 190 ALA A CA 1
ATOM 1395 C C . ALA A 1 190 ? -14.575 -13.048 30.712 1.00 93.19 190 ALA A C 1
ATOM 1397 O O . ALA A 1 190 ? -14.262 -13.687 31.718 1.00 93.19 190 ALA A O 1
ATOM 1398 N N . ALA A 1 191 ? -13.704 -12.284 30.047 1.00 90.12 191 ALA A N 1
ATOM 1399 C CA . ALA A 1 191 ? -12.298 -12.147 30.414 1.00 90.12 191 ALA A CA 1
ATOM 1400 C C . ALA A 1 191 ? -12.119 -11.551 31.822 1.00 90.12 191 ALA A C 1
ATOM 1402 O O . ALA A 1 191 ? -11.309 -12.052 32.600 1.00 90.12 191 ALA A O 1
ATOM 1403 N N . ARG A 1 192 ? -12.933 -10.556 32.205 1.00 91.12 192 ARG A N 1
ATOM 1404 C CA . ARG A 1 192 ? -12.915 -9.974 33.555 1.00 91.12 192 ARG A CA 1
ATOM 1405 C C . ARG A 1 192 ? -13.280 -11.007 34.618 1.00 91.12 192 ARG A C 1
ATOM 1407 O O . ARG A 1 192 ? -12.613 -11.079 35.649 1.00 91.12 192 ARG A O 1
ATOM 1414 N N . ARG A 1 193 ? -14.321 -11.818 34.381 1.00 92.19 193 ARG A N 1
ATOM 1415 C CA . ARG A 1 193 ? -14.710 -12.905 35.300 1.00 92.19 193 ARG A CA 1
ATOM 1416 C C . ARG A 1 193 ? -13.588 -13.931 35.458 1.00 92.19 193 ARG A C 1
ATOM 1418 O O . ARG A 1 193 ? -13.277 -14.299 36.587 1.00 92.19 193 ARG A O 1
ATOM 1425 N N . ALA A 1 194 ? -12.960 -14.336 34.355 1.00 90.56 194 ALA A N 1
ATOM 1426 C CA . ALA A 1 194 ? -11.839 -15.272 34.376 1.00 90.56 194 ALA A CA 1
ATOM 1427 C C . ALA A 1 194 ? -10.635 -14.711 35.155 1.00 90.56 194 ALA A C 1
ATOM 1429 O O . ALA A 1 194 ? -10.124 -15.384 36.044 1.00 90.56 194 ALA A O 1
ATOM 1430 N N . ALA A 1 195 ? -10.245 -13.457 34.902 1.00 88.19 195 ALA A N 1
ATOM 1431 C CA . ALA A 1 195 ? -9.133 -12.812 35.602 1.00 88.19 195 ALA A CA 1
ATOM 1432 C C . ALA A 1 195 ? -9.394 -12.650 37.112 1.00 88.19 195 ALA A C 1
ATOM 1434 O O . ALA A 1 195 ? -8.488 -12.825 37.923 1.00 88.19 195 ALA A O 1
ATOM 1435 N N . ARG A 1 196 ? -10.641 -12.360 37.518 1.00 89.94 196 ARG A N 1
ATOM 1436 C CA . ARG A 1 196 ? -11.019 -12.312 38.943 1.00 89.94 196 ARG A CA 1
ATOM 1437 C C . ARG A 1 196 ? -10.952 -13.688 39.608 1.00 89.94 196 ARG A C 1
ATOM 1439 O O . ARG A 1 196 ? -10.495 -13.779 40.742 1.00 89.94 196 ARG A O 1
ATOM 1446 N N . ALA A 1 197 ? -11.386 -14.741 38.916 1.00 90.62 197 ALA A N 1
ATOM 1447 C CA . ALA A 1 197 ? -11.280 -16.107 39.421 1.00 90.62 197 ALA A CA 1
ATOM 1448 C C . ALA A 1 197 ? -9.811 -16.549 39.562 1.00 90.62 197 ALA A C 1
ATOM 1450 O O . ALA A 1 197 ? -9.447 -17.118 40.586 1.00 90.62 197 ALA A O 1
ATOM 1451 N N . GLU A 1 198 ? -8.959 -16.219 38.584 1.00 89.62 198 GLU A N 1
ATOM 1452 C CA . GLU A 1 198 ? -7.505 -16.442 38.637 1.00 89.62 198 GLU A CA 1
ATOM 1453 C C . GLU A 1 198 ? -6.879 -15.727 39.845 1.00 89.62 198 GLU A C 1
ATOM 1455 O O . GLU A 1 198 ? -6.154 -16.346 40.617 1.00 89.62 198 GLU A O 1
ATOM 1460 N N . ALA A 1 199 ? -7.227 -14.455 40.074 1.00 87.88 199 ALA A N 1
ATOM 1461 C CA . ALA A 1 199 ? -6.740 -13.690 41.223 1.00 87.88 199 ALA A CA 1
ATOM 1462 C C . ALA A 1 199 ? -7.206 -14.261 42.575 1.00 87.88 199 ALA A C 1
ATOM 1464 O O . ALA A 1 199 ? -6.479 -14.172 43.560 1.00 87.88 199 ALA A O 1
ATOM 1465 N N . ALA A 1 200 ? -8.408 -14.840 42.637 1.00 89.25 200 ALA A N 1
ATOM 1466 C CA . ALA A 1 200 ? -8.918 -15.484 43.847 1.00 89.25 200 ALA A CA 1
ATOM 1467 C C . ALA A 1 200 ? -8.268 -16.855 44.112 1.00 89.25 200 ALA A C 1
ATOM 1469 O O . ALA A 1 200 ? -8.158 -17.259 45.265 1.00 89.25 200 ALA A O 1
ATOM 1470 N N . ALA A 1 201 ? -7.853 -17.565 43.058 1.00 90.38 201 ALA A N 1
ATOM 1471 C CA . ALA A 1 201 ? -7.234 -18.888 43.147 1.00 90.38 201 ALA A CA 1
ATOM 1472 C C . ALA A 1 201 ? -5.699 -18.850 43.289 1.00 90.38 201 ALA A C 1
ATOM 1474 O O . ALA A 1 201 ? -5.100 -19.844 43.698 1.00 90.38 201 ALA A O 1
ATOM 1475 N N . ALA A 1 202 ? -5.052 -17.736 42.933 1.00 89.44 202 ALA A N 1
ATOM 1476 C CA . ALA A 1 202 ? -3.603 -17.587 43.008 1.00 89.44 202 ALA A CA 1
ATOM 1477 C C . ALA A 1 202 ? -3.106 -17.575 44.464 1.00 89.44 202 ALA A C 1
ATOM 1479 O O . ALA A 1 202 ? -3.535 -16.758 45.275 1.00 89.44 202 ALA A O 1
ATOM 1480 N N . THR A 1 203 ? -2.156 -18.458 44.776 1.00 90.00 203 THR A N 1
ATOM 1481 C CA . THR A 1 203 ? -1.501 -18.538 46.094 1.00 90.00 203 THR A CA 1
ATOM 1482 C C . THR A 1 203 ? -0.197 -17.744 46.168 1.00 90.00 203 THR A C 1
ATOM 1484 O O . THR A 1 203 ? 0.246 -17.397 47.258 1.00 90.00 203 THR A O 1
ATOM 1487 N N . ASP A 1 204 ? 0.435 -17.475 45.023 1.00 93.81 204 ASP A N 1
ATOM 1488 C CA . ASP A 1 204 ? 1.628 -16.630 44.924 1.00 93.81 204 ASP A CA 1
ATOM 1489 C C . ASP A 1 204 ? 1.208 -15.145 44.874 1.00 93.81 204 ASP A C 1
ATOM 1491 O O . ASP A 1 204 ? 0.468 -14.764 43.957 1.00 93.81 204 ASP A O 1
ATOM 1495 N N . PRO A 1 205 ? 1.692 -14.290 45.800 1.00 91.75 205 PRO A N 1
ATOM 1496 C CA . PRO A 1 205 ? 1.390 -12.860 45.809 1.00 91.75 205 PRO A CA 1
ATOM 1497 C C . PRO A 1 205 ? 1.686 -12.138 44.485 1.00 91.75 205 PRO A C 1
ATOM 1499 O O . PRO A 1 205 ? 0.950 -11.224 44.107 1.00 91.75 205 PRO A O 1
ATOM 1502 N N . ALA A 1 206 ? 2.731 -12.538 43.755 1.00 89.12 206 ALA A N 1
ATOM 1503 C CA . ALA A 1 206 ? 3.089 -11.923 42.479 1.00 89.12 206 ALA A CA 1
ATOM 1504 C C . ALA A 1 206 ? 2.078 -12.275 41.375 1.00 89.12 206 ALA A C 1
ATOM 1506 O O . ALA A 1 206 ? 1.644 -11.398 40.621 1.00 89.12 206 ALA A O 1
ATOM 1507 N N . LEU A 1 207 ? 1.650 -13.541 41.310 1.00 88.25 207 LEU A N 1
ATOM 1508 C CA . LEU A 1 207 ? 0.610 -13.987 40.376 1.00 88.25 207 LEU A CA 1
ATOM 1509 C C . LEU A 1 207 ? -0.748 -13.373 40.721 1.00 88.25 207 LEU A C 1
ATOM 1511 O O . LEU A 1 207 ? -1.469 -12.931 39.825 1.00 88.25 207 LEU A O 1
ATOM 1515 N N . GLN A 1 208 ? -1.068 -13.274 42.012 1.00 88.94 208 GLN A N 1
ATOM 1516 C CA . GLN A 1 208 ? -2.285 -12.627 42.489 1.00 88.94 208 GLN A CA 1
ATOM 1517 C C . GLN A 1 208 ? -2.332 -11.146 42.087 1.00 88.94 208 GLN A C 1
ATOM 1519 O O . GLN A 1 208 ? -3.344 -10.685 41.556 1.00 88.94 208 GLN A O 1
ATOM 1524 N N . ALA A 1 209 ? -1.234 -10.406 42.276 1.00 87.81 209 ALA A N 1
ATOM 1525 C CA . ALA A 1 209 ? -1.135 -9.006 41.867 1.00 87.81 209 ALA A CA 1
ATOM 1526 C C . ALA A 1 209 ? -1.257 -8.834 40.341 1.00 87.81 209 ALA A C 1
ATOM 1528 O O . ALA A 1 209 ? -1.993 -7.960 39.876 1.00 87.81 209 ALA A O 1
ATOM 1529 N N . ALA A 1 210 ? -0.600 -9.693 39.555 1.00 87.25 210 ALA A N 1
ATOM 1530 C CA . ALA A 1 210 ? -0.682 -9.662 38.094 1.00 87.25 210 ALA A CA 1
ATOM 1531 C C . ALA A 1 210 ? -2.104 -9.957 37.577 1.00 87.25 210 ALA A C 1
ATOM 1533 O O . ALA A 1 210 ? -2.600 -9.265 36.682 1.00 87.25 210 ALA A O 1
ATOM 1534 N N . ALA A 1 211 ? -2.788 -10.948 38.156 1.00 86.81 211 ALA A N 1
ATOM 1535 C CA . ALA A 1 211 ? -4.170 -11.281 37.814 1.00 86.81 211 ALA A CA 1
ATOM 1536 C C . ALA A 1 211 ? -5.151 -10.171 38.234 1.00 86.81 211 ALA A C 1
ATOM 1538 O O . ALA A 1 211 ? -6.063 -9.830 37.476 1.00 86.81 211 ALA A O 1
ATOM 1539 N N . ALA A 1 212 ? -4.937 -9.544 39.397 1.00 88.06 212 ALA A N 1
ATOM 1540 C CA . ALA A 1 212 ? -5.730 -8.405 39.851 1.00 88.06 212 ALA A CA 1
ATOM 1541 C C . ALA A 1 212 ? -5.589 -7.191 38.916 1.00 88.06 212 ALA A C 1
ATOM 1543 O O . ALA A 1 212 ? -6.594 -6.564 38.573 1.00 88.06 212 ALA A O 1
ATOM 1544 N N . GLU A 1 213 ? -4.378 -6.882 38.446 1.00 89.19 213 GLU A N 1
ATOM 1545 C CA . GLU A 1 213 ? -4.187 -5.796 37.479 1.00 89.19 213 GLU A CA 1
ATOM 1546 C C . GLU A 1 213 ? -4.807 -6.130 36.116 1.00 89.19 213 GLU A C 1
ATOM 1548 O O . GLU A 1 213 ? -5.473 -5.285 35.519 1.00 89.19 213 GLU A O 1
ATOM 1553 N N . ARG A 1 214 ? -4.713 -7.387 35.658 1.00 87.50 214 ARG A N 1
ATOM 1554 C CA . ARG A 1 214 ? -5.421 -7.845 34.449 1.00 87.50 214 ARG A CA 1
ATOM 1555 C C . ARG A 1 214 ? -6.939 -7.683 34.580 1.00 87.50 214 ARG A C 1
ATOM 1557 O O . ARG A 1 214 ? -7.593 -7.253 33.628 1.00 87.50 214 ARG A O 1
ATOM 1564 N N . ALA A 1 215 ? -7.506 -7.986 35.748 1.00 88.12 215 ALA A N 1
ATOM 1565 C CA . ALA A 1 215 ? -8.929 -7.795 36.014 1.00 88.12 215 ALA A CA 1
ATOM 1566 C C . ALA A 1 215 ? -9.331 -6.311 35.953 1.00 88.12 215 ALA A C 1
ATOM 1568 O O . ALA A 1 215 ? -10.344 -5.988 35.331 1.00 88.12 215 ALA A O 1
ATOM 1569 N N . ARG A 1 216 ? -8.521 -5.410 36.530 1.00 89.62 216 ARG A N 1
ATOM 1570 C CA . ARG A 1 216 ? -8.733 -3.952 36.460 1.00 89.62 216 ARG A CA 1
ATOM 1571 C C . ARG A 1 216 ? -8.624 -3.420 35.034 1.00 89.62 216 ARG A C 1
ATOM 1573 O O . ARG A 1 216 ? -9.480 -2.651 34.610 1.00 89.62 216 ARG A O 1
ATOM 1580 N N . ALA A 1 217 ? -7.616 -3.852 34.277 1.00 88.75 217 ALA A N 1
ATOM 1581 C CA . ALA A 1 217 ? -7.477 -3.487 32.871 1.00 88.75 217 ALA A CA 1
ATOM 1582 C C . ALA A 1 217 ? -8.704 -3.938 32.064 1.00 88.75 217 ALA A C 1
ATOM 1584 O O . ALA A 1 217 ? -9.300 -3.142 31.349 1.00 88.75 217 ALA A O 1
ATOM 1585 N N . THR A 1 218 ? -9.162 -5.176 32.249 1.00 89.25 218 THR A N 1
ATOM 1586 C CA . THR A 1 218 ? -10.343 -5.677 31.528 1.00 89.25 218 THR A CA 1
ATOM 1587 C C . THR A 1 218 ? -11.629 -4.936 31.926 1.00 89.25 218 THR A C 1
ATOM 1589 O O . THR A 1 218 ? -12.506 -4.727 31.095 1.00 89.25 218 THR A O 1
ATOM 1592 N N . GLU A 1 219 ? -11.751 -4.497 33.181 1.00 91.69 219 GLU A N 1
ATOM 1593 C CA . GLU A 1 219 ? -12.863 -3.653 33.641 1.00 91.69 219 GLU A CA 1
ATOM 1594 C C . GLU A 1 219 ? -12.862 -2.266 32.985 1.00 91.69 219 GLU A C 1
ATOM 1596 O O . GLU A 1 219 ? -13.919 -1.794 32.565 1.00 91.69 219 GLU A O 1
ATOM 1601 N N . ARG A 1 220 ? -11.682 -1.652 32.823 1.00 90.94 220 ARG A N 1
ATOM 1602 C CA . ARG A 1 220 ? -11.519 -0.408 32.052 1.00 90.94 220 ARG A CA 1
ATOM 1603 C C . ARG A 1 220 ? -11.875 -0.612 30.577 1.00 90.94 220 ARG A C 1
ATOM 1605 O O . ARG A 1 220 ? -12.611 0.193 30.018 1.00 90.94 220 ARG A O 1
ATOM 1612 N N . GLU A 1 221 ? -11.416 -1.703 29.961 1.00 91.94 221 GLU A N 1
ATOM 1613 C CA . GLU A 1 221 ? -11.767 -2.048 28.573 1.00 91.94 221 GLU A CA 1
ATOM 1614 C C . GLU A 1 221 ? -13.286 -2.227 28.407 1.00 91.94 221 GLU A C 1
ATOM 1616 O O . GLU A 1 221 ? -13.869 -1.692 27.465 1.00 91.94 221 GLU A O 1
ATOM 1621 N N . GLU A 1 222 ? -13.945 -2.919 29.348 1.00 93.38 222 GLU A N 1
ATOM 1622 C CA . GLU A 1 222 ? -15.404 -3.090 29.362 1.00 93.38 222 GLU A CA 1
ATOM 1623 C C . GLU A 1 222 ? -16.138 -1.740 29.430 1.00 93.38 222 GLU A C 1
ATOM 1625 O O . GLU A 1 222 ? -17.147 -1.561 28.747 1.00 93.38 222 GLU A O 1
ATOM 1630 N N . ALA A 1 223 ? -15.651 -0.793 30.241 1.00 92.56 223 ALA A N 1
ATOM 1631 C CA . ALA A 1 223 ? -16.231 0.545 30.341 1.00 92.56 223 ALA A CA 1
ATOM 1632 C C . ALA A 1 223 ? -16.149 1.303 29.011 1.00 92.56 223 ALA A C 1
ATOM 1634 O O . ALA A 1 223 ? -17.182 1.701 28.482 1.00 92.56 223 ALA A O 1
ATOM 1635 N N . LEU A 1 224 ? -14.960 1.371 28.412 1.00 91.94 224 LEU A N 1
ATOM 1636 C CA . LEU A 1 224 ? -14.749 2.065 27.139 1.00 91.94 224 LEU A CA 1
ATOM 1637 C C . LEU A 1 224 ? -15.592 1.469 25.997 1.00 91.94 224 LEU A C 1
ATOM 1639 O O . LEU A 1 224 ? -16.126 2.195 25.163 1.00 91.94 224 LEU A O 1
ATOM 1643 N N . LEU A 1 225 ? -15.725 0.138 25.945 1.00 94.19 225 LEU A N 1
ATOM 1644 C CA . LEU A 1 225 ? -16.572 -0.533 24.950 1.00 94.19 225 LEU A CA 1
ATOM 1645 C C . LEU A 1 225 ? -18.059 -0.226 25.153 1.00 94.19 225 LEU A C 1
ATOM 1647 O O . LEU A 1 225 ? -18.804 -0.122 24.178 1.00 94.19 225 LEU A O 1
ATOM 1651 N N . ARG A 1 226 ? -18.503 -0.107 26.410 1.00 94.62 226 ARG A N 1
ATOM 1652 C CA . ARG A 1 226 ? -19.887 0.245 26.743 1.00 94.62 226 ARG A CA 1
ATOM 1653 C C . ARG A 1 226 ? -20.209 1.672 26.310 1.00 94.62 226 ARG A C 1
ATOM 1655 O O . ARG A 1 226 ? -21.288 1.884 25.760 1.00 94.62 226 ARG A O 1
ATOM 1662 N N . ASP A 1 227 ? -19.283 2.598 26.523 1.00 93.12 227 ASP A N 1
ATOM 1663 C CA . ASP A 1 227 ? -19.446 4.004 26.151 1.00 93.12 227 ASP A CA 1
ATOM 1664 C C . ASP A 1 227 ? -19.539 4.149 24.624 1.00 93.12 227 ASP A C 1
ATOM 1666 O O . ASP A 1 227 ? -20.504 4.719 24.114 1.00 93.12 227 ASP A O 1
ATOM 1670 N N . ASP A 1 228 ? -18.639 3.504 23.872 1.00 94.62 228 ASP A N 1
ATOM 1671 C CA . ASP A 1 228 ? -18.705 3.474 22.402 1.00 94.62 228 ASP A CA 1
ATOM 1672 C C . ASP A 1 228 ? -20.006 2.835 21.884 1.00 94.62 228 ASP A C 1
ATOM 1674 O O . ASP A 1 228 ? -20.582 3.295 20.895 1.00 94.62 228 ASP A O 1
ATOM 1678 N N . ALA A 1 229 ? -20.501 1.784 22.549 1.00 95.06 229 ALA A N 1
ATOM 1679 C CA . ALA A 1 229 ? -21.769 1.153 22.186 1.00 95.06 229 ALA A CA 1
ATOM 1680 C C . ALA A 1 229 ? -22.970 2.076 22.438 1.00 95.06 229 ALA A C 1
ATOM 1682 O O . ALA A 1 229 ? -23.930 2.052 21.665 1.00 95.06 229 ALA A O 1
ATOM 1683 N N . ALA A 1 230 ? -22.926 2.887 23.499 1.00 94.75 230 ALA A N 1
ATOM 1684 C CA . ALA A 1 230 ? -23.949 3.885 23.786 1.00 94.75 230 ALA A CA 1
ATOM 1685 C C . ALA A 1 230 ? -23.949 4.999 22.729 1.00 94.75 230 ALA A C 1
ATOM 1687 O O . ALA A 1 230 ? -25.003 5.273 22.157 1.00 94.75 230 ALA A O 1
ATOM 1688 N N . LEU A 1 231 ? -22.773 5.544 22.390 1.00 95.44 231 LEU A N 1
ATOM 1689 C CA . LEU A 1 231 ? -22.620 6.556 21.336 1.00 95.44 231 LEU A CA 1
ATOM 1690 C C . LEU A 1 231 ? -23.146 6.054 19.989 1.00 95.44 231 LEU A C 1
ATOM 1692 O O . LEU A 1 231 ? -23.904 6.742 19.304 1.00 95.44 231 LEU A O 1
ATOM 1696 N N . LEU A 1 232 ? -22.775 4.829 19.606 1.00 96.56 232 LEU A N 1
ATOM 1697 C CA . LEU A 1 232 ? -23.213 4.259 18.337 1.00 96.56 232 LEU A CA 1
ATOM 1698 C C . LEU A 1 232 ? -24.729 4.032 18.292 1.00 96.56 232 LEU A C 1
ATOM 1700 O O . LEU A 1 232 ? -25.341 4.239 17.242 1.00 96.56 232 LEU A O 1
ATOM 1704 N N . ARG A 1 233 ? -25.338 3.633 19.414 1.00 96.06 233 ARG A N 1
ATOM 1705 C CA . ARG A 1 233 ? -26.793 3.479 19.520 1.00 96.06 233 ARG A CA 1
ATOM 1706 C C . ARG A 1 233 ? -27.505 4.821 19.358 1.00 96.06 233 ARG A C 1
ATOM 1708 O O . ARG A 1 233 ? -28.400 4.917 18.525 1.00 96.06 233 ARG A O 1
ATOM 1715 N N . GLU A 1 234 ? -27.072 5.849 20.087 1.00 96.31 234 GLU A N 1
ATOM 1716 C CA . GLU A 1 234 ? -27.672 7.189 20.025 1.00 96.31 234 GLU A CA 1
ATOM 1717 C C . GLU A 1 234 ? -27.620 7.759 18.599 1.00 96.31 234 GLU A C 1
ATOM 1719 O O . GLU A 1 234 ? -28.633 8.227 18.067 1.00 96.31 234 GLU A O 1
ATOM 1724 N N . PHE A 1 235 ? -26.477 7.599 17.925 1.00 96.94 235 PHE A N 1
ATOM 1725 C CA . PHE A 1 235 ? -26.312 8.000 16.531 1.00 96.94 235 PHE A CA 1
ATOM 1726 C C . PHE A 1 235 ? -27.204 7.202 15.574 1.00 96.94 235 PHE A C 1
ATOM 1728 O O . PHE A 1 235 ? -27.795 7.766 14.649 1.00 96.94 235 PHE A O 1
ATOM 1735 N N . ALA A 1 236 ? -27.318 5.886 15.768 1.00 94.69 236 ALA A N 1
ATOM 1736 C CA . ALA A 1 236 ? -28.175 5.047 14.937 1.00 94.69 236 ALA A CA 1
ATOM 1737 C C . ALA A 1 236 ? -29.662 5.420 15.081 1.00 94.69 236 ALA A C 1
ATOM 1739 O O . ALA A 1 236 ? -30.402 5.357 14.099 1.00 94.69 236 ALA A O 1
ATOM 1740 N N . GLU A 1 237 ? -30.093 5.834 16.274 1.00 94.81 237 GLU A N 1
ATOM 1741 C CA . GLU A 1 237 ? -31.486 6.171 16.590 1.00 94.81 237 GLU A CA 1
ATOM 1742 C C . GLU A 1 237 ? -31.867 7.607 16.217 1.00 94.81 237 GLU A C 1
ATOM 1744 O O . GLU A 1 237 ? -32.977 7.845 15.731 1.00 94.81 237 GLU A O 1
ATOM 1749 N N . SER A 1 238 ? -30.966 8.567 16.420 1.00 94.00 238 SER A N 1
ATOM 1750 C CA . SER A 1 238 ? -31.311 9.993 16.373 1.00 94.00 238 SER A CA 1
ATOM 1751 C C . SER A 1 238 ? -30.481 10.828 15.401 1.00 94.00 238 SER A C 1
ATOM 1753 O O . SER A 1 238 ? -30.802 11.997 15.211 1.00 94.00 238 SER A O 1
ATOM 1755 N N . ASP A 1 239 ? -29.456 10.253 14.758 1.00 94.44 239 ASP A N 1
ATOM 1756 C CA . ASP A 1 239 ? -28.455 11.002 13.982 1.00 94.44 239 ASP A CA 1
ATOM 1757 C C . ASP A 1 239 ? -27.687 12.040 14.831 1.00 94.44 239 ASP A C 1
ATOM 1759 O O . ASP A 1 239 ? -27.140 13.004 14.299 1.00 94.44 239 ASP A O 1
ATOM 1763 N N . GLN A 1 240 ? -27.632 11.861 16.154 1.00 95.62 240 GLN A N 1
ATOM 1764 C CA . GLN A 1 240 ? -26.919 12.730 17.095 1.00 95.62 240 GLN A CA 1
ATOM 1765 C C . GLN A 1 240 ? -26.252 11.886 18.185 1.00 95.62 240 GLN A C 1
ATOM 1767 O O . GLN A 1 240 ? -26.590 10.717 18.356 1.00 95.62 240 GLN A O 1
ATOM 1772 N N . VAL A 1 241 ? -25.293 12.469 18.899 1.00 95.56 241 VAL A N 1
ATOM 1773 C CA . VAL A 1 241 ? -24.672 11.860 20.086 1.00 95.56 241 VAL A CA 1
ATOM 1774 C C . VAL A 1 241 ? -24.516 12.889 21.196 1.00 95.56 241 VAL A C 1
ATOM 1776 O O . VAL A 1 241 ? -24.327 14.070 20.909 1.00 95.56 241 VAL A O 1
ATOM 1779 N N . THR A 1 242 ? -24.521 12.449 22.447 1.00 92.94 242 THR A N 1
ATOM 1780 C CA . THR A 1 242 ? -24.312 13.303 23.615 1.00 92.94 242 THR A CA 1
ATOM 1781 C C . THR A 1 242 ? -22.975 12.969 24.268 1.00 92.94 242 THR A C 1
ATOM 1783 O O . THR A 1 242 ? -22.764 11.858 24.747 1.00 92.94 242 THR A O 1
ATOM 1786 N N . VAL A 1 243 ? -22.068 13.946 24.305 1.00 88.62 243 VAL A N 1
ATOM 1787 C CA . VAL A 1 243 ? -20.732 13.828 24.915 1.00 88.62 243 VAL A CA 1
ATOM 1788 C C . VAL A 1 243 ? -20.569 14.955 25.926 1.00 88.62 243 VAL A C 1
ATOM 1790 O O . VAL A 1 243 ? -20.825 16.113 25.600 1.00 88.62 243 VAL A O 1
ATOM 1793 N N . ASP A 1 244 ? -20.206 14.624 27.167 1.00 85.94 244 ASP A N 1
ATOM 1794 C CA . ASP A 1 244 ? -20.045 15.586 28.272 1.00 85.94 244 ASP A CA 1
ATOM 1795 C C . ASP A 1 244 ? -21.255 16.529 28.451 1.00 85.94 244 ASP A C 1
ATOM 1797 O O . ASP A 1 244 ? -21.122 17.728 28.695 1.00 85.94 244 ASP A O 1
ATOM 1801 N N . GLY A 1 245 ? -22.468 15.991 28.275 1.00 86.94 245 GLY A N 1
ATOM 1802 C CA . GLY A 1 245 ? -23.725 16.746 28.365 1.00 86.94 245 GLY A CA 1
ATOM 1803 C C . GLY A 1 245 ? -24.032 17.643 27.159 1.00 86.94 245 GLY A C 1
ATOM 1804 O O . GLY A 1 245 ? -25.060 18.317 27.155 1.00 86.94 245 GLY A O 1
ATOM 1805 N N . THR A 1 246 ? -23.183 17.641 26.129 1.00 90.44 246 THR A N 1
ATOM 1806 C CA . THR A 1 246 ? -23.378 18.400 24.889 1.00 90.44 246 THR A CA 1
ATOM 1807 C C . THR A 1 246 ? -23.867 17.482 23.775 1.00 90.44 246 THR A C 1
ATOM 1809 O O . THR A 1 246 ? -23.193 16.516 23.418 1.00 90.44 246 THR A O 1
ATOM 1812 N N . THR A 1 247 ? -25.022 17.796 23.190 1.00 93.94 247 THR A N 1
ATOM 1813 C CA . THR A 1 247 ? -25.543 17.084 22.017 1.00 93.94 247 THR A CA 1
ATOM 1814 C C . THR A 1 247 ? -24.881 17.591 20.737 1.00 93.94 247 THR A C 1
ATOM 1816 O O . THR A 1 247 ? -24.861 18.789 20.456 1.00 93.94 247 THR A O 1
ATOM 1819 N N . ILE A 1 248 ? -24.359 16.662 19.943 1.00 94.50 248 ILE A N 1
ATOM 1820 C CA . ILE A 1 248 ? -23.678 16.896 18.674 1.00 94.50 248 ILE A CA 1
ATOM 1821 C C . ILE A 1 248 ? -24.480 16.198 17.578 1.00 94.50 248 ILE A C 1
ATOM 1823 O O . ILE A 1 248 ? -24.520 14.968 17.506 1.00 94.50 248 ILE A O 1
ATOM 1827 N N . SER A 1 249 ? -25.116 16.980 16.709 1.00 95.00 249 SER A N 1
ATOM 1828 C CA . SER A 1 249 ? -25.874 16.447 15.576 1.00 95.00 249 SER A CA 1
ATOM 1829 C C . SER A 1 249 ? -24.965 16.074 14.401 1.00 95.00 249 SER A C 1
ATOM 1831 O O . SER A 1 249 ? -23.918 16.687 14.184 1.00 95.00 249 SER A O 1
ATOM 1833 N N . ALA A 1 250 ? -25.375 15.079 13.614 1.00 93.50 250 ALA A N 1
ATOM 1834 C CA . ALA A 1 250 ? -24.657 14.673 12.416 1.00 93.50 250 ALA A CA 1
ATOM 1835 C C . ALA A 1 250 ? -24.655 15.772 11.349 1.00 93.50 250 ALA A C 1
ATOM 1837 O O . ALA A 1 250 ? -25.692 16.327 10.983 1.00 93.50 250 ALA A O 1
ATOM 1838 N N . THR A 1 251 ? -23.480 16.009 10.774 1.00 93.44 251 THR A N 1
ATOM 1839 C CA . THR A 1 251 ? -23.332 16.790 9.551 1.00 93.44 251 THR A CA 1
ATOM 1840 C C . THR A 1 251 ? -23.617 15.893 8.356 1.00 93.44 251 THR A C 1
ATOM 1842 O O . THR A 1 251 ? -23.115 14.772 8.266 1.00 93.44 251 THR A O 1
ATOM 1845 N N . ILE A 1 252 ? -24.406 16.392 7.411 1.00 89.00 252 ILE A N 1
ATOM 1846 C CA . ILE A 1 252 ? -24.686 15.700 6.155 1.00 89.00 252 ILE A CA 1
ATOM 1847 C C . ILE A 1 252 ? -23.538 15.984 5.177 1.00 89.00 252 ILE A C 1
ATOM 1849 O O . ILE A 1 252 ? -23.513 17.016 4.510 1.00 89.00 252 ILE A O 1
ATOM 1853 N N . GLU A 1 253 ? -22.563 15.077 5.113 1.00 87.88 253 GLU A N 1
ATOM 1854 C CA . GLU A 1 253 ? -21.407 15.192 4.219 1.00 87.88 253 GLU A CA 1
ATOM 1855 C C . GLU A 1 253 ? -21.746 14.613 2.827 1.00 87.88 253 GLU A C 1
ATOM 1857 O O . GLU A 1 253 ? -22.241 13.483 2.737 1.00 87.88 253 GLU A O 1
ATOM 1862 N N . PRO A 1 254 ? -21.498 15.338 1.719 1.00 80.31 254 PRO A N 1
ATOM 1863 C CA . PRO A 1 254 ? -21.722 14.810 0.377 1.00 80.31 254 PRO A CA 1
ATOM 1864 C C . PRO A 1 254 ? -20.708 13.709 0.036 1.00 80.31 254 PRO A C 1
ATOM 1866 O O . PRO A 1 254 ? -19.512 13.830 0.301 1.00 80.31 254 PRO A O 1
ATOM 1869 N N . VAL A 1 255 ? -21.176 12.642 -0.609 1.00 74.25 255 VAL A N 1
ATOM 1870 C CA . VAL A 1 255 ? -20.330 11.603 -1.204 1.00 74.25 255 VAL A CA 1
ATOM 1871 C C . VAL A 1 255 ? -20.087 11.975 -2.654 1.00 74.25 255 VAL A C 1
ATOM 1873 O O . VAL A 1 255 ? -20.890 11.691 -3.540 1.00 74.25 255 VAL A O 1
ATOM 1876 N N . THR A 1 256 ? -18.958 12.636 -2.880 1.00 70.00 256 THR A N 1
ATOM 1877 C CA . THR A 1 256 ? -18.462 12.975 -4.218 1.00 70.00 256 THR A CA 1
ATOM 1878 C C . THR A 1 256 ? -17.816 11.784 -4.922 1.00 70.00 256 THR A C 1
ATOM 1880 O O . THR A 1 256 ? -17.605 11.840 -6.125 1.00 70.00 256 THR A O 1
ATOM 1883 N N . ASP A 1 257 ? -17.512 10.714 -4.182 1.00 69.50 257 ASP A N 1
ATOM 1884 C CA . ASP A 1 257 ? -16.961 9.463 -4.697 1.00 69.50 257 ASP A CA 1
ATOM 1885 C C . ASP A 1 257 ? -18.002 8.696 -5.531 1.00 69.50 257 ASP A C 1
ATOM 1887 O O . ASP A 1 257 ? -18.957 8.160 -4.955 1.00 69.50 257 ASP A O 1
ATOM 1891 N N . PRO A 1 258 ? -17.835 8.562 -6.857 1.00 68.75 258 PRO A N 1
ATOM 1892 C CA . PRO A 1 258 ? -18.768 7.792 -7.672 1.00 68.75 258 PRO A CA 1
ATOM 1893 C C . PRO A 1 258 ? -18.811 6.313 -7.261 1.00 68.75 258 PRO A C 1
ATOM 1895 O O . PRO A 1 258 ? -19.869 5.687 -7.329 1.00 68.75 258 PRO A O 1
ATOM 1898 N N . ALA A 1 259 ? -17.688 5.760 -6.784 1.00 68.38 259 ALA A N 1
ATOM 1899 C CA . ALA A 1 259 ? -17.609 4.372 -6.344 1.00 68.38 259 ALA A CA 1
ATOM 1900 C C . ALA A 1 259 ? -18.319 4.161 -4.996 1.00 68.38 259 ALA A C 1
ATOM 1902 O O . ALA A 1 259 ? -18.946 3.122 -4.795 1.00 68.38 259 ALA A O 1
ATOM 1903 N N . ALA A 1 260 ? -18.268 5.141 -4.085 1.00 60.38 260 ALA A N 1
ATOM 1904 C CA . ALA A 1 260 ? -18.933 5.059 -2.776 1.00 60.38 260 ALA A CA 1
ATOM 1905 C C . ALA A 1 260 ? -20.399 5.546 -2.789 1.00 60.38 260 ALA A C 1
ATOM 1907 O O . ALA A 1 260 ? -21.159 5.287 -1.849 1.00 60.38 260 ALA A O 1
ATOM 1908 N N . ALA A 1 261 ? -20.828 6.239 -3.849 1.00 59.53 261 ALA A N 1
ATOM 1909 C CA . ALA A 1 261 ? -22.201 6.718 -4.004 1.00 59.53 261 ALA A CA 1
ATOM 1910 C C . ALA A 1 261 ? -23.227 5.584 -4.214 1.00 59.53 261 ALA A C 1
ATOM 1912 O O . ALA A 1 261 ? -24.412 5.805 -3.983 1.00 59.53 261 ALA A O 1
ATOM 1913 N N . GLY A 1 262 ? -22.778 4.372 -4.571 1.00 53.78 262 GLY A N 1
ATOM 1914 C CA . GLY A 1 262 ? -23.611 3.174 -4.697 1.00 53.78 262 GLY A CA 1
ATOM 1915 C C . GLY A 1 262 ? -24.509 3.192 -5.935 1.00 53.78 262 GLY A C 1
ATOM 1916 O O . GLY A 1 262 ? -25.620 3.693 -5.872 1.00 53.78 262 GLY A O 1
ATOM 1917 N N . GLY A 1 263 ? -24.032 2.631 -7.055 1.00 44.09 263 GLY A N 1
ATOM 1918 C CA . GLY A 1 263 ? -24.800 2.051 -8.179 1.00 44.09 263 GLY A CA 1
ATOM 1919 C C . GLY A 1 263 ? -25.933 2.830 -8.881 1.00 44.09 263 GLY A C 1
ATOM 1920 O O . GLY A 1 263 ? -26.459 2.323 -9.864 1.00 44.09 263 GLY A O 1
ATOM 1921 N N . GLY A 1 264 ? -26.330 4.021 -8.429 1.00 40.31 264 GLY A N 1
ATOM 1922 C CA . GLY A 1 264 ? -27.601 4.652 -8.810 1.00 40.31 264 GLY A CA 1
ATOM 1923 C C . GLY A 1 264 ? -27.513 6.120 -9.219 1.00 40.31 264 GLY A C 1
ATOM 1924 O O . GLY A 1 264 ? -28.529 6.808 -9.190 1.00 40.31 264 GLY A O 1
ATOM 1925 N N . GLY A 1 265 ? -26.326 6.630 -9.565 1.00 39.44 265 GLY A N 1
ATOM 1926 C CA . GLY A 1 265 ? -26.156 7.932 -10.233 1.00 39.44 265 GLY A CA 1
ATOM 1927 C C . GLY A 1 265 ? -26.577 9.191 -9.455 1.00 39.44 265 GLY A C 1
ATOM 1928 O O . GLY A 1 265 ? -26.372 10.294 -9.952 1.00 39.44 265 GLY A O 1
ATOM 1929 N N . LYS A 1 266 ? -27.122 9.080 -8.238 1.00 41.66 266 LYS A N 1
ATOM 1930 C CA . LYS A 1 266 ? -27.358 10.221 -7.345 1.00 41.66 266 LYS A CA 1
ATOM 1931 C C . LYS A 1 266 ? -26.275 10.237 -6.277 1.00 41.66 266 LYS A C 1
ATOM 1933 O O . LYS A 1 266 ? -26.216 9.323 -5.461 1.00 41.66 266 LYS A O 1
ATOM 1938 N N . GLY A 1 267 ? -25.427 11.269 -6.297 1.00 53.19 267 GLY A N 1
ATOM 1939 C CA . GLY A 1 267 ? -24.457 11.537 -5.234 1.00 53.19 267 GLY A CA 1
ATOM 1940 C C . GLY A 1 267 ? -25.156 11.473 -3.879 1.00 53.19 267 GLY A C 1
ATOM 1941 O O . GLY A 1 267 ? -26.025 12.291 -3.580 1.00 53.19 267 GLY A O 1
ATOM 1942 N N . GLY A 1 268 ? -24.855 10.432 -3.105 1.00 64.25 268 GLY A N 1
ATOM 1943 C CA . GLY A 1 268 ? -25.458 10.237 -1.794 1.00 64.25 268 GLY A CA 1
ATOM 1944 C C . GLY A 1 268 ? -24.869 11.226 -0.797 1.00 64.25 268 GLY A C 1
ATOM 1945 O O . GLY A 1 268 ? -23.728 11.646 -0.941 1.00 64.25 268 GLY A O 1
ATOM 1946 N N . SER A 1 269 ? -25.606 11.579 0.245 1.00 78.62 269 SER A N 1
ATOM 1947 C CA . SER A 1 269 ? -25.030 12.215 1.428 1.00 78.62 269 SER A CA 1
ATOM 1948 C C . SER A 1 269 ? -24.915 11.194 2.560 1.00 78.62 269 SER A C 1
ATOM 1950 O O . SER A 1 269 ? -25.623 10.184 2.552 1.00 78.62 269 SER A O 1
ATOM 1952 N N . ARG A 1 270 ? -23.979 11.385 3.494 1.00 85.88 270 ARG A N 1
ATOM 1953 C CA . ARG A 1 270 ? -23.806 10.532 4.680 1.00 85.88 270 ARG A CA 1
ATOM 1954 C C . ARG A 1 270 ? -23.932 11.379 5.945 1.00 85.88 270 ARG A C 1
ATOM 1956 O O . ARG A 1 270 ? -23.324 12.446 5.997 1.00 85.88 270 ARG A O 1
ATOM 1963 N N . PRO A 1 271 ? -24.683 10.923 6.959 1.00 92.19 271 PRO A N 1
ATOM 1964 C CA . PRO A 1 271 ? -24.630 11.533 8.278 1.00 92.19 271 PRO A CA 1
ATOM 1965 C C . PRO A 1 271 ? -23.291 11.188 8.923 1.00 92.19 271 PRO A C 1
ATOM 1967 O O . PRO A 1 271 ? -22.929 10.014 8.999 1.00 92.19 271 PRO A O 1
ATOM 1970 N N . VAL A 1 272 ? -22.559 12.208 9.362 1.00 94.44 272 VAL A N 1
ATOM 1971 C CA . VAL A 1 272 ? -21.251 12.060 9.997 1.00 94.44 272 VAL A CA 1
ATOM 1972 C C . VAL A 1 272 ? -21.197 12.890 11.273 1.00 94.44 272 VAL A C 1
ATOM 1974 O O . VAL A 1 272 ? -21.442 14.095 11.249 1.00 94.44 272 VAL A O 1
ATOM 1977 N N . VAL A 1 273 ? -20.806 12.264 12.379 1.00 95.56 273 VAL A N 1
ATOM 1978 C CA . VAL A 1 273 ? -20.397 12.964 13.603 1.00 95.56 273 VAL A CA 1
ATOM 1979 C C . VAL A 1 273 ? -18.902 12.750 13.799 1.00 95.56 273 VAL A C 1
ATOM 1981 O O . VAL A 1 273 ? -18.444 11.612 13.837 1.00 95.56 273 VAL A O 1
ATOM 1984 N N . ARG A 1 274 ? -18.126 13.832 13.932 1.00 93.06 274 ARG A N 1
ATOM 1985 C CA . ARG A 1 274 ? -16.676 13.774 14.185 1.00 93.06 274 ARG A CA 1
ATOM 1986 C C . ARG A 1 274 ? -16.374 14.264 15.596 1.00 93.06 274 ARG A C 1
ATOM 1988 O O . ARG A 1 274 ? -16.463 15.458 15.868 1.00 93.06 274 ARG A O 1
ATOM 1995 N N . LEU A 1 275 ? -15.962 13.355 16.472 1.00 90.31 275 LEU A N 1
ATOM 1996 C CA . LEU A 1 275 ? -15.557 13.645 17.845 1.00 90.31 275 LEU A CA 1
ATOM 1997 C C . LEU A 1 275 ? -14.062 13.997 17.860 1.00 90.31 275 LEU A C 1
ATOM 1999 O O . LEU A 1 275 ? -13.201 13.158 18.130 1.00 90.31 275 LEU A O 1
ATOM 2003 N N . GLN A 1 276 ? -13.747 15.248 17.503 1.00 71.25 276 GLN A N 1
ATOM 2004 C CA . GLN A 1 276 ? -12.375 15.734 17.260 1.00 71.25 276 GLN A CA 1
ATOM 2005 C C . GLN A 1 276 ? -11.418 15.497 18.446 1.00 71.25 276 GLN A C 1
ATOM 2007 O O . GLN A 1 276 ? -10.246 15.186 18.239 1.00 71.25 276 GLN A O 1
ATOM 2012 N N . GLY A 1 277 ? -11.911 15.591 19.686 1.00 64.56 277 GLY A N 1
ATOM 2013 C CA . GLY A 1 277 ? -11.120 15.333 20.896 1.00 64.56 277 GLY A CA 1
ATOM 2014 C C . GLY A 1 277 ? -10.732 13.862 21.092 1.00 64.56 277 GLY A C 1
ATOM 2015 O O . GLY A 1 277 ? -9.685 13.580 21.670 1.00 64.56 277 GLY A O 1
ATOM 2016 N N . GLU A 1 278 ? -11.523 12.932 20.556 1.00 65.12 278 GLU A N 1
ATOM 2017 C CA 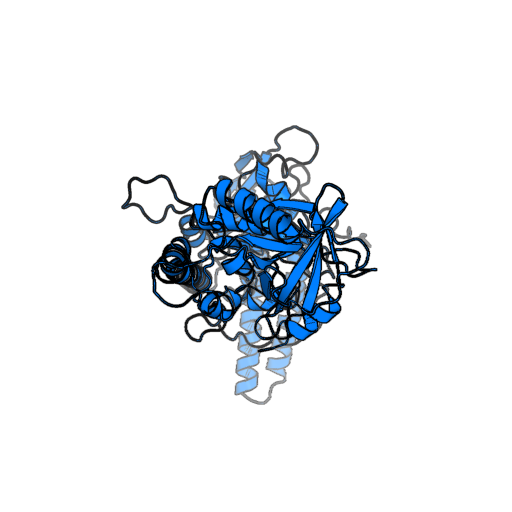. GLU A 1 278 ? -11.407 11.488 20.803 1.00 65.12 278 GLU A CA 1
ATOM 2018 C C . GLU A 1 278 ? -10.891 10.681 19.605 1.00 65.12 278 GLU A C 1
ATOM 2020 O O . GLU A 1 278 ? -10.681 9.471 19.709 1.00 65.12 278 GLU A O 1
ATOM 2025 N N . GLY A 1 279 ? -10.721 11.324 18.446 1.00 80.94 279 GLY A N 1
ATOM 2026 C CA . GLY A 1 279 ? -10.353 10.639 17.205 1.00 80.94 279 GLY A CA 1
ATOM 2027 C C . GLY A 1 279 ? -11.417 9.648 16.717 1.00 80.94 279 GLY A C 1
ATOM 2028 O O . GLY A 1 279 ? -11.096 8.752 15.934 1.00 80.94 279 GLY A O 1
ATOM 2029 N N . ALA A 1 280 ? -12.662 9.790 17.183 1.00 92.06 280 ALA A N 1
ATOM 2030 C CA . ALA A 1 280 ? -13.788 8.938 16.822 1.00 92.06 280 ALA A CA 1
ATOM 2031 C C . ALA A 1 280 ? -14.694 9.614 15.783 1.00 92.06 280 ALA A C 1
ATOM 2033 O O . ALA A 1 280 ? -14.904 10.828 15.798 1.00 92.06 280 ALA A O 1
ATOM 2034 N N . VAL A 1 281 ? -15.235 8.817 14.870 1.00 95.62 281 VAL A N 1
ATOM 2035 C CA . VAL A 1 281 ? -16.154 9.247 13.819 1.00 95.62 281 VAL A CA 1
ATOM 2036 C C . VAL A 1 281 ? -17.310 8.264 13.750 1.00 95.62 281 VAL A C 1
ATOM 2038 O O . VAL A 1 281 ? -17.085 7.067 13.594 1.00 95.62 281 VAL A O 1
ATOM 2041 N N . LEU A 1 282 ? -18.542 8.759 13.836 1.00 96.56 282 LEU A N 1
ATOM 2042 C CA . LEU A 1 282 ? -19.742 7.966 13.589 1.00 96.56 282 LEU A CA 1
ATOM 2043 C C . LEU A 1 282 ? -20.258 8.261 12.185 1.00 96.56 282 LEU A C 1
ATOM 2045 O O . LEU A 1 282 ? -20.354 9.422 11.791 1.00 96.56 282 LEU A O 1
ATOM 2049 N N . THR A 1 283 ? -20.547 7.214 11.418 1.00 95.19 283 THR A N 1
ATOM 2050 C CA . THR A 1 283 ? -21.041 7.317 10.036 1.00 95.19 283 THR A CA 1
ATOM 2051 C C . THR A 1 283 ? -21.853 6.078 9.656 1.00 95.19 283 THR A C 1
ATOM 2053 O O . THR A 1 283 ? -22.032 5.168 10.467 1.00 95.19 283 THR A O 1
ATOM 2056 N N . ARG A 1 284 ? -22.344 6.016 8.414 1.00 91.62 284 ARG A N 1
ATOM 2057 C CA . ARG A 1 284 ? -23.032 4.855 7.837 1.00 91.62 284 ARG A CA 1
ATOM 2058 C C . ARG A 1 284 ? -22.384 4.413 6.538 1.00 91.62 284 ARG A C 1
ATOM 2060 O O . ARG A 1 284 ? -22.137 5.233 5.656 1.00 91.62 284 ARG A O 1
ATOM 2067 N N . VAL A 1 285 ? -22.238 3.100 6.366 1.00 88.00 285 VAL A N 1
ATOM 2068 C CA . VAL A 1 285 ? -21.861 2.522 5.065 1.00 88.00 285 VAL A CA 1
ATOM 2069 C C . VAL A 1 285 ? -22.951 2.836 4.030 1.00 88.00 285 VAL A C 1
ATOM 2071 O O . VAL A 1 285 ? -22.674 3.374 2.954 1.00 88.00 285 VAL A O 1
ATOM 2074 N N . SER A 1 286 ? -24.216 2.596 4.398 1.00 83.94 286 SER A N 1
ATOM 2075 C CA . SER A 1 286 ? -25.404 2.923 3.605 1.00 83.94 286 SER A CA 1
ATOM 2076 C C . SER A 1 286 ? -26.251 3.995 4.318 1.00 83.94 286 SER A C 1
ATOM 2078 O O . SER A 1 286 ? -26.822 3.724 5.371 1.00 83.94 286 SER A O 1
ATOM 2080 N N . PRO A 1 287 ? -26.420 5.207 3.759 1.00 78.56 287 PRO A N 1
ATOM 2081 C CA . PRO A 1 287 ? -26.988 6.344 4.489 1.00 78.56 287 PRO A CA 1
ATOM 2082 C C . PRO A 1 287 ? -28.436 6.129 4.904 1.00 78.56 287 PRO A C 1
ATOM 2084 O O . PRO A 1 287 ? -28.825 6.528 5.998 1.00 78.56 287 PRO A O 1
ATOM 2087 N N . GLY A 1 288 ? -29.219 5.482 4.036 1.00 78.81 288 GLY A N 1
ATOM 2088 C CA . GLY A 1 288 ? -30.631 5.191 4.274 1.00 78.81 288 GLY A CA 1
ATOM 2089 C C . GLY A 1 288 ? -30.883 3.995 5.195 1.00 78.81 288 GLY A C 1
ATOM 2090 O O . GLY A 1 288 ? -32.038 3.683 5.455 1.00 78.81 288 GLY A O 1
ATOM 2091 N N . ARG A 1 289 ? -29.836 3.308 5.669 1.00 86.56 289 ARG A N 1
ATOM 2092 C CA . ARG A 1 289 ? -29.946 2.101 6.497 1.00 86.56 289 ARG A CA 1
ATOM 2093 C C . ARG A 1 289 ? -29.248 2.325 7.833 1.00 86.56 289 ARG A C 1
ATOM 2095 O O . ARG A 1 289 ? -28.023 2.218 7.928 1.00 86.56 289 ARG A O 1
ATOM 2102 N N . ARG A 1 290 ? -30.025 2.663 8.864 1.00 89.88 290 ARG A N 1
ATOM 2103 C CA . ARG A 1 290 ? -29.531 2.978 10.218 1.00 89.88 290 ARG A CA 1
ATOM 2104 C C . ARG A 1 290 ? -28.788 1.814 10.865 1.00 89.88 290 ARG A C 1
ATOM 2106 O O . ARG A 1 290 ? -27.826 2.041 11.593 1.00 89.88 290 ARG A O 1
ATOM 2113 N N . GLU A 1 291 ? -29.148 0.584 10.522 1.00 88.31 291 GLU A N 1
ATOM 2114 C CA . GLU A 1 291 ? -28.447 -0.627 10.946 1.00 88.31 291 GLU A CA 1
ATOM 2115 C C . GLU A 1 291 ? -27.006 -0.704 10.423 1.00 88.31 291 GLU A C 1
ATOM 2117 O O . GLU A 1 291 ? -26.204 -1.462 10.955 1.00 88.31 291 GLU A O 1
ATOM 2122 N N . THR A 1 292 ? -26.655 0.105 9.414 1.00 90.06 292 THR A N 1
ATOM 2123 C CA . THR A 1 292 ? -25.292 0.186 8.870 1.00 90.06 292 THR A CA 1
ATOM 2124 C C . THR A 1 292 ? -24.416 1.252 9.517 1.00 90.06 292 THR A C 1
ATOM 2126 O O . THR A 1 292 ? -23.362 1.604 8.981 1.00 90.06 292 THR A O 1
ATOM 2129 N N . SER A 1 293 ? -24.862 1.781 10.658 1.00 94.81 293 SER A N 1
ATOM 2130 C CA . SER A 1 293 ? -24.090 2.727 11.455 1.00 94.81 293 SER A CA 1
ATOM 2131 C C . SER A 1 293 ? -22.841 2.063 12.025 1.00 94.81 293 SER A C 1
ATOM 2133 O O . SER A 1 293 ? -22.873 0.918 12.480 1.00 94.81 293 SER A O 1
ATOM 2135 N N . MET A 1 294 ? -21.739 2.805 12.015 1.00 95.19 294 MET A N 1
ATOM 2136 C CA . MET A 1 294 ? -20.456 2.372 12.548 1.00 95.19 294 MET A CA 1
ATOM 2137 C C . MET A 1 294 ? -19.782 3.499 13.317 1.00 95.19 294 MET A C 1
ATOM 2139 O O . MET A 1 294 ? -19.919 4.671 12.964 1.00 95.19 294 MET A O 1
ATOM 2143 N N . LEU A 1 295 ? -18.994 3.114 14.315 1.00 95.94 295 LEU A N 1
ATOM 2144 C CA . LEU A 1 295 ? -18.044 3.972 15.008 1.00 95.94 295 LEU A CA 1
ATOM 2145 C C . LEU A 1 295 ? -16.635 3.616 14.529 1.00 95.94 295 LEU A C 1
ATOM 2147 O O . LEU A 1 295 ? -16.223 2.460 14.601 1.00 95.94 295 LEU A O 1
ATOM 2151 N N . LEU A 1 296 ? -15.894 4.600 14.031 1.00 95.69 296 LEU A N 1
ATOM 2152 C CA . LEU A 1 296 ? -14.516 4.461 13.575 1.00 95.69 296 LEU A CA 1
ATOM 2153 C C . LEU A 1 296 ? -13.610 5.269 14.495 1.00 95.69 296 LEU A C 1
ATOM 2155 O O . LEU A 1 296 ? -13.793 6.473 14.640 1.00 95.69 296 LEU A O 1
ATOM 2159 N N . ARG A 1 297 ? -12.593 4.638 15.071 1.00 94.06 297 ARG A N 1
ATOM 2160 C CA . ARG A 1 297 ? -11.494 5.325 15.752 1.00 94.06 297 ARG A CA 1
ATOM 2161 C C . ARG A 1 297 ? -10.315 5.400 14.800 1.00 94.06 297 ARG A C 1
ATOM 2163 O O . ARG A 1 297 ? -9.814 4.376 14.349 1.00 94.06 297 ARG A O 1
ATOM 2170 N N . THR A 1 298 ? -9.891 6.613 14.473 1.00 93.94 298 THR A N 1
ATOM 2171 C CA . THR A 1 298 ? -8.706 6.836 13.642 1.00 93.94 298 THR A CA 1
ATOM 2172 C C . THR A 1 298 ? -7.466 6.663 14.506 1.00 93.94 298 THR A C 1
ATOM 2174 O O . THR A 1 298 ? -7.424 7.162 15.632 1.00 93.94 298 THR A O 1
ATOM 2177 N N . ARG A 1 299 ? -6.442 5.979 13.994 1.00 93.38 299 ARG A N 1
ATOM 2178 C CA . ARG A 1 299 ? -5.184 5.818 14.718 1.00 93.38 299 ARG A CA 1
ATOM 2179 C C . ARG A 1 299 ? -4.539 7.185 14.973 1.00 93.38 299 ARG A C 1
ATOM 2181 O O . ARG A 1 299 ? -4.370 7.961 14.021 1.00 93.38 299 ARG A O 1
ATOM 2188 N N . PRO A 1 300 ? -4.159 7.502 16.224 1.00 91.94 300 PRO A N 1
ATOM 2189 C CA . PRO A 1 300 ? -3.430 8.729 16.520 1.00 91.94 300 PRO A CA 1
ATOM 2190 C C . PRO A 1 300 ? -2.191 8.870 15.632 1.00 91.94 300 PRO A C 1
ATOM 2192 O O . PRO A 1 300 ? -1.524 7.889 15.322 1.00 91.94 300 PRO A O 1
ATOM 2195 N N . GLY A 1 301 ? -1.915 10.092 15.174 1.00 92.19 301 GLY A N 1
ATOM 2196 C CA . GLY A 1 301 ? -0.847 10.376 14.209 1.00 92.19 301 GLY A CA 1
ATOM 2197 C C . GLY A 1 301 ? -1.265 10.312 12.732 1.00 92.19 301 GLY A C 1
ATOM 2198 O O . GLY A 1 301 ? -0.533 10.831 11.891 1.00 92.19 301 GLY A O 1
ATOM 2199 N N . TRP A 1 302 ? -2.455 9.787 12.391 1.00 94.81 302 TRP A N 1
ATOM 2200 C CA . TRP A 1 302 ? -2.911 9.719 10.992 1.00 94.81 302 TRP A CA 1
ATOM 2201 C C . TRP A 1 302 ? -2.958 11.091 10.322 1.00 94.81 302 TRP A C 1
ATOM 2203 O O . TRP A 1 302 ? -2.521 11.231 9.187 1.00 94.81 302 TRP A O 1
ATOM 2213 N N . ALA A 1 303 ? -3.441 12.122 11.019 1.00 92.19 303 ALA A N 1
ATOM 2214 C CA . ALA A 1 303 ? -3.510 13.470 10.459 1.00 92.19 303 ALA A CA 1
ATOM 2215 C C . ALA A 1 303 ? -2.124 14.017 10.067 1.00 92.19 303 ALA A C 1
ATOM 2217 O O . ALA A 1 303 ? -1.992 14.638 9.014 1.00 92.19 303 ALA A O 1
ATOM 2218 N N . ALA A 1 304 ? -1.093 13.752 10.878 1.00 92.38 304 ALA A N 1
ATOM 2219 C CA . ALA A 1 304 ? 0.281 14.149 10.579 1.00 92.38 304 ALA A CA 1
ATOM 2220 C C . ALA A 1 304 ? 0.845 13.350 9.393 1.00 92.38 304 ALA A C 1
ATOM 2222 O O . ALA A 1 304 ? 1.341 13.943 8.434 1.00 92.38 304 ALA A O 1
ATOM 2223 N N . LEU A 1 305 ? 0.667 12.022 9.405 1.00 94.94 305 LEU A N 1
ATOM 2224 C CA . LEU A 1 305 ? 1.089 11.152 8.307 1.00 94.94 305 LEU A CA 1
ATOM 2225 C C . LEU A 1 305 ? 0.388 11.523 6.990 1.00 94.94 305 LEU A C 1
ATOM 2227 O O . LEU A 1 305 ? 1.039 11.607 5.953 1.00 94.94 305 LEU A O 1
ATOM 2231 N N . ARG A 1 306 ? -0.918 11.811 7.013 1.00 94.62 306 ARG A N 1
ATOM 2232 C CA . ARG A 1 306 ? -1.679 12.267 5.842 1.00 94.62 306 ARG A CA 1
ATOM 2233 C C . ARG A 1 306 ? -1.090 13.555 5.272 1.00 94.62 306 ARG A C 1
ATOM 2235 O O . ARG A 1 306 ? -0.825 13.597 4.078 1.00 94.62 306 ARG A O 1
ATOM 2242 N N . THR A 1 307 ? -0.829 14.567 6.100 1.00 92.06 307 THR A N 1
ATOM 2243 C CA . THR A 1 307 ? -0.200 15.830 5.661 1.00 92.06 307 THR A CA 1
ATOM 2244 C C . THR A 1 307 ? 1.149 15.589 4.976 1.00 92.06 307 THR A C 1
ATOM 2246 O O . THR A 1 307 ? 1.422 16.165 3.920 1.00 92.06 307 THR A O 1
ATOM 2249 N N . TYR A 1 308 ? 1.968 14.689 5.530 1.00 93.00 308 TYR A N 1
ATOM 2250 C CA . TYR A 1 308 ? 3.229 14.264 4.921 1.00 93.00 308 TYR A CA 1
ATOM 2251 C C . TYR A 1 308 ? 3.026 13.569 3.561 1.00 93.00 308 TYR A C 1
ATOM 2253 O O . TYR A 1 308 ? 3.714 13.887 2.587 1.00 93.00 308 TYR A O 1
ATOM 2261 N N . LEU A 1 309 ? 2.068 12.641 3.467 1.00 94.44 309 LEU A N 1
ATOM 2262 C CA . LEU A 1 309 ? 1.760 11.908 2.233 1.00 94.44 309 LEU A CA 1
ATOM 2263 C C . LEU A 1 309 ? 1.183 12.825 1.140 1.00 94.44 309 LEU A C 1
ATOM 2265 O O . LEU A 1 309 ? 1.499 12.654 -0.040 1.00 94.44 309 LEU A O 1
ATOM 2269 N N . GLU A 1 310 ? 0.396 13.830 1.529 1.00 91.50 310 GLU A N 1
ATOM 2270 C CA . GLU A 1 310 ? -0.118 14.880 0.642 1.00 91.50 310 GLU A CA 1
ATOM 2271 C C . GLU A 1 310 ? 0.993 15.818 0.138 1.00 91.50 310 GLU A C 1
ATOM 2273 O O . GLU A 1 310 ? 0.802 16.503 -0.868 1.00 91.50 310 GLU A O 1
ATOM 2278 N N . GLY A 1 311 ? 2.162 15.824 0.791 1.00 87.88 311 GLY A N 1
ATOM 2279 C CA . GLY A 1 311 ? 3.279 16.714 0.476 1.00 87.88 311 GLY A CA 1
ATOM 2280 C C . GLY A 1 311 ? 3.020 18.165 0.886 1.00 87.88 311 GLY A C 1
ATOM 2281 O O . GLY A 1 311 ? 3.493 19.076 0.209 1.00 87.88 311 GLY A O 1
ATOM 2282 N N . LEU A 1 312 ? 2.229 18.377 1.946 1.00 82.75 312 LEU A N 1
ATOM 2283 C CA . LEU A 1 312 ? 1.878 19.698 2.490 1.00 82.75 312 LEU A CA 1
ATOM 2284 C C . LEU A 1 312 ? 2.759 20.119 3.679 1.00 82.75 312 LEU A C 1
ATOM 2286 O O . LEU A 1 312 ? 2.550 21.183 4.257 1.00 82.75 312 LEU A O 1
ATOM 2290 N N . ASP A 1 313 ? 3.723 19.283 4.059 1.00 71.81 313 ASP A N 1
ATOM 2291 C CA . ASP A 1 313 ? 4.632 19.501 5.185 1.00 71.81 313 ASP A CA 1
ATOM 2292 C C . ASP A 1 313 ? 5.761 20.507 4.882 1.00 71.81 313 ASP A C 1
ATOM 2294 O O . ASP A 1 313 ? 6.329 21.090 5.804 1.00 71.81 313 ASP A O 1
ATOM 2298 N N . ASP A 1 314 ? 6.066 20.761 3.605 1.00 62.22 314 ASP A N 1
ATOM 2299 C CA . ASP A 1 314 ? 7.102 21.708 3.170 1.00 62.22 314 ASP A CA 1
ATOM 2300 C C . ASP A 1 314 ? 6.499 23.100 2.885 1.00 62.22 314 ASP A C 1
ATOM 2302 O O . ASP A 1 314 ? 6.224 23.459 1.741 1.00 62.22 314 ASP A O 1
ATOM 2306 N N . GLN A 1 315 ? 6.268 23.897 3.938 1.00 54.25 315 GLN A N 1
ATOM 2307 C CA . GLN A 1 315 ? 5.769 25.280 3.806 1.00 54.25 315 GLN A CA 1
ATOM 2308 C C . GLN A 1 315 ? 6.817 26.275 3.274 1.00 54.25 315 GLN A C 1
ATOM 2310 O O . GLN A 1 315 ? 6.483 27.428 3.003 1.00 54.25 315 GLN A O 1
ATOM 2315 N N . GLN A 1 316 ? 8.081 25.863 3.124 1.00 51.44 316 GLN A N 1
ATOM 2316 C CA . GLN A 1 316 ? 9.186 26.754 2.747 1.00 51.44 316 GLN A CA 1
ATOM 2317 C C . GLN A 1 316 ? 9.475 26.781 1.240 1.00 51.44 316 GLN A C 1
ATOM 2319 O O . GLN A 1 316 ? 10.320 27.563 0.798 1.00 51.44 316 GLN A O 1
ATOM 2324 N N . ARG A 1 317 ? 8.777 25.979 0.422 1.00 49.88 317 ARG A N 1
ATOM 2325 C CA . ARG A 1 317 ? 8.925 25.998 -1.041 1.00 49.88 317 ARG A CA 1
ATOM 2326 C C . ARG A 1 317 ? 7.640 26.432 -1.755 1.00 49.88 317 ARG A C 1
ATOM 2328 O O . ARG A 1 317 ? 6.606 25.801 -1.568 1.00 49.88 317 ARG A O 1
ATOM 2335 N N . PRO A 1 318 ? 7.698 27.419 -2.673 1.00 46.16 318 PRO A N 1
ATOM 2336 C CA . PRO A 1 318 ? 6.562 27.830 -3.502 1.00 46.16 318 PRO A CA 1
ATOM 2337 C C . PRO A 1 318 ? 6.317 26.859 -4.676 1.00 46.16 318 PRO A C 1
ATOM 2339 O O . PRO A 1 318 ? 6.077 27.277 -5.806 1.00 46.16 318 PRO A O 1
ATOM 2342 N N . VAL A 1 319 ? 6.411 25.547 -4.441 1.00 52.25 319 VAL A N 1
ATOM 2343 C CA . VAL A 1 319 ? 6.142 24.518 -5.454 1.00 52.25 319 VAL A CA 1
ATOM 2344 C C . VAL A 1 319 ? 4.862 23.799 -5.051 1.00 52.25 319 VAL A C 1
ATOM 2346 O O . VAL A 1 319 ? 4.742 23.355 -3.914 1.00 52.25 319 VAL A O 1
ATOM 2349 N N . ALA A 1 320 ? 3.905 23.687 -5.976 1.00 55.16 320 ALA A N 1
ATOM 2350 C CA . ALA A 1 320 ? 2.669 22.930 -5.782 1.00 55.16 320 ALA A CA 1
ATOM 2351 C C . ALA A 1 320 ? 2.946 21.573 -5.106 1.00 55.16 320 ALA A C 1
ATOM 2353 O O . ALA A 1 320 ? 3.905 20.895 -5.481 1.00 55.16 320 ALA A O 1
ATOM 2354 N N . ALA A 1 321 ? 2.116 21.199 -4.125 1.00 61.28 321 ALA A N 1
ATOM 2355 C CA . ALA A 1 321 ? 2.254 19.985 -3.318 1.00 61.28 321 ALA A CA 1
ATOM 2356 C C . ALA A 1 321 ? 2.724 18.781 -4.156 1.00 61.28 321 ALA A C 1
ATOM 2358 O O . ALA A 1 321 ? 2.006 18.286 -5.031 1.00 61.28 321 ALA A O 1
ATOM 2359 N N . ARG A 1 322 ? 3.958 18.317 -3.921 1.00 74.50 322 ARG A N 1
ATOM 2360 C CA . ARG A 1 322 ? 4.533 17.170 -4.634 1.00 74.50 322 ARG A CA 1
ATOM 2361 C C . ARG A 1 322 ? 4.333 15.917 -3.799 1.00 74.50 322 ARG A C 1
ATOM 2363 O O . ARG A 1 322 ? 5.103 15.648 -2.879 1.00 74.50 322 ARG A O 1
ATOM 2370 N N . ARG A 1 323 ? 3.313 15.132 -4.155 1.00 84.44 323 ARG A N 1
ATOM 2371 C CA . ARG A 1 323 ? 3.086 13.812 -3.551 1.00 84.44 323 ARG A CA 1
ATOM 2372 C C . ARG A 1 323 ? 4.358 12.974 -3.645 1.00 84.44 323 ARG A C 1
ATOM 2374 O O . ARG A 1 323 ? 4.966 12.886 -4.712 1.00 84.44 323 ARG A O 1
ATOM 2381 N N . ARG A 1 324 ? 4.731 12.364 -2.521 1.00 89.75 324 ARG A N 1
ATOM 2382 C CA . ARG A 1 324 ? 5.918 11.504 -2.377 1.00 89.75 324 ARG A CA 1
ATOM 2383 C C . ARG A 1 324 ? 5.615 10.043 -2.708 1.00 89.75 324 ARG A C 1
ATOM 2385 O O . ARG A 1 324 ? 6.532 9.278 -2.990 1.00 89.75 324 ARG A O 1
ATOM 2392 N N . PHE A 1 325 ? 4.337 9.679 -2.671 1.00 96.06 325 PHE A N 1
ATOM 2393 C CA . PHE A 1 325 ? 3.858 8.319 -2.844 1.00 96.06 325 PHE A CA 1
ATOM 2394 C C . PHE A 1 325 ? 2.610 8.290 -3.716 1.00 96.06 325 PHE A C 1
ATOM 2396 O O . PHE A 1 325 ? 1.784 9.206 -3.680 1.00 96.06 325 PHE A O 1
ATOM 2403 N N . ASP A 1 326 ? 2.472 7.201 -4.457 1.00 96.31 326 ASP A N 1
ATOM 2404 C CA . ASP A 1 326 ? 1.227 6.812 -5.093 1.00 96.31 326 ASP A CA 1
ATOM 2405 C C . ASP A 1 326 ? 0.515 5.829 -4.156 1.00 96.31 326 ASP A C 1
ATOM 2407 O O . ASP A 1 326 ? 1.006 4.729 -3.905 1.00 96.31 326 ASP A O 1
ATOM 2411 N N . ILE A 1 327 ? -0.610 6.268 -3.584 1.00 98.06 327 ILE A N 1
ATOM 2412 C CA . ILE A 1 327 ? -1.300 5.552 -2.503 1.00 98.06 327 ILE A CA 1
ATOM 2413 C C . ILE A 1 327 ? -2.268 4.511 -3.067 1.00 98.06 327 ILE A C 1
ATOM 2415 O O . ILE A 1 327 ? -3.035 4.810 -3.987 1.00 98.06 327 ILE A O 1
ATOM 2419 N N . TYR A 1 328 ? -2.249 3.324 -2.466 1.00 98.56 328 TYR A N 1
ATOM 2420 C CA . TYR A 1 328 ? -3.159 2.205 -2.687 1.00 98.56 328 TYR A CA 1
ATOM 2421 C C . TYR A 1 328 ? -3.676 1.707 -1.337 1.00 98.56 328 TYR A C 1
ATOM 2423 O O . TYR A 1 328 ? -3.008 1.851 -0.313 1.00 98.56 328 TYR A O 1
ATOM 2431 N N . VAL A 1 329 ? -4.849 1.085 -1.340 1.00 98.50 329 VAL A N 1
ATOM 2432 C CA . VAL A 1 329 ? -5.437 0.445 -0.163 1.00 98.50 329 VAL A CA 1
ATOM 2433 C C . VAL A 1 329 ? -5.671 -1.021 -0.471 1.00 98.50 329 VAL A C 1
ATOM 2435 O O . VAL A 1 329 ? -6.237 -1.350 -1.512 1.00 98.50 329 VAL A O 1
ATOM 2438 N N . CYS A 1 330 ? -5.274 -1.899 0.444 1.00 97.75 330 CYS A N 1
ATOM 2439 C CA . CYS A 1 330 ? -5.574 -3.320 0.355 1.00 97.75 330 CYS A CA 1
ATOM 2440 C C . CYS A 1 330 ? -6.077 -3.826 1.701 1.00 97.75 330 CYS A C 1
ATOM 2442 O O . CYS A 1 330 ? -5.297 -3.968 2.639 1.00 97.75 330 CYS A O 1
ATOM 2444 N N . THR A 1 331 ? -7.372 -4.120 1.784 1.00 95.12 331 THR A N 1
ATOM 2445 C CA . THR A 1 331 ? -8.024 -4.610 3.005 1.00 95.12 331 THR A CA 1
ATOM 2446 C C . THR A 1 331 ? -8.718 -5.940 2.743 1.00 95.12 331 THR A C 1
ATOM 2448 O O . THR A 1 331 ? -9.087 -6.249 1.611 1.00 95.12 331 THR A O 1
ATOM 2451 N N . ALA A 1 332 ? -8.901 -6.740 3.790 1.00 91.81 332 ALA A N 1
ATOM 2452 C CA . ALA A 1 332 ? -9.764 -7.916 3.724 1.00 91.81 332 ALA A CA 1
ATOM 2453 C C . ALA A 1 332 ? -11.251 -7.595 3.984 1.00 91.81 332 ALA A C 1
ATOM 2455 O O . ALA A 1 332 ? -12.103 -8.475 3.889 1.00 91.81 332 ALA A O 1
ATOM 2456 N N . ALA A 1 333 ? -11.561 -6.343 4.326 1.00 89.50 333 ALA A N 1
ATOM 2457 C CA . ALA A 1 333 ? -12.919 -5.892 4.572 1.00 89.50 333 ALA A CA 1
ATOM 2458 C C . ALA A 1 333 ? -13.723 -5.715 3.274 1.00 89.50 333 ALA A C 1
ATOM 2460 O O . ALA A 1 333 ? -13.182 -5.648 2.165 1.00 89.50 333 ALA A O 1
ATOM 2461 N N . GLU A 1 334 ? -15.045 -5.617 3.419 1.00 89.25 334 GLU A N 1
ATOM 2462 C CA . GLU A 1 334 ? -15.952 -5.450 2.286 1.00 89.25 334 GLU A CA 1
ATOM 2463 C C . GLU A 1 334 ? -15.776 -4.102 1.569 1.00 89.25 334 GLU A C 1
ATOM 2465 O O . GLU A 1 334 ? -15.343 -3.099 2.139 1.00 89.25 334 GLU A O 1
ATOM 2470 N N . ARG A 1 335 ? -16.150 -4.073 0.284 1.00 90.25 335 ARG A N 1
ATOM 2471 C CA . ARG A 1 335 ? -15.881 -2.943 -0.616 1.00 90.25 335 ARG A CA 1
ATOM 2472 C C . ARG A 1 335 ? -16.488 -1.629 -0.155 1.00 90.25 335 ARG A C 1
ATOM 2474 O O . ARG A 1 335 ? -15.813 -0.603 -0.183 1.00 90.25 335 ARG A O 1
ATOM 2481 N N . GLU A 1 336 ? -17.756 -1.654 0.232 1.00 87.94 336 GLU A N 1
ATOM 2482 C CA . GLU A 1 336 ? -18.480 -0.442 0.615 1.00 87.94 336 GLU A CA 1
ATOM 2483 C C . GLU A 1 336 ? -17.970 0.122 1.939 1.00 87.94 336 GLU A C 1
ATOM 2485 O O . GLU A 1 336 ? -17.801 1.333 2.068 1.00 87.94 336 GLU A O 1
ATOM 2490 N N . TYR A 1 337 ? -17.637 -0.766 2.877 1.00 91.25 337 TYR A N 1
ATOM 2491 C CA . TYR A 1 337 ? -16.932 -0.405 4.096 1.00 91.25 337 TYR A CA 1
ATOM 2492 C C . TYR A 1 337 ? -15.597 0.277 3.779 1.00 91.25 337 TYR A C 1
ATOM 2494 O O . TYR A 1 337 ? -15.346 1.379 4.259 1.00 91.25 337 TYR A O 1
ATOM 2502 N N . ALA A 1 338 ? -14.762 -0.337 2.935 1.00 93.75 338 ALA A N 1
ATOM 2503 C CA . ALA A 1 338 ? -13.435 0.183 2.619 1.00 93.75 338 ALA A CA 1
ATOM 2504 C C . ALA A 1 338 ? -13.495 1.578 1.978 1.00 93.75 338 ALA A C 1
ATOM 2506 O O . ALA A 1 338 ? -12.679 2.444 2.290 1.00 93.75 338 ALA A O 1
ATOM 2507 N N . LEU A 1 339 ? -14.476 1.810 1.100 1.00 92.00 339 LEU A N 1
ATOM 2508 C CA . LEU A 1 339 ? -14.703 3.112 0.474 1.00 92.00 339 LEU A CA 1
ATOM 2509 C C . LEU A 1 339 ? -15.131 4.175 1.490 1.00 92.00 339 LEU A C 1
ATOM 2511 O O . LEU A 1 339 ? -14.603 5.287 1.460 1.00 92.00 339 LEU A O 1
ATOM 2515 N N . GLU A 1 340 ? -16.046 3.839 2.400 1.00 91.12 340 GLU A N 1
ATOM 2516 C CA . GLU A 1 340 ? -16.494 4.764 3.443 1.00 91.12 340 GLU A CA 1
ATOM 2517 C C . GLU A 1 340 ? -15.377 5.061 4.450 1.00 91.12 340 GLU A C 1
ATOM 2519 O O . GLU A 1 340 ? -15.084 6.223 4.729 1.00 91.12 340 GLU A O 1
ATOM 2524 N N . ALA A 1 341 ? -14.679 4.031 4.930 1.00 93.81 341 ALA A N 1
ATOM 2525 C CA . ALA A 1 341 ? -13.527 4.172 5.811 1.00 93.81 341 ALA A CA 1
ATOM 2526 C C . ALA A 1 341 ? -12.439 5.054 5.171 1.00 93.81 341 ALA A C 1
ATOM 2528 O O . ALA A 1 341 ? -11.938 5.990 5.798 1.00 93.81 341 ALA A O 1
ATOM 2529 N N . TRP A 1 342 ? -12.132 4.836 3.888 1.00 95.50 342 TRP A N 1
ATOM 2530 C CA . TRP A 1 342 ? -11.171 5.669 3.168 1.00 95.50 342 TRP A CA 1
ATOM 2531 C C . TRP A 1 342 ? -11.668 7.101 2.938 1.00 95.50 342 TRP A C 1
ATOM 2533 O O . TRP A 1 342 ? -10.877 8.036 3.001 1.00 95.50 342 TRP A O 1
ATOM 2543 N N . ARG A 1 343 ? -12.972 7.324 2.724 1.00 92.12 343 ARG A N 1
ATOM 2544 C CA . ARG A 1 343 ? -13.560 8.675 2.671 1.00 92.12 343 ARG A CA 1
ATOM 2545 C C . ARG A 1 343 ? -13.374 9.427 3.991 1.00 92.12 343 ARG A C 1
ATOM 2547 O O . ARG A 1 343 ? -13.125 10.628 3.965 1.00 92.12 343 ARG A O 1
ATOM 2554 N N . ILE A 1 344 ? -13.455 8.743 5.133 1.00 92.44 344 ILE A N 1
ATOM 2555 C CA . ILE A 1 344 ? -13.174 9.353 6.439 1.00 92.44 344 ILE A CA 1
ATOM 2556 C C . ILE A 1 344 ? -11.688 9.705 6.588 1.00 92.44 344 ILE A C 1
ATOM 2558 O O . ILE A 1 344 ? -11.378 10.780 7.108 1.00 92.44 344 ILE A O 1
ATOM 2562 N N . LEU A 1 345 ? -10.791 8.834 6.116 1.00 94.88 345 LEU A N 1
ATOM 2563 C CA . LEU A 1 345 ? -9.339 9.021 6.195 1.00 94.88 345 LEU A CA 1
ATOM 2564 C C . LEU A 1 345 ? -8.797 10.070 5.205 1.00 94.88 345 LEU A C 1
ATOM 2566 O O . LEU A 1 345 ? -7.879 10.808 5.557 1.00 94.88 345 LEU A O 1
ATOM 2570 N N . ASP A 1 346 ? -9.367 10.151 4.002 1.00 93.69 346 ASP A N 1
ATOM 2571 C CA . ASP A 1 346 ? -9.010 11.064 2.908 1.00 93.69 346 ASP A CA 1
ATOM 2572 C C . ASP A 1 346 ? -10.260 11.835 2.425 1.00 93.69 346 ASP A C 1
ATOM 2574 O O . ASP A 1 346 ? -10.789 11.573 1.334 1.00 93.69 346 ASP A O 1
ATOM 2578 N N . PRO A 1 347 ? -10.771 12.785 3.235 1.00 88.19 347 PRO A N 1
ATOM 2579 C CA . PRO A 1 347 ? -12.036 13.476 2.963 1.00 88.19 347 PRO A CA 1
ATOM 2580 C C . PRO A 1 347 ? -11.986 14.395 1.738 1.00 88.19 347 PRO A C 1
ATOM 2582 O O . PRO A 1 347 ? -13.025 14.753 1.192 1.00 88.19 347 PRO A O 1
ATOM 2585 N N . HIS A 1 348 ? -10.788 14.777 1.291 1.00 87.19 348 HIS A N 1
ATOM 2586 C CA . HIS A 1 348 ? -10.589 15.703 0.175 1.00 87.19 348 HIS A CA 1
ATOM 2587 C C . HIS A 1 348 ? -10.025 15.026 -1.083 1.00 87.19 348 HIS A C 1
ATOM 2589 O O . HIS A 1 348 ? -9.639 15.731 -2.013 1.00 87.19 348 HIS A O 1
ATOM 2595 N N . ALA A 1 349 ? -9.940 13.689 -1.104 1.00 90.19 349 ALA A N 1
ATOM 2596 C CA . ALA A 1 349 ? -9.339 12.908 -2.191 1.00 90.19 349 ALA A CA 1
ATOM 2597 C C . ALA A 1 349 ? -7.936 13.389 -2.610 1.00 90.19 349 ALA A C 1
ATOM 2599 O O . ALA A 1 349 ? -7.546 13.361 -3.784 1.00 90.19 349 ALA A O 1
ATOM 2600 N N . ARG A 1 350 ? -7.154 13.845 -1.626 1.00 90.88 350 ARG A N 1
ATOM 2601 C CA . ARG A 1 350 ? -5.787 14.336 -1.830 1.00 90.88 350 ARG A CA 1
ATOM 2602 C C . ARG A 1 350 ? -4.770 13.205 -1.827 1.00 90.88 350 ARG A C 1
ATOM 2604 O O . ARG A 1 350 ? -3.681 13.406 -2.355 1.00 90.88 350 ARG A O 1
ATOM 2611 N N . LEU A 1 351 ? -5.106 12.034 -1.290 1.00 94.62 351 LEU A N 1
ATOM 2612 C CA . LEU A 1 351 ? -4.257 10.846 -1.365 1.00 94.62 351 LEU A CA 1
ATOM 2613 C C . LEU A 1 351 ? -4.651 9.961 -2.547 1.00 94.62 351 LEU A C 1
ATOM 2615 O O . LEU A 1 351 ? -3.814 9.685 -3.410 1.00 94.62 351 LEU A O 1
ATOM 2619 N N . ILE A 1 352 ? -5.930 9.585 -2.636 1.00 95.12 352 ILE A N 1
ATOM 2620 C CA . ILE A 1 352 ? -6.483 8.833 -3.769 1.00 95.12 352 ILE A CA 1
ATOM 2621 C C . ILE A 1 352 ? -7.635 9.642 -4.386 1.00 95.12 352 ILE A C 1
ATOM 2623 O O . ILE A 1 352 ? -8.702 9.734 -3.765 1.00 95.12 352 ILE A O 1
ATOM 2627 N N . PRO A 1 353 ? -7.439 10.198 -5.604 1.00 91.88 353 PRO A N 1
ATOM 2628 C CA . PRO A 1 353 ? -8.494 10.856 -6.374 1.00 91.88 353 PRO A CA 1
ATOM 2629 C C . PRO A 1 353 ? -9.722 9.958 -6.515 1.00 91.88 353 PRO A C 1
ATOM 2631 O O . PRO A 1 353 ? -9.570 8.741 -6.651 1.00 91.88 353 PRO A O 1
ATOM 2634 N N . TRP A 1 354 ? -10.921 10.541 -6.493 1.00 87.25 354 TRP A N 1
ATOM 2635 C CA . TRP A 1 354 ? -12.186 9.796 -6.505 1.00 87.25 354 TRP A CA 1
ATOM 2636 C C . TRP A 1 354 ? -12.266 8.798 -7.667 1.00 87.25 354 TRP A C 1
ATOM 2638 O O . TRP A 1 354 ? -12.666 7.652 -7.486 1.00 87.25 354 TRP A O 1
ATOM 2648 N N . GLU A 1 355 ? -11.779 9.200 -8.835 1.00 88.12 355 GLU A N 1
ATOM 2649 C CA . GLU A 1 355 ? -11.795 8.444 -10.089 1.00 88.12 355 GLU A CA 1
ATOM 2650 C C . GLU A 1 355 ? -10.884 7.209 -10.029 1.00 88.12 355 GLU A C 1
ATOM 2652 O O . GLU A 1 355 ? -11.111 6.219 -10.719 1.00 88.12 355 GLU A O 1
ATOM 2657 N N . LEU A 1 356 ? -9.855 7.246 -9.176 1.00 92.44 356 LEU A N 1
ATOM 2658 C CA . LEU A 1 356 ? -8.886 6.162 -9.019 1.00 92.44 356 LEU A CA 1
ATOM 2659 C C . LEU A 1 356 ? -9.248 5.197 -7.891 1.00 92.44 356 LEU A C 1
ATOM 2661 O O . LEU A 1 356 ? -8.667 4.115 -7.810 1.00 92.44 356 LEU A O 1
ATOM 2665 N N . ARG A 1 357 ? -10.208 5.533 -7.023 1.00 92.25 357 ARG A N 1
ATOM 2666 C CA . ARG A 1 357 ? -10.575 4.694 -5.869 1.00 92.25 357 ARG A CA 1
ATOM 2667 C C . ARG A 1 357 ? -11.124 3.338 -6.270 1.00 92.25 357 ARG A C 1
ATOM 2669 O O . ARG A 1 357 ? -10.906 2.368 -5.541 1.00 92.25 357 ARG A O 1
ATOM 2676 N N . GLN A 1 358 ? -11.782 3.242 -7.427 1.00 88.88 358 GLN A N 1
ATOM 2677 C CA . GLN A 1 358 ? -12.264 1.961 -7.937 1.00 88.88 358 GLN A CA 1
ATOM 2678 C C . GLN A 1 358 ? -11.112 0.974 -8.168 1.00 88.88 358 GLN A C 1
ATOM 2680 O O . GLN A 1 358 ? -11.232 -0.186 -7.777 1.00 88.88 358 GLN A O 1
ATOM 2685 N N . ALA A 1 359 ? -10.006 1.457 -8.739 1.00 91.50 359 ALA A N 1
ATOM 2686 C CA . ALA A 1 359 ? -8.833 0.656 -9.075 1.00 91.50 359 ALA A CA 1
ATOM 2687 C C . ALA A 1 359 ? -7.839 0.514 -7.911 1.00 91.50 359 ALA A C 1
ATOM 2689 O O . ALA A 1 359 ? -7.224 -0.533 -7.759 1.00 91.50 359 ALA A O 1
ATOM 2690 N N . ARG A 1 360 ? -7.673 1.553 -7.080 1.00 95.75 360 ARG A N 1
ATOM 2691 C CA . ARG A 1 360 ? -6.616 1.607 -6.053 1.00 95.75 360 ARG A CA 1
ATOM 2692 C C . ARG A 1 360 ? -7.032 1.127 -4.668 1.00 95.75 360 ARG A C 1
ATOM 2694 O O . ARG A 1 360 ? -6.163 0.943 -3.824 1.00 95.75 360 ARG A O 1
ATOM 2701 N N . ILE A 1 361 ? -8.328 0.952 -4.411 1.00 96.75 361 ILE A N 1
ATOM 2702 C CA . ILE A 1 361 ? -8.829 0.379 -3.157 1.00 96.75 361 ILE A CA 1
ATOM 2703 C C . ILE A 1 361 ? -9.299 -1.042 -3.453 1.00 96.75 361 ILE A C 1
ATOM 2705 O O . ILE A 1 361 ? -10.368 -1.247 -4.028 1.00 96.75 361 ILE A O 1
ATOM 2709 N N . VAL A 1 362 ? -8.480 -2.016 -3.076 1.00 96.12 362 VAL A N 1
ATOM 2710 C CA . VAL A 1 362 ? -8.682 -3.434 -3.363 1.00 96.12 362 VAL A CA 1
ATOM 2711 C C . VAL A 1 362 ? -9.142 -4.157 -2.102 1.00 96.12 362 VAL A C 1
ATOM 2713 O O . VAL A 1 362 ? -8.549 -4.030 -1.031 1.00 96.12 362 VAL A O 1
ATOM 2716 N N . CYS A 1 363 ? -10.217 -4.926 -2.246 1.00 94.94 363 CYS A N 1
ATOM 2717 C CA . CYS A 1 363 ? -10.790 -5.735 -1.177 1.00 94.94 363 CYS A CA 1
ATOM 2718 C C . CYS A 1 363 ? -10.536 -7.209 -1.478 1.00 94.94 363 CYS A C 1
ATOM 2720 O O . CYS A 1 363 ? -10.990 -7.725 -2.502 1.00 94.94 363 CYS A O 1
ATOM 2722 N N . VAL A 1 364 ? -9.803 -7.882 -0.597 1.00 92.94 364 VAL A N 1
ATOM 2723 C CA . VAL A 1 364 ? -9.433 -9.290 -0.750 1.00 92.94 364 VAL A CA 1
ATOM 2724 C C . VAL A 1 364 ? -10.393 -10.149 0.072 1.00 92.94 364 VAL A C 1
ATOM 2726 O O . VAL A 1 364 ? -10.478 -9.960 1.281 1.00 92.94 364 VAL A O 1
ATOM 2729 N N . PRO A 1 365 ? -11.116 -11.106 -0.537 1.00 87.19 365 PRO A N 1
ATOM 2730 C CA . PRO A 1 365 ? -12.033 -11.965 0.203 1.00 87.19 365 PRO A CA 1
ATOM 2731 C C . PRO A 1 365 ? -11.346 -12.731 1.337 1.00 87.19 365 PRO A C 1
ATOM 2733 O O . PRO A 1 365 ? -10.199 -13.167 1.202 1.00 87.19 365 PRO A O 1
ATOM 2736 N N . ALA A 1 366 ? -12.087 -12.969 2.420 1.00 78.88 366 ALA A N 1
ATOM 2737 C CA . ALA A 1 366 ? -11.630 -13.788 3.536 1.00 78.88 366 ALA A CA 1
ATOM 2738 C C . ALA A 1 366 ? -11.091 -15.153 3.063 1.00 78.88 366 ALA A C 1
ATOM 2740 O O . ALA A 1 366 ? -11.646 -15.791 2.166 1.00 78.88 366 ALA A O 1
ATOM 2741 N N . GLY A 1 367 ? -9.988 -15.598 3.669 1.00 81.31 367 GLY A N 1
ATOM 2742 C CA . GLY A 1 367 ? -9.323 -16.858 3.321 1.00 81.31 367 GLY A CA 1
ATOM 2743 C C . GLY A 1 367 ? -8.399 -16.791 2.099 1.00 81.31 367 GLY A C 1
ATOM 2744 O O . GLY A 1 367 ? -7.738 -17.783 1.800 1.00 81.31 367 GLY A O 1
ATOM 2745 N N . ARG A 1 368 ? -8.297 -15.645 1.411 1.00 88.88 368 ARG A N 1
ATOM 2746 C CA . ARG A 1 368 ? -7.287 -15.412 0.367 1.00 88.88 368 ARG A CA 1
ATOM 2747 C C . ARG A 1 368 ? -6.173 -14.501 0.870 1.00 88.88 368 ARG A C 1
ATOM 2749 O O . ARG A 1 368 ? -6.401 -13.622 1.696 1.00 88.88 368 ARG A O 1
ATOM 2756 N N . LYS A 1 369 ? -4.965 -14.713 0.344 1.00 91.94 369 LYS A N 1
ATOM 2757 C CA . LYS A 1 369 ? -3.831 -13.818 0.585 1.00 91.94 369 LYS A CA 1
ATOM 2758 C C . LYS A 1 369 ? -3.927 -12.576 -0.299 1.00 91.94 369 LYS A C 1
ATOM 2760 O O . LYS A 1 369 ? -4.341 -12.663 -1.454 1.00 91.94 369 LYS A O 1
ATOM 2765 N N . LYS A 1 370 ? -3.513 -11.438 0.250 1.00 93.94 370 LYS A N 1
ATOM 2766 C CA . LYS A 1 370 ? -3.259 -10.199 -0.481 1.00 93.94 370 LYS A CA 1
ATOM 2767 C C . LYS A 1 370 ? -2.044 -10.404 -1.392 1.00 93.94 370 LYS A C 1
ATOM 2769 O O . LYS A 1 370 ? -1.045 -10.991 -0.967 1.00 93.94 370 LYS A O 1
ATOM 2774 N N . THR A 1 371 ? -2.128 -9.923 -2.628 1.00 92.81 371 THR A N 1
ATOM 2775 C CA . THR A 1 371 ? -1.041 -10.005 -3.612 1.00 92.81 371 THR A CA 1
ATOM 2776 C C . THR A 1 371 ? -0.663 -8.608 -4.072 1.00 92.81 371 THR A C 1
ATOM 2778 O O . THR A 1 371 ? -1.532 -7.766 -4.306 1.00 92.81 371 THR A O 1
ATOM 2781 N N . LEU A 1 372 ? 0.634 -8.332 -4.190 1.00 92.00 372 LEU A N 1
ATOM 2782 C CA . LEU A 1 372 ? 1.095 -6.999 -4.574 1.00 92.00 372 LEU A CA 1
ATOM 2783 C C . LEU A 1 372 ? 0.753 -6.707 -6.040 1.00 92.00 372 LEU A C 1
ATOM 2785 O O . LEU A 1 372 ? 0.312 -5.605 -6.360 1.00 92.00 372 LEU A O 1
ATOM 2789 N N . ALA A 1 373 ? 0.875 -7.715 -6.910 1.00 90.06 373 ALA A N 1
ATOM 2790 C CA . ALA A 1 373 ? 0.465 -7.612 -8.309 1.00 90.06 373 ALA A CA 1
ATOM 2791 C C . ALA A 1 373 ? -1.027 -7.265 -8.440 1.00 90.06 373 ALA A C 1
ATOM 2793 O O . ALA A 1 373 ? -1.376 -6.330 -9.154 1.00 90.06 373 ALA A O 1
ATOM 2794 N N . GLY A 1 374 ? -1.899 -7.938 -7.678 1.00 91.25 374 GLY A N 1
ATOM 2795 C CA . GLY A 1 374 ? -3.339 -7.674 -7.703 1.00 91.25 374 GLY A CA 1
ATOM 2796 C C . GLY A 1 374 ? -3.705 -6.268 -7.220 1.00 91.25 374 GLY A C 1
ATOM 2797 O O . GLY A 1 374 ? -4.585 -5.637 -7.796 1.00 91.25 374 GLY A O 1
ATOM 2798 N N . VAL A 1 375 ? -3.010 -5.751 -6.201 1.00 94.81 375 VAL A N 1
ATOM 2799 C CA . VAL A 1 375 ? -3.242 -4.390 -5.679 1.00 94.81 375 VAL A CA 1
ATOM 2800 C C . VAL A 1 375 ? -2.799 -3.309 -6.659 1.00 94.81 375 VAL A C 1
ATOM 2802 O O . VAL A 1 375 ? -3.462 -2.283 -6.789 1.00 94.81 375 VAL A O 1
ATOM 2805 N N . LEU A 1 376 ? -1.678 -3.534 -7.341 1.00 94.12 376 LEU A N 1
ATOM 2806 C CA . LEU A 1 376 ? -1.118 -2.590 -8.306 1.00 94.12 376 LEU A CA 1
ATOM 2807 C C . LEU A 1 376 ? -1.700 -2.760 -9.720 1.00 94.12 376 LEU A C 1
ATOM 2809 O O . LEU A 1 376 ? -1.339 -2.001 -10.613 1.00 94.12 376 LEU A O 1
ATOM 2813 N N . GLY A 1 377 ? -2.594 -3.731 -9.933 1.00 90.56 377 GLY A N 1
ATOM 2814 C CA . GLY A 1 377 ? -3.171 -4.021 -11.247 1.00 90.56 377 GLY A CA 1
ATOM 2815 C C . GLY A 1 377 ? -2.153 -4.560 -12.255 1.00 90.56 377 GLY A C 1
ATOM 2816 O O . GLY A 1 377 ? -2.297 -4.317 -13.446 1.00 90.56 377 GLY A O 1
ATOM 2817 N N . LEU A 1 378 ? -1.117 -5.255 -11.780 1.00 87.69 378 LEU A N 1
ATOM 2818 C CA . LEU A 1 378 ? -0.079 -5.860 -12.614 1.00 87.69 378 LEU A CA 1
ATOM 2819 C C . LEU A 1 378 ? -0.485 -7.283 -13.014 1.00 87.69 378 LEU A C 1
ATOM 2821 O O . LEU A 1 378 ? -1.007 -8.039 -12.191 1.00 87.69 378 LEU A O 1
ATOM 2825 N N . ALA A 1 379 ? -0.195 -7.656 -14.258 1.00 77.19 379 ALA A N 1
ATOM 2826 C CA . ALA A 1 379 ? -0.402 -9.003 -14.788 1.00 77.19 379 ALA A CA 1
ATOM 2827 C C . ALA A 1 379 ? 0.937 -9.722 -15.019 1.00 77.19 379 ALA A C 1
ATOM 2829 O O . ALA A 1 379 ? 1.969 -9.083 -15.221 1.00 77.19 379 ALA A O 1
ATOM 2830 N N . GLY A 1 380 ? 0.951 -11.054 -15.036 1.00 66.25 380 GLY A N 1
ATOM 2831 C CA . GLY A 1 380 ? 2.193 -11.807 -15.188 1.00 66.25 380 GLY A CA 1
ATOM 2832 C C . GLY A 1 380 ? 2.848 -12.178 -13.863 1.00 66.25 380 GLY A C 1
ATOM 2833 O O . GLY A 1 380 ? 2.756 -11.471 -12.859 1.00 66.25 380 GLY A O 1
ATOM 2834 N N . ALA A 1 381 ? 3.609 -13.270 -13.885 1.00 62.44 381 ALA A N 1
ATOM 2835 C CA . ALA A 1 381 ? 4.591 -13.583 -12.853 1.00 62.44 381 ALA A CA 1
ATOM 2836 C C . ALA A 1 381 ? 6.006 -13.251 -13.364 1.00 62.44 381 ALA A C 1
ATOM 2838 O O . ALA A 1 381 ? 6.342 -13.608 -14.502 1.00 62.44 381 ALA A O 1
ATOM 2839 N N . PRO A 1 382 ? 6.870 -12.601 -12.560 1.00 61.78 382 PRO A N 1
ATOM 2840 C CA . PRO A 1 382 ? 8.249 -12.378 -12.966 1.00 61.78 382 PRO A CA 1
ATOM 2841 C C . PRO A 1 382 ? 8.995 -13.715 -13.033 1.00 61.78 382 PRO A C 1
ATOM 2843 O O . PRO A 1 382 ? 8.907 -14.542 -12.126 1.00 61.78 382 PRO A O 1
ATOM 2846 N N . LEU A 1 383 ? 9.799 -13.912 -14.079 1.00 62.50 383 LEU A N 1
ATOM 2847 C CA . LEU A 1 383 ? 10.856 -14.923 -14.045 1.00 62.50 383 LEU A CA 1
ATOM 2848 C C . LEU A 1 383 ? 11.910 -14.476 -13.048 1.00 62.50 383 LEU A C 1
ATOM 2850 O O . LEU A 1 383 ? 12.480 -13.409 -13.261 1.00 62.50 383 LEU A O 1
ATOM 2854 N N . ARG A 1 384 ? 12.240 -15.278 -12.037 1.00 65.00 384 ARG A N 1
ATOM 2855 C CA . ARG A 1 384 ? 13.457 -15.084 -11.241 1.00 65.00 384 ARG A CA 1
ATOM 2856 C C . ARG A 1 384 ? 14.006 -16.407 -10.693 1.00 65.00 384 ARG A C 1
ATOM 2858 O O . ARG A 1 384 ? 13.247 -17.364 -10.539 1.00 65.00 384 ARG A O 1
ATOM 2865 N N . PRO A 1 385 ? 15.319 -16.470 -10.402 1.00 60.03 385 PRO A N 1
ATOM 2866 C CA . PRO A 1 385 ? 15.913 -17.537 -9.608 1.00 60.03 385 PRO A CA 1
ATOM 2867 C C . PRO A 1 385 ? 15.219 -17.733 -8.260 1.00 60.03 385 PRO A C 1
ATOM 2869 O O . PRO A 1 385 ? 14.877 -16.732 -7.634 1.00 60.03 385 PRO A O 1
ATOM 2872 N N . PRO A 1 386 ? 15.128 -18.976 -7.743 1.00 55.88 386 PRO A N 1
ATOM 2873 C CA . PRO A 1 386 ? 14.666 -19.241 -6.376 1.00 55.88 386 PRO A CA 1
ATOM 2874 C C . PRO A 1 386 ? 15.466 -18.488 -5.301 1.00 55.88 386 PRO A C 1
ATOM 2876 O O . PRO A 1 386 ? 14.975 -18.257 -4.205 1.00 55.88 386 PRO A O 1
ATOM 2879 N N . SER A 1 387 ? 16.709 -18.112 -5.614 1.00 55.38 387 SER A N 1
ATOM 2880 C CA . SER A 1 387 ? 17.624 -17.400 -4.722 1.00 55.38 387 SER A CA 1
ATOM 2881 C C . SER A 1 387 ? 17.419 -15.879 -4.674 1.00 55.38 387 SER A C 1
ATOM 2883 O O . SER A 1 387 ? 18.136 -15.219 -3.928 1.00 55.38 387 SER A O 1
ATOM 2885 N N . LEU A 1 388 ? 16.511 -15.302 -5.474 1.00 59.00 388 LEU A N 1
ATOM 2886 C CA . LEU A 1 388 ? 16.210 -13.866 -5.453 1.00 59.00 388 LEU A CA 1
ATOM 2887 C C . LEU A 1 388 ? 14.803 -13.619 -4.886 1.00 59.00 388 LEU A C 1
ATOM 2889 O O . LEU A 1 388 ? 13.861 -14.270 -5.342 1.00 59.00 388 LEU A O 1
ATOM 2893 N N . PRO A 1 389 ? 14.625 -12.657 -3.954 1.00 58.00 389 PRO A N 1
ATOM 2894 C CA . PRO A 1 389 ? 13.306 -12.281 -3.456 1.00 58.00 389 PRO A CA 1
ATOM 2895 C C . PRO A 1 389 ? 12.357 -11.944 -4.612 1.00 58.00 389 PRO A C 1
ATOM 2897 O O . PRO A 1 389 ? 12.721 -11.230 -5.555 1.00 58.00 389 PRO A O 1
ATOM 2900 N N . CYS A 1 390 ? 11.143 -12.487 -4.544 1.00 65.38 390 CYS A N 1
ATOM 2901 C CA . CYS A 1 390 ? 10.146 -12.387 -5.599 1.00 65.38 390 CYS A CA 1
ATOM 2902 C C . CYS A 1 390 ? 9.143 -11.281 -5.265 1.00 65.38 390 CYS A C 1
ATOM 2904 O O . CYS A 1 390 ? 8.220 -11.501 -4.494 1.00 65.38 390 CYS A O 1
ATOM 2906 N N . SER A 1 391 ? 9.308 -10.098 -5.853 1.00 80.12 391 SER A N 1
ATOM 2907 C CA . SER A 1 391 ? 8.287 -9.051 -5.811 1.00 80.12 391 SER A CA 1
ATOM 2908 C C . SER A 1 391 ? 7.930 -8.608 -7.219 1.00 80.12 391 SER A C 1
ATOM 2910 O O . SER A 1 391 ? 8.817 -8.348 -8.033 1.00 80.12 391 SER A O 1
ATOM 2912 N N . ALA A 1 392 ? 6.631 -8.476 -7.488 1.00 80.00 392 ALA A N 1
ATOM 2913 C CA . ALA A 1 392 ? 6.138 -7.882 -8.727 1.00 80.00 392 ALA A CA 1
ATOM 2914 C C . ALA A 1 392 ? 6.498 -6.389 -8.850 1.00 80.00 392 ALA A C 1
ATOM 2916 O O . ALA A 1 392 ? 6.565 -5.860 -9.957 1.00 80.00 392 ALA A O 1
ATOM 2917 N N . MET A 1 393 ? 6.748 -5.711 -7.724 1.00 90.50 393 MET A N 1
ATOM 2918 C CA . MET A 1 393 ? 7.119 -4.300 -7.679 1.00 90.50 393 MET A CA 1
ATOM 2919 C C . MET A 1 393 ? 8.091 -4.049 -6.514 1.00 90.50 393 MET A C 1
ATOM 2921 O O . MET A 1 393 ? 7.658 -3.681 -5.420 1.00 90.50 393 MET A O 1
ATOM 2925 N N . PRO A 1 394 ? 9.413 -4.202 -6.726 1.00 91.38 394 PRO A N 1
ATOM 2926 C CA . PRO A 1 394 ? 10.426 -4.059 -5.669 1.00 91.38 394 PRO A CA 1
ATOM 2927 C C . PRO A 1 394 ? 10.498 -2.671 -5.010 1.00 91.38 394 PRO A C 1
ATOM 2929 O O . PRO A 1 394 ? 11.113 -2.513 -3.956 1.00 91.38 394 PRO A O 1
ATOM 2932 N N . LEU A 1 395 ? 9.880 -1.670 -5.644 1.00 93.06 395 LEU A N 1
ATOM 2933 C CA . LEU A 1 395 ? 9.771 -0.288 -5.174 1.00 93.06 395 LEU A CA 1
ATOM 2934 C C . LEU A 1 395 ? 8.610 -0.057 -4.200 1.00 93.06 395 LEU A C 1
ATOM 2936 O O . LEU A 1 395 ? 8.546 1.001 -3.575 1.00 93.06 395 LEU A O 1
ATOM 2940 N N . ALA A 1 396 ? 7.660 -0.991 -4.117 1.00 95.88 396 ALA A N 1
ATOM 2941 C CA . ALA A 1 396 ? 6.459 -0.818 -3.313 1.00 95.88 396 ALA A CA 1
ATOM 2942 C C . ALA A 1 396 ? 6.746 -1.028 -1.824 1.00 95.88 396 ALA A C 1
ATOM 2944 O O . ALA A 1 396 ? 7.478 -1.945 -1.446 1.00 95.88 396 ALA A O 1
ATOM 2945 N N . VAL A 1 397 ? 6.117 -0.208 -0.988 1.00 97.44 397 VAL A N 1
ATOM 2946 C CA . VAL A 1 397 ? 6.093 -0.371 0.468 1.00 97.44 397 VAL A CA 1
ATOM 2947 C C . VAL A 1 397 ? 4.681 -0.756 0.887 1.00 97.44 397 VAL A C 1
ATOM 2949 O O . VAL A 1 397 ? 3.716 -0.158 0.411 1.00 97.44 397 VAL A O 1
ATOM 2952 N N . ILE A 1 398 ? 4.553 -1.734 1.779 1.00 98.12 398 ILE A N 1
ATOM 2953 C CA . ILE A 1 398 ? 3.272 -2.149 2.356 1.00 98.12 398 ILE A CA 1
ATOM 2954 C C . ILE A 1 398 ? 3.269 -1.767 3.836 1.00 98.12 398 ILE A C 1
ATOM 2956 O O . ILE A 1 398 ? 4.232 -2.054 4.536 1.00 98.12 398 ILE A O 1
ATOM 2960 N N . VAL A 1 399 ? 2.205 -1.143 4.331 1.00 97.88 399 VAL A N 1
ATOM 2961 C CA . VAL A 1 399 ? 1.988 -0.903 5.765 1.00 97.88 399 VAL A CA 1
ATOM 2962 C C . VAL A 1 399 ? 0.774 -1.713 6.190 1.00 97.88 399 VAL A C 1
ATOM 2964 O O . VAL A 1 399 ? -0.334 -1.463 5.720 1.00 97.88 399 VAL A O 1
ATOM 2967 N N . ASP A 1 400 ? 1.007 -2.701 7.045 1.00 97.06 400 ASP A N 1
ATOM 2968 C CA . ASP A 1 400 ? 0.013 -3.679 7.494 1.00 97.06 400 ASP A CA 1
ATOM 2969 C C . ASP A 1 400 ? 0.427 -4.189 8.884 1.00 97.06 400 ASP A C 1
ATOM 2971 O O . ASP A 1 400 ? 1.620 -4.249 9.199 1.00 97.06 400 ASP A O 1
ATOM 2975 N N . ASP A 1 401 ? -0.517 -4.537 9.752 1.00 93.75 401 ASP A N 1
ATOM 2976 C CA . ASP A 1 401 ? -0.206 -5.109 11.064 1.00 93.75 401 ASP A CA 1
ATOM 2977 C C . ASP A 1 401 ? 0.210 -6.597 10.972 1.00 93.75 401 ASP A C 1
ATOM 2979 O O . ASP A 1 401 ? 0.873 -7.146 11.874 1.00 93.75 401 ASP A O 1
ATOM 2983 N N . ARG A 1 402 ? -0.111 -7.246 9.843 1.00 90.50 402 ARG A N 1
ATOM 2984 C CA . ARG A 1 402 ? 0.061 -8.681 9.600 1.00 90.50 402 ARG A CA 1
ATOM 2985 C C . ARG A 1 402 ? 0.926 -8.988 8.382 1.00 90.50 402 ARG A C 1
ATOM 2987 O O . ARG A 1 402 ? 0.753 -8.465 7.289 1.00 90.50 402 ARG A O 1
ATOM 2994 N N . LEU A 1 403 ? 1.826 -9.953 8.562 1.00 90.75 403 LEU A N 1
ATOM 2995 C CA . LEU A 1 403 ? 2.653 -10.502 7.481 1.00 90.75 403 LEU A CA 1
ATOM 2996 C C . LEU A 1 403 ? 1.964 -11.686 6.791 1.00 90.75 403 LEU A C 1
ATOM 2998 O O . LEU A 1 403 ? 2.015 -11.831 5.575 1.00 90.75 403 LEU A O 1
ATOM 3002 N N . ASP A 1 404 ? 1.286 -12.531 7.569 1.00 90.94 404 ASP A N 1
ATOM 3003 C CA . ASP A 1 404 ? 0.723 -13.814 7.135 1.00 90.94 404 ASP A CA 1
ATOM 3004 C C . ASP A 1 404 ? -0.418 -13.679 6.113 1.00 90.94 404 ASP A C 1
ATOM 3006 O O . ASP A 1 404 ? -0.701 -14.625 5.372 1.00 90.94 404 ASP A O 1
ATOM 3010 N N . VAL A 1 405 ? -1.033 -12.494 6.037 1.00 92.50 405 VAL A N 1
ATOM 3011 C CA . VAL A 1 405 ? -2.090 -12.158 5.072 1.00 92.50 405 VAL A CA 1
ATOM 3012 C C . VAL A 1 405 ? -1.558 -11.849 3.678 1.00 92.50 405 VAL A C 1
ATOM 3014 O O . VAL A 1 405 ? -2.341 -11.855 2.732 1.00 92.50 405 VAL A O 1
ATOM 3017 N N . TRP A 1 406 ? -0.256 -11.606 3.529 1.00 93.25 406 TRP A N 1
ATOM 3018 C CA . TRP A 1 406 ? 0.386 -11.334 2.246 1.00 93.25 406 TRP A CA 1
ATOM 3019 C C . TRP A 1 406 ? 1.009 -12.597 1.648 1.00 93.25 406 TRP A C 1
ATOM 3021 O O . TRP A 1 406 ? 1.449 -13.518 2.355 1.00 93.25 406 TRP A O 1
ATOM 3031 N N . GLU A 1 407 ? 1.035 -12.654 0.315 1.00 91.00 407 GLU A N 1
ATOM 3032 C CA . GLU A 1 407 ? 1.830 -13.634 -0.425 1.00 91.00 407 GLU A CA 1
ATOM 3033 C C . GLU A 1 407 ? 3.298 -13.585 0.008 1.00 91.00 407 GLU A C 1
ATOM 3035 O O . GLU A 1 407 ? 3.821 -12.521 0.327 1.00 91.00 407 GLU A O 1
ATOM 3040 N N . GLU A 1 408 ? 3.958 -14.743 0.025 1.00 86.94 408 GLU A N 1
ATOM 3041 C CA . GLU A 1 408 ? 5.312 -14.904 0.575 1.00 86.94 408 GLU A CA 1
ATOM 3042 C C . GLU A 1 408 ? 6.309 -13.889 -0.002 1.00 86.94 408 GLU A C 1
ATOM 3044 O O . GLU A 1 408 ? 7.053 -13.257 0.744 1.00 86.94 408 GLU A O 1
ATOM 3049 N N . GLY A 1 409 ? 6.240 -13.652 -1.314 1.00 83.44 409 GLY A N 1
ATOM 3050 C CA . GLY A 1 409 ? 7.101 -12.703 -2.016 1.00 83.44 409 GLY A CA 1
ATOM 3051 C C . GLY A 1 409 ? 6.946 -11.237 -1.587 1.00 83.44 409 GLY A C 1
ATOM 3052 O O . GLY A 1 409 ? 7.904 -10.468 -1.651 1.00 83.44 409 GLY A O 1
ATOM 3053 N N . ALA A 1 410 ? 5.769 -10.851 -1.089 1.00 90.12 410 ALA A N 1
ATOM 3054 C CA . ALA A 1 410 ? 5.483 -9.487 -0.653 1.00 90.12 410 ALA A CA 1
ATOM 3055 C C . ALA A 1 410 ? 5.757 -9.259 0.843 1.00 90.12 410 ALA A C 1
ATOM 3057 O O . ALA A 1 410 ? 5.898 -8.112 1.261 1.00 90.12 410 ALA A O 1
ATOM 3058 N N . GLN A 1 411 ? 5.864 -10.317 1.659 1.00 91.75 411 GLN A N 1
ATOM 3059 C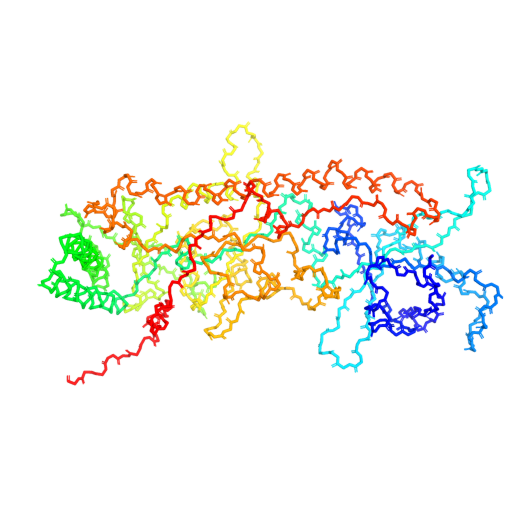 CA . GLN A 1 411 ? 6.002 -10.188 3.120 1.00 91.75 411 GLN A CA 1
ATOM 3060 C C . GLN A 1 411 ? 7.232 -9.377 3.526 1.00 91.75 411 GLN A C 1
ATOM 3062 O O . GLN A 1 411 ? 7.175 -8.603 4.479 1.00 91.75 411 GLN A O 1
ATOM 3067 N N . ALA A 1 412 ? 8.326 -9.494 2.770 1.00 90.88 412 ALA A N 1
ATOM 3068 C CA . ALA A 1 412 ? 9.545 -8.746 3.043 1.00 90.88 412 ALA A CA 1
ATOM 3069 C C . ALA A 1 412 ? 9.405 -7.227 2.797 1.00 90.88 412 ALA A C 1
ATOM 3071 O O . ALA A 1 412 ? 10.232 -6.459 3.276 1.00 90.88 412 ALA A O 1
ATOM 3072 N N . GLN A 1 413 ? 8.364 -6.787 2.080 1.00 93.56 413 GLN A N 1
ATOM 3073 C CA . GLN A 1 413 ? 8.055 -5.373 1.823 1.00 93.56 413 GLN A CA 1
ATOM 3074 C C . GLN A 1 413 ? 7.048 -4.784 2.822 1.00 93.56 413 GLN A C 1
ATOM 3076 O O . GLN A 1 413 ? 6.664 -3.618 2.688 1.00 93.56 413 GLN A O 1
ATOM 3081 N N . VAL A 1 414 ? 6.607 -5.575 3.806 1.00 94.94 414 VAL A N 1
ATOM 3082 C CA . VAL A 1 414 ? 5.660 -5.132 4.828 1.00 94.94 414 VAL A CA 1
ATOM 3083 C C . VAL A 1 414 ? 6.403 -4.433 5.963 1.00 94.94 414 VAL A C 1
ATOM 3085 O O . VAL A 1 414 ? 7.048 -5.052 6.811 1.00 94.94 414 VAL A O 1
ATOM 3088 N N . LEU A 1 415 ? 6.252 -3.114 6.017 1.00 94.69 415 LEU A N 1
ATOM 3089 C CA . LEU A 1 415 ? 6.535 -2.299 7.185 1.00 94.69 415 LEU A CA 1
ATOM 3090 C C . LEU A 1 415 ? 5.458 -2.565 8.240 1.00 94.69 415 LEU A C 1
ATOM 3092 O O . LEU A 1 415 ? 4.418 -1.904 8.293 1.00 94.69 415 LEU A O 1
ATOM 3096 N N . ARG A 1 416 ? 5.724 -3.569 9.076 1.00 92.69 416 ARG A N 1
ATOM 3097 C CA . ARG A 1 416 ? 4.773 -4.022 10.087 1.00 92.69 416 ARG A CA 1
ATOM 3098 C C . ARG A 1 416 ? 4.500 -2.945 11.132 1.00 92.69 416 ARG A C 1
ATOM 3100 O O . ARG A 1 416 ? 5.442 -2.338 11.656 1.00 92.69 416 ARG A O 1
ATOM 3107 N N . VAL A 1 417 ? 3.229 -2.760 11.474 1.00 91.06 417 VAL A N 1
ATOM 3108 C CA . VAL A 1 417 ? 2.792 -1.928 12.604 1.00 91.06 417 VAL A CA 1
ATOM 3109 C C . VAL A 1 417 ? 2.196 -2.770 13.726 1.00 91.06 417 VAL A C 1
ATOM 3111 O O . VAL A 1 417 ? 1.750 -3.896 13.522 1.00 91.06 417 VAL A O 1
ATOM 3114 N N . SER A 1 418 ? 2.184 -2.224 14.937 1.00 90.00 418 SER A N 1
ATOM 3115 C CA . SER A 1 418 ? 1.437 -2.819 16.045 1.00 90.00 418 SER A CA 1
ATOM 3116 C C . SER A 1 418 ? -0.065 -2.766 15.744 1.00 90.00 418 SER A C 1
ATOM 3118 O O . SER A 1 418 ? -0.528 -1.692 15.333 1.00 90.00 418 SER A O 1
ATOM 3120 N N . PRO A 1 419 ? -0.832 -3.847 15.990 1.00 91.19 419 PRO A N 1
ATOM 3121 C CA . PRO A 1 419 ? -2.278 -3.835 15.804 1.00 91.19 419 PRO A CA 1
ATOM 3122 C C . PRO A 1 419 ? -2.930 -2.715 16.616 1.00 91.19 419 PRO A C 1
ATOM 3124 O O . PRO A 1 419 ? -2.693 -2.566 17.819 1.00 91.19 419 PRO A O 1
ATOM 3127 N N . PHE A 1 420 ? -3.751 -1.910 15.957 1.00 92.31 420 PHE A N 1
ATOM 3128 C CA . PHE A 1 420 ? -4.435 -0.780 16.557 1.00 92.31 420 PHE A CA 1
ATOM 3129 C C . PHE A 1 420 ? -5.701 -1.249 17.281 1.00 92.31 420 PHE A C 1
ATOM 3131 O O . PHE A 1 420 ? -6.763 -1.430 16.689 1.00 92.31 420 PHE A O 1
ATOM 3138 N N . ALA A 1 421 ? -5.569 -1.448 18.593 1.00 90.06 421 ALA A N 1
ATOM 3139 C CA . ALA A 1 421 ? -6.644 -1.862 19.491 1.00 90.06 421 ALA A CA 1
ATOM 3140 C C . ALA A 1 421 ? -6.905 -0.771 20.553 1.00 90.06 421 ALA A C 1
ATOM 3142 O O . ALA A 1 421 ? -6.409 -0.895 21.678 1.00 90.06 421 ALA A O 1
ATOM 3143 N N . PRO A 1 422 ? -7.654 0.300 20.218 1.00 89.25 422 PRO A N 1
ATOM 3144 C CA . PRO A 1 422 ? -7.755 1.504 21.048 1.00 89.25 422 PRO A CA 1
ATOM 3145 C C . PRO A 1 422 ? -8.236 1.219 22.478 1.00 89.25 422 PRO A C 1
ATOM 3147 O O . PRO A 1 422 ? -7.583 1.644 23.428 1.00 89.25 422 PRO A O 1
ATOM 3150 N N . HIS A 1 423 ? -9.310 0.437 22.652 1.00 90.94 423 HIS A N 1
ATOM 3151 C CA . HIS A 1 423 ? -9.868 0.111 23.976 1.00 90.94 423 HIS A CA 1
ATOM 3152 C C . HIS A 1 423 ? -8.872 -0.621 24.874 1.00 90.94 423 HIS A C 1
ATOM 3154 O O . HIS A 1 423 ? -8.675 -0.242 26.026 1.00 90.94 423 HIS A O 1
ATOM 3160 N N . ARG A 1 424 ? -8.201 -1.644 24.334 1.00 88.12 424 ARG A N 1
ATOM 3161 C CA . ARG A 1 424 ? -7.219 -2.444 25.076 1.00 88.12 424 ARG A CA 1
ATOM 3162 C C . ARG A 1 424 ? -5.982 -1.629 25.436 1.00 88.12 424 ARG A C 1
ATOM 3164 O O . ARG A 1 424 ? -5.462 -1.753 26.541 1.00 88.12 424 ARG A O 1
ATOM 3171 N N . ALA A 1 425 ? -5.504 -0.810 24.505 1.00 85.06 425 ALA A N 1
ATOM 3172 C CA . ALA A 1 425 ? -4.335 0.022 24.728 1.00 85.06 425 ALA A CA 1
ATOM 3173 C C . ALA A 1 425 ? -4.603 1.074 25.821 1.00 85.06 425 ALA A C 1
ATOM 3175 O O . ALA A 1 425 ? -3.767 1.243 26.709 1.00 85.06 425 ALA A O 1
ATOM 3176 N N . ALA A 1 426 ? -5.767 1.731 25.802 1.00 85.00 426 ALA A N 1
ATOM 3177 C CA . ALA A 1 426 ? -6.149 2.695 26.837 1.00 85.00 426 ALA A CA 1
ATOM 3178 C C . ALA A 1 426 ? -6.322 2.015 28.201 1.00 85.00 426 ALA A C 1
ATOM 3180 O O . ALA A 1 426 ? -5.777 2.469 29.205 1.00 85.00 426 ALA A O 1
ATOM 3181 N N . ALA A 1 427 ? -6.980 0.854 28.220 1.00 86.25 427 ALA A N 1
ATOM 3182 C CA . ALA A 1 427 ? -7.160 0.053 29.423 1.00 86.25 427 ALA A CA 1
ATOM 3183 C C . ALA A 1 427 ? -5.839 -0.383 30.088 1.00 86.25 427 ALA A C 1
ATOM 3185 O O . ALA A 1 427 ? -5.763 -0.448 31.321 1.00 86.25 427 ALA A O 1
ATOM 3186 N N . ALA A 1 428 ? -4.804 -0.676 29.293 1.00 80.25 428 ALA A N 1
ATOM 3187 C CA . ALA A 1 428 ? -3.480 -1.067 29.779 1.00 80.25 428 ALA A CA 1
ATOM 3188 C C . ALA A 1 428 ? -2.651 0.118 30.301 1.00 80.25 428 ALA A C 1
ATOM 3190 O O . ALA A 1 428 ? -1.911 -0.043 31.266 1.00 80.25 428 ALA A O 1
ATOM 3191 N N . GLY A 1 429 ? -2.788 1.305 29.701 1.00 69.81 429 GLY A N 1
ATOM 3192 C CA . GLY A 1 429 ? -2.033 2.504 30.090 1.00 69.81 429 GLY A CA 1
ATOM 3193 C C . GLY A 1 429 ? -2.478 3.153 31.405 1.00 69.81 429 GLY A C 1
ATOM 3194 O O . GLY A 1 429 ? -1.916 4.170 31.793 1.00 69.81 429 GLY A O 1
ATOM 3195 N N . GLY A 1 430 ? -3.511 2.621 32.069 1.00 62.94 430 GLY A N 1
ATOM 3196 C CA . GLY A 1 430 ? -4.087 3.211 33.285 1.00 62.94 430 GLY A CA 1
ATOM 3197 C C . GLY A 1 430 ? -4.853 4.521 33.050 1.00 62.94 430 GLY A C 1
ATOM 3198 O O . GLY A 1 430 ? -5.437 5.054 33.990 1.00 62.94 430 GLY A O 1
ATOM 3199 N N . ALA A 1 431 ? -4.893 5.013 31.808 1.00 57.00 431 ALA A N 1
ATOM 3200 C CA . ALA A 1 431 ? -5.661 6.179 31.402 1.00 57.00 431 ALA A CA 1
ATOM 3201 C C . ALA A 1 431 ? -7.159 5.843 31.385 1.00 57.00 431 ALA A C 1
ATOM 3203 O O . ALA A 1 431 ? -7.583 4.847 30.798 1.00 57.00 431 ALA A O 1
ATOM 3204 N N . ALA A 1 432 ? -7.974 6.676 32.033 1.00 54.31 432 ALA A N 1
ATOM 3205 C CA . ALA A 1 432 ? -9.412 6.435 32.156 1.00 54.31 432 ALA A CA 1
ATOM 3206 C C . ALA A 1 432 ? -10.211 6.760 30.877 1.00 54.31 432 ALA A C 1
ATOM 3208 O O . ALA A 1 432 ? -11.375 6.385 30.795 1.00 54.31 432 ALA A O 1
ATOM 3209 N N . ALA A 1 433 ? -9.612 7.415 29.872 1.00 65.12 433 ALA A N 1
ATOM 3210 C CA . ALA A 1 433 ? -10.312 7.840 28.660 1.00 65.12 433 ALA A CA 1
ATOM 3211 C C . ALA A 1 433 ? -9.460 7.669 27.394 1.00 65.12 433 ALA A C 1
ATOM 3213 O O . ALA A 1 433 ? -8.262 7.952 27.386 1.00 65.12 433 ALA A O 1
ATOM 3214 N N . LEU A 1 434 ? -10.107 7.295 26.286 1.00 73.38 434 LEU A N 1
ATOM 3215 C CA . LEU A 1 434 ? -9.484 7.211 24.954 1.00 73.38 434 LEU A CA 1
ATOM 3216 C C . LEU A 1 434 ? -8.963 8.570 24.443 1.00 73.38 434 LEU A C 1
ATOM 3218 O O . LEU A 1 434 ? -8.096 8.611 23.572 1.00 73.38 434 LEU A O 1
ATOM 3222 N N . GLY A 1 435 ? -9.464 9.675 25.003 1.00 68.62 435 GLY A N 1
ATOM 3223 C CA . GLY A 1 435 ? -9.026 11.041 24.703 1.00 68.62 435 GLY A CA 1
ATOM 3224 C C . GLY A 1 435 ? -7.768 11.511 25.448 1.00 68.62 435 GLY A C 1
ATOM 3225 O O . GLY A 1 435 ? -7.284 12.610 25.157 1.00 68.62 435 GLY A O 1
ATOM 3226 N N . ASP A 1 436 ? -7.215 10.719 26.376 1.00 77.75 436 ASP A N 1
ATOM 3227 C CA . ASP A 1 436 ? -6.042 11.111 27.170 1.00 77.75 436 ASP A CA 1
ATOM 3228 C C . ASP A 1 436 ? -4.839 11.501 26.274 1.00 77.75 436 ASP A C 1
ATOM 3230 O O . ASP A 1 436 ? -4.420 10.706 25.423 1.00 77.75 436 ASP A O 1
ATOM 3234 N N . PRO A 1 437 ? -4.273 12.720 26.412 1.00 77.69 437 PRO A N 1
ATOM 3235 C CA . PRO A 1 437 ? -3.149 13.174 25.595 1.00 77.69 437 PRO A CA 1
ATOM 3236 C C . PRO A 1 437 ? -1.906 12.279 25.665 1.00 77.69 437 PRO A C 1
ATOM 3238 O O . PRO A 1 437 ? -1.283 12.051 24.628 1.00 77.69 437 PRO A O 1
ATOM 3241 N N . ALA A 1 438 ? -1.550 11.754 26.843 1.00 74.50 438 ALA A N 1
ATOM 3242 C CA . ALA A 1 438 ? -0.349 10.927 27.005 1.00 74.50 438 ALA A CA 1
ATOM 3243 C C . ALA A 1 438 ? -0.499 9.586 26.274 1.00 74.50 438 ALA A C 1
ATOM 3245 O O . ALA A 1 438 ? 0.378 9.178 25.509 1.00 74.50 438 ALA A O 1
ATOM 3246 N N . HIS A 1 439 ? -1.657 8.943 26.435 1.00 74.00 439 HIS A N 1
ATOM 3247 C CA . 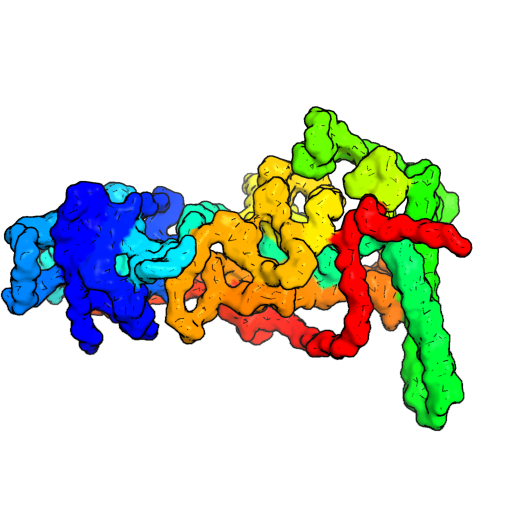HIS A 1 439 ? -1.999 7.735 25.698 1.00 74.00 439 HIS A CA 1
ATOM 3248 C C . HIS A 1 439 ? -1.999 7.944 24.174 1.00 74.00 439 HIS A C 1
ATOM 3250 O O . HIS A 1 439 ? -1.427 7.143 23.427 1.00 74.00 439 HIS A O 1
ATOM 3256 N N . ARG A 1 440 ? -2.605 9.040 23.699 1.00 75.75 440 ARG A N 1
ATOM 3257 C CA . ARG A 1 440 ? -2.636 9.375 22.268 1.00 75.75 440 ARG A CA 1
ATOM 3258 C C . ARG A 1 440 ? -1.248 9.648 21.704 1.00 75.75 440 ARG A C 1
ATOM 3260 O O . ARG A 1 440 ? -0.987 9.238 20.576 1.00 75.75 440 ARG A O 1
ATOM 3267 N N . LEU A 1 441 ? -0.372 10.303 22.465 1.00 77.81 441 LEU A N 1
ATOM 3268 C CA . LEU A 1 441 ? 1.009 10.550 22.055 1.00 77.81 441 LEU A CA 1
ATOM 3269 C C . LEU A 1 441 ? 1.763 9.231 21.853 1.00 77.81 441 LEU A C 1
ATOM 3271 O O . LEU A 1 441 ? 2.301 9.014 20.772 1.00 77.81 441 LEU A O 1
ATOM 3275 N N . ALA A 1 442 ? 1.697 8.315 22.824 1.00 75.62 442 ALA A N 1
ATOM 3276 C CA . ALA A 1 442 ? 2.330 6.998 22.719 1.00 75.62 442 ALA A CA 1
ATOM 3277 C C . ALA A 1 442 ? 1.811 6.185 21.516 1.00 75.62 442 ALA A C 1
ATOM 3279 O O . ALA A 1 442 ? 2.562 5.482 20.846 1.00 75.62 442 ALA A O 1
ATOM 3280 N N . GLN A 1 443 ? 0.520 6.291 21.186 1.00 78.12 443 GLN A N 1
ATOM 3281 C CA . GLN A 1 443 ? -0.021 5.655 19.980 1.00 78.12 443 GLN A CA 1
ATOM 3282 C C . GLN A 1 443 ? 0.384 6.366 18.680 1.00 78.12 443 GLN A C 1
ATOM 3284 O O . GLN A 1 443 ? 0.538 5.704 17.649 1.00 78.12 443 GLN A O 1
ATOM 3289 N N . ALA A 1 444 ? 0.547 7.691 18.718 1.00 85.44 444 ALA A N 1
ATOM 3290 C CA . ALA A 1 444 ? 0.956 8.497 17.572 1.00 85.44 444 ALA A CA 1
ATOM 3291 C C . ALA A 1 444 ? 2.416 8.255 17.173 1.00 85.44 444 ALA A C 1
ATOM 3293 O O . ALA A 1 444 ? 2.741 8.363 15.988 1.00 85.44 444 ALA A O 1
ATOM 3294 N N . GLU A 1 445 ? 3.269 7.864 18.124 1.00 88.44 445 GLU A N 1
ATOM 3295 C CA . GLU A 1 445 ? 4.657 7.469 17.867 1.00 88.44 445 GLU A CA 1
ATOM 3296 C C . GLU A 1 445 ? 4.762 6.358 16.816 1.00 88.44 445 GLU A C 1
ATOM 3298 O O . GLU A 1 445 ? 5.679 6.382 15.997 1.00 88.44 445 GLU A O 1
ATOM 3303 N N . GLU A 1 446 ? 3.798 5.431 16.750 1.00 90.00 446 GLU A N 1
ATOM 3304 C CA . GLU A 1 446 ? 3.839 4.369 15.742 1.00 90.00 446 GLU A CA 1
ATOM 3305 C C . GLU A 1 446 ? 3.668 4.917 14.316 1.00 90.00 446 GLU A C 1
ATOM 3307 O O . GLU A 1 446 ? 4.410 4.532 13.412 1.00 90.00 446 GLU A O 1
ATOM 3312 N N . LEU A 1 447 ? 2.728 5.842 14.085 1.00 93.25 447 LEU A N 1
ATOM 3313 C CA . LEU A 1 447 ? 2.569 6.449 12.758 1.00 93.25 447 LEU A CA 1
ATOM 3314 C C . LEU A 1 447 ? 3.686 7.453 12.442 1.00 93.25 447 LEU A C 1
ATOM 3316 O O . LEU A 1 447 ? 4.063 7.589 11.277 1.00 93.25 447 LEU A O 1
ATOM 3320 N N . ALA A 1 448 ? 4.284 8.083 13.457 1.00 92.00 448 ALA A N 1
ATOM 3321 C CA . ALA A 1 448 ? 5.505 8.869 13.291 1.00 92.00 448 ALA A CA 1
ATOM 3322 C C . ALA A 1 448 ? 6.698 7.987 12.872 1.00 92.00 448 ALA A C 1
ATOM 3324 O O . ALA A 1 448 ? 7.439 8.346 11.955 1.00 92.00 448 ALA A O 1
ATOM 3325 N N . ARG A 1 449 ? 6.845 6.790 13.461 1.00 92.56 449 ARG A N 1
ATOM 3326 C CA . ARG A 1 449 ? 7.833 5.781 13.043 1.00 92.56 449 ARG A CA 1
ATOM 3327 C C . ARG A 1 449 ? 7.611 5.360 11.594 1.00 92.56 449 ARG A C 1
ATOM 3329 O O . ARG A 1 449 ? 8.572 5.309 10.827 1.00 92.56 449 ARG A O 1
ATOM 3336 N N . VAL A 1 450 ? 6.360 5.099 11.202 1.00 94.31 450 VAL A N 1
ATOM 3337 C CA . VAL A 1 450 ? 6.009 4.790 9.805 1.00 94.31 450 VAL A CA 1
ATOM 3338 C C . VAL A 1 450 ? 6.439 5.927 8.878 1.00 94.31 450 VAL A C 1
ATOM 3340 O O . VAL A 1 450 ? 7.131 5.676 7.895 1.00 94.31 450 VAL A O 1
ATOM 3343 N N . GLN A 1 451 ? 6.118 7.181 9.208 1.00 94.88 451 GLN A N 1
ATOM 3344 C CA . GLN A 1 451 ? 6.547 8.346 8.428 1.00 94.88 451 GLN A CA 1
ATOM 3345 C C . GLN A 1 451 ? 8.078 8.438 8.291 1.00 94.88 451 GLN A C 1
ATOM 3347 O O . GLN A 1 451 ? 8.591 8.705 7.198 1.00 94.88 451 GLN A O 1
ATOM 3352 N N . GLY A 1 452 ? 8.815 8.206 9.382 1.00 93.12 452 GLY A N 1
ATOM 3353 C CA . GLY A 1 452 ? 10.279 8.181 9.384 1.00 93.12 452 GLY A CA 1
ATOM 3354 C C . GLY A 1 452 ? 10.839 7.104 8.453 1.00 93.12 452 GLY A C 1
ATOM 3355 O O . GLY A 1 452 ? 11.669 7.402 7.592 1.00 93.12 452 GLY A O 1
ATOM 3356 N N . ALA A 1 453 ? 10.315 5.879 8.547 1.00 94.00 453 ALA A N 1
ATOM 3357 C CA . ALA A 1 453 ? 10.711 4.767 7.686 1.00 94.00 453 ALA A CA 1
ATOM 3358 C C . ALA A 1 453 ? 10.411 5.050 6.204 1.00 94.00 453 ALA A C 1
ATOM 3360 O O . ALA A 1 453 ? 11.285 4.879 5.358 1.00 94.00 453 ALA A O 1
ATOM 3361 N N . LEU A 1 454 ? 9.218 5.561 5.880 1.00 95.44 454 LEU A N 1
ATOM 3362 C CA . LEU A 1 454 ? 8.850 5.955 4.514 1.00 95.44 454 LEU A CA 1
ATOM 3363 C C . LEU A 1 454 ? 9.790 7.033 3.952 1.00 95.44 454 LEU A C 1
ATOM 3365 O O . LEU A 1 454 ? 10.210 6.959 2.794 1.00 95.44 454 LEU A O 1
ATOM 3369 N N . THR A 1 455 ? 10.164 8.010 4.781 1.00 93.44 455 THR A N 1
ATOM 3370 C CA . THR A 1 455 ? 11.114 9.065 4.404 1.00 93.44 455 THR A CA 1
ATOM 3371 C C . THR A 1 455 ? 12.489 8.488 4.090 1.00 93.44 455 THR A C 1
ATOM 3373 O O . THR A 1 455 ? 13.058 8.813 3.046 1.00 93.44 455 THR A O 1
ATOM 3376 N N . ALA A 1 456 ? 12.997 7.604 4.950 1.00 93.50 456 ALA A N 1
ATOM 3377 C CA . ALA A 1 456 ? 14.292 6.961 4.773 1.00 93.50 456 ALA A CA 1
ATOM 3378 C C . ALA A 1 456 ? 14.325 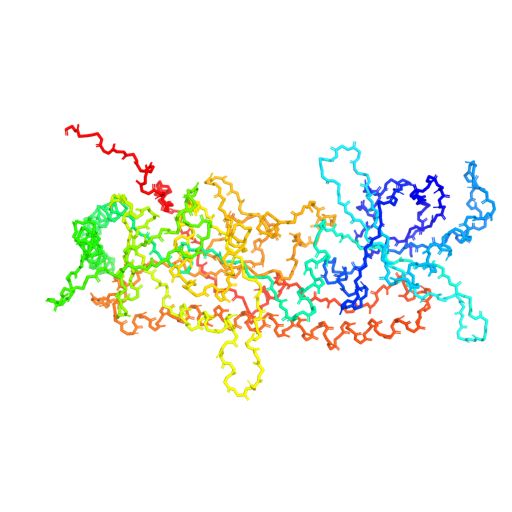6.053 3.534 1.00 93.50 456 ALA A C 1
ATOM 3380 O O . ALA A 1 456 ? 15.236 6.181 2.717 1.00 93.50 456 ALA A O 1
ATOM 3381 N N . LEU A 1 457 ? 13.311 5.200 3.344 1.00 94.56 457 LEU A N 1
ATOM 3382 C CA . LEU A 1 457 ? 13.187 4.319 2.174 1.00 94.56 457 LEU A CA 1
ATOM 3383 C C . LEU A 1 457 ? 13.243 5.118 0.872 1.00 94.56 457 LEU A C 1
ATOM 3385 O O . LEU A 1 457 ? 14.033 4.817 -0.024 1.00 94.56 457 LEU A O 1
ATOM 3389 N N . ARG A 1 458 ? 12.442 6.184 0.784 1.00 93.94 458 ARG A N 1
ATOM 3390 C CA . ARG A 1 458 ? 12.413 7.045 -0.398 1.00 93.94 458 ARG A CA 1
ATOM 3391 C C . ARG A 1 458 ? 13.748 7.751 -0.620 1.00 93.94 458 ARG A C 1
ATOM 3393 O O . ARG A 1 458 ? 14.239 7.756 -1.746 1.00 93.94 458 ARG A O 1
ATOM 3400 N N . ALA A 1 459 ? 14.332 8.346 0.421 1.00 92.38 459 ALA A N 1
ATOM 3401 C CA . ALA A 1 459 ? 15.603 9.060 0.308 1.00 92.38 459 ALA A CA 1
ATOM 3402 C C . ALA A 1 459 ? 16.722 8.142 -0.199 1.00 92.38 459 ALA A C 1
ATOM 3404 O O . ALA A 1 459 ? 17.431 8.493 -1.139 1.00 92.38 459 ALA A O 1
ATOM 3405 N N . ARG A 1 460 ? 16.834 6.942 0.374 1.00 93.06 460 ARG A N 1
ATOM 3406 C CA . ARG A 1 460 ? 17.861 5.962 0.013 1.00 93.06 460 ARG A CA 1
ATOM 3407 C C . ARG A 1 460 ? 17.697 5.432 -1.403 1.00 93.06 460 ARG A C 1
ATOM 3409 O O . ARG A 1 460 ? 18.677 5.380 -2.143 1.00 93.06 460 ARG A O 1
ATOM 3416 N N . LEU A 1 461 ? 16.470 5.094 -1.798 1.00 93.69 461 LEU A N 1
ATOM 3417 C CA . LEU A 1 461 ? 16.200 4.614 -3.148 1.00 93.69 461 LEU A CA 1
ATOM 3418 C C . LEU A 1 461 ? 16.562 5.665 -4.200 1.00 93.69 461 LEU A C 1
ATOM 3420 O O . LEU A 1 461 ? 17.288 5.373 -5.148 1.00 93.69 461 LEU A O 1
ATOM 3424 N N . TYR A 1 462 ? 16.098 6.903 -4.019 1.00 94.12 462 TYR A N 1
ATOM 3425 C CA . TYR A 1 462 ? 16.375 7.965 -4.983 1.00 94.12 462 TYR A CA 1
ATOM 3426 C C . TYR A 1 462 ? 17.826 8.439 -4.949 1.00 94.12 462 TYR A C 1
ATOM 3428 O O . TYR A 1 462 ? 18.329 8.866 -5.983 1.00 94.12 462 TYR A O 1
ATOM 3436 N N . TYR A 1 463 ? 18.528 8.302 -3.823 1.00 94.25 463 TYR A N 1
ATOM 3437 C CA . TYR A 1 463 ? 19.978 8.471 -3.786 1.00 94.25 463 TYR A CA 1
ATOM 3438 C C . TYR A 1 463 ? 20.680 7.417 -4.656 1.00 94.25 463 TYR A C 1
ATOM 3440 O O . TYR A 1 463 ? 21.454 7.775 -5.538 1.00 94.25 463 TYR A O 1
ATOM 3448 N N . ALA A 1 464 ? 20.357 6.128 -4.494 1.00 93.25 464 ALA A N 1
ATOM 3449 C CA . ALA A 1 464 ? 20.934 5.065 -5.322 1.00 93.25 464 ALA A CA 1
ATOM 3450 C C . ALA A 1 464 ? 20.621 5.260 -6.819 1.00 93.25 464 ALA A C 1
ATOM 3452 O O . ALA A 1 464 ? 21.495 5.121 -7.673 1.00 93.25 464 ALA A O 1
ATOM 3453 N N . VAL A 1 465 ? 19.389 5.652 -7.152 1.00 93.06 465 VAL A N 1
ATOM 3454 C CA . VAL A 1 465 ? 18.993 5.928 -8.539 1.00 93.06 465 VAL A CA 1
ATOM 3455 C C . VAL A 1 465 ? 19.740 7.134 -9.116 1.00 93.06 465 VAL A C 1
ATOM 3457 O O . VAL A 1 465 ? 20.323 7.022 -10.194 1.00 93.06 465 VAL A O 1
ATOM 3460 N N . ASN A 1 466 ? 19.743 8.275 -8.425 1.00 92.69 466 ASN A N 1
ATOM 3461 C CA . ASN A 1 466 ? 20.229 9.538 -8.988 1.00 92.69 466 ASN A CA 1
ATOM 3462 C C . ASN A 1 466 ? 21.748 9.691 -8.915 1.00 92.69 466 ASN A C 1
ATOM 3464 O O . ASN A 1 466 ? 22.345 10.212 -9.857 1.00 92.69 466 ASN A O 1
ATOM 3468 N N . GLU A 1 467 ? 22.363 9.221 -7.830 1.00 92.31 467 GLU A N 1
ATOM 3469 C CA . GLU A 1 467 ? 23.784 9.442 -7.543 1.00 92.31 467 GLU A CA 1
ATOM 3470 C C . GLU A 1 467 ? 24.665 8.252 -7.929 1.00 92.31 467 GLU A C 1
ATOM 3472 O O . GLU A 1 467 ? 25.869 8.419 -8.104 1.00 92.31 467 GLU A O 1
ATOM 3477 N N . GLN A 1 468 ? 24.097 7.053 -8.100 1.00 91.19 468 GLN A N 1
ATOM 3478 C CA . GLN A 1 468 ? 24.877 5.859 -8.449 1.00 91.19 468 GLN A CA 1
ATOM 3479 C C . GLN A 1 468 ? 24.495 5.327 -9.829 1.00 91.19 468 GLN A C 1
ATOM 3481 O O . GLN A 1 468 ? 25.328 5.275 -10.737 1.00 91.19 468 GLN A O 1
ATOM 3486 N N . LEU A 1 469 ? 23.224 4.970 -10.024 1.00 91.56 469 LEU A N 1
ATOM 3487 C CA . LEU A 1 469 ? 22.794 4.296 -11.244 1.00 91.56 469 LEU A CA 1
ATOM 3488 C C . LEU A 1 469 ? 22.722 5.235 -12.451 1.00 91.56 469 LEU A C 1
ATOM 3490 O O . LEU A 1 469 ? 23.252 4.907 -13.511 1.00 91.56 469 LEU A O 1
ATOM 3494 N N . ALA A 1 470 ? 22.100 6.406 -12.322 1.00 89.44 470 ALA A N 1
ATOM 3495 C CA . ALA A 1 470 ? 21.953 7.331 -13.443 1.00 89.44 470 ALA A CA 1
ATOM 3496 C C . ALA A 1 470 ? 23.308 7.809 -14.019 1.00 89.44 470 ALA A C 1
ATOM 3498 O O . ALA A 1 470 ? 23.440 7.824 -15.246 1.00 89.44 470 ALA A O 1
ATOM 3499 N N . PRO A 1 471 ? 24.338 8.147 -13.212 1.00 89.25 471 PRO A N 1
ATOM 3500 C CA . PRO A 1 471 ? 25.678 8.430 -13.723 1.00 89.25 471 PRO A CA 1
ATOM 3501 C C . PRO A 1 471 ? 26.299 7.240 -14.458 1.00 89.25 471 PRO A C 1
ATOM 3503 O O . PRO A 1 471 ? 26.834 7.424 -15.552 1.00 89.25 471 PRO A O 1
ATOM 3506 N N . ALA A 1 472 ? 26.176 6.024 -13.913 1.00 88.44 472 ALA A N 1
ATOM 3507 C CA . ALA A 1 472 ? 26.690 4.814 -14.553 1.00 88.44 472 ALA A CA 1
ATOM 3508 C C . ALA A 1 472 ? 26.015 4.559 -15.913 1.00 88.44 472 ALA A C 1
ATOM 3510 O O . ALA A 1 472 ? 26.690 4.312 -16.911 1.00 88.44 472 ALA A O 1
ATOM 3511 N N . LEU A 1 473 ? 24.690 4.720 -15.991 1.00 87.75 473 LEU A N 1
ATOM 3512 C CA . LEU A 1 473 ? 23.935 4.605 -17.242 1.00 87.75 473 LEU A CA 1
ATOM 3513 C C . LEU A 1 473 ? 24.328 5.674 -18.270 1.00 87.75 473 LEU A C 1
ATOM 3515 O O . LEU A 1 473 ? 24.430 5.368 -19.458 1.00 87.75 473 LEU A O 1
ATOM 3519 N N . ARG A 1 474 ? 24.592 6.916 -17.838 1.00 85.81 474 ARG A N 1
ATOM 3520 C CA . ARG A 1 474 ? 25.093 7.978 -18.729 1.00 85.81 474 ARG A CA 1
ATOM 3521 C C . ARG A 1 474 ? 26.478 7.652 -19.284 1.00 85.81 474 ARG A C 1
ATOM 3523 O O . ARG A 1 474 ? 26.696 7.843 -20.476 1.00 85.81 474 ARG A O 1
ATOM 3530 N N . ALA A 1 475 ? 27.384 7.129 -18.457 1.00 84.06 475 ALA A N 1
ATOM 3531 C CA . ALA A 1 475 ? 28.704 6.695 -18.912 1.00 84.06 475 ALA A CA 1
ATOM 3532 C C . ALA A 1 475 ? 28.595 5.570 -19.956 1.00 84.06 475 ALA A C 1
ATOM 3534 O O . ALA A 1 475 ? 29.258 5.608 -20.989 1.00 84.06 475 ALA A O 1
ATOM 3535 N N . MET A 1 476 ? 27.684 4.618 -19.738 1.00 81.69 476 MET A N 1
ATOM 3536 C CA . MET A 1 476 ? 27.414 3.540 -20.689 1.00 81.69 476 MET A CA 1
ATOM 3537 C C . MET A 1 476 ? 26.783 4.008 -22.006 1.00 81.69 476 MET A C 1
ATOM 3539 O O . MET A 1 476 ? 27.006 3.388 -23.046 1.00 81.69 476 MET A O 1
ATOM 3543 N N . ALA A 1 477 ? 26.008 5.096 -21.996 1.00 81.38 477 ALA A N 1
ATOM 3544 C CA . ALA A 1 477 ? 25.368 5.626 -23.199 1.00 81.38 477 ALA A CA 1
ATOM 3545 C C . ALA A 1 477 ? 26.375 6.115 -24.259 1.00 81.38 477 ALA A C 1
ATOM 3547 O O . ALA A 1 477 ? 26.029 6.156 -25.439 1.00 81.38 477 ALA A O 1
ATOM 3548 N N . ALA A 1 478 ? 27.619 6.427 -23.869 1.00 79.25 478 ALA A N 1
ATOM 3549 C CA . ALA A 1 478 ? 28.717 6.745 -24.791 1.00 79.25 478 ALA A CA 1
ATOM 3550 C C . ALA A 1 478 ? 29.264 5.508 -25.537 1.00 79.25 478 ALA A C 1
ATOM 3552 O O . ALA A 1 478 ? 29.987 5.637 -26.525 1.00 79.25 478 ALA A O 1
ATOM 3553 N N . GLY A 1 479 ? 28.876 4.312 -25.097 1.00 78.88 479 GLY A N 1
ATOM 3554 C CA . GLY A 1 479 ? 29.275 3.032 -25.654 1.00 78.88 479 GLY A CA 1
ATOM 3555 C C . GLY A 1 479 ? 30.303 2.300 -24.799 1.00 78.88 479 GLY A C 1
ATOM 3556 O O . GLY A 1 479 ? 31.167 2.907 -24.172 1.00 78.88 479 GLY A O 1
ATOM 3557 N N . VAL A 1 480 ? 30.190 0.973 -24.778 1.00 76.38 480 VAL A N 1
ATOM 3558 C CA . VAL A 1 480 ? 30.919 0.098 -23.854 1.00 76.38 480 VAL A CA 1
ATOM 3559 C C . VAL A 1 480 ? 31.626 -1.015 -24.622 1.00 76.38 480 VAL A C 1
ATOM 3561 O O . VAL A 1 480 ? 31.106 -1.523 -25.618 1.00 76.38 480 VAL A O 1
ATOM 3564 N N . ASP A 1 481 ? 32.816 -1.392 -24.164 1.00 74.62 481 ASP A N 1
ATOM 3565 C CA . ASP A 1 481 ? 33.563 -2.508 -24.741 1.00 74.62 481 ASP A CA 1
ATOM 3566 C C . ASP A 1 481 ? 32.865 -3.838 -24.416 1.00 74.62 481 ASP A C 1
ATOM 3568 O O . ASP A 1 481 ? 32.371 -4.045 -23.303 1.00 74.62 481 ASP A O 1
ATOM 3572 N N . LEU A 1 482 ? 32.843 -4.764 -25.378 1.00 68.44 482 LEU A N 1
ATOM 3573 C CA . LEU A 1 482 ? 32.127 -6.038 -25.257 1.00 68.44 482 LEU A CA 1
ATOM 3574 C C . LEU A 1 482 ? 32.409 -6.802 -23.940 1.00 68.44 482 LEU A C 1
ATOM 3576 O O . LEU A 1 482 ? 31.440 -7.230 -23.315 1.00 68.44 482 LEU A O 1
ATOM 3580 N N . PRO A 1 483 ? 33.656 -6.926 -23.435 1.00 66.56 483 PRO A N 1
ATOM 3581 C CA . PRO A 1 483 ? 33.912 -7.603 -22.159 1.00 66.56 483 PRO A CA 1
ATOM 3582 C C . PRO A 1 483 ? 33.183 -6.977 -20.958 1.00 66.56 483 PRO A C 1
ATOM 3584 O O . PRO A 1 483 ? 32.720 -7.702 -20.081 1.00 66.56 483 PRO A O 1
ATOM 3587 N N . ALA A 1 484 ? 33.014 -5.651 -20.936 1.00 66.75 484 ALA A N 1
ATOM 3588 C CA . ALA A 1 484 ? 32.309 -4.945 -19.864 1.00 66.75 484 ALA A CA 1
ATOM 3589 C C . ALA A 1 484 ? 30.776 -5.099 -19.955 1.00 66.75 484 ALA A C 1
ATOM 3591 O O . ALA A 1 484 ? 30.080 -5.013 -18.947 1.00 66.75 484 ALA A O 1
ATOM 3592 N N . ILE A 1 485 ? 30.236 -5.408 -21.138 1.00 65.62 485 ILE A N 1
ATOM 3593 C CA . ILE A 1 485 ? 28.812 -5.743 -21.330 1.00 65.62 485 ILE A CA 1
ATOM 3594 C C . ILE A 1 485 ? 28.487 -7.147 -20.793 1.00 65.62 485 ILE A C 1
ATOM 3596 O O . ILE A 1 485 ? 27.347 -7.431 -20.413 1.00 65.62 485 ILE A O 1
ATOM 3600 N N . LEU A 1 486 ? 29.487 -8.031 -20.766 1.00 64.31 486 LEU A N 1
ATOM 3601 C CA . LEU A 1 486 ? 29.359 -9.422 -20.325 1.00 64.31 486 LEU A CA 1
ATOM 3602 C C . LEU A 1 486 ? 29.504 -9.601 -18.809 1.00 64.31 486 LEU A C 1
ATOM 3604 O O . LEU A 1 486 ? 29.122 -10.644 -18.290 1.00 64.31 486 LEU A O 1
ATOM 3608 N N . ALA A 1 487 ? 30.001 -8.587 -18.103 1.00 63.38 487 ALA A N 1
ATOM 3609 C CA . ALA A 1 487 ? 30.065 -8.532 -16.648 1.00 63.38 487 ALA A CA 1
ATOM 3610 C C . ALA A 1 487 ? 29.387 -7.233 -16.176 1.00 63.38 487 ALA A C 1
ATOM 3612 O O . ALA A 1 487 ? 30.086 -6.262 -15.892 1.00 63.38 487 ALA A O 1
ATOM 3613 N N . PRO A 1 488 ? 28.040 -7.168 -16.165 1.00 59.56 488 PRO A N 1
ATOM 3614 C CA . PRO A 1 488 ? 27.299 -5.929 -15.964 1.00 59.56 488 PRO A CA 1
ATOM 3615 C C . PRO A 1 488 ? 27.664 -5.305 -14.615 1.00 59.56 488 PRO A C 1
ATOM 3617 O O . PRO A 1 488 ? 27.207 -5.746 -13.566 1.00 59.56 488 PRO A O 1
ATOM 3620 N N . ALA A 1 489 ? 28.492 -4.263 -14.654 1.00 66.00 489 ALA A N 1
ATOM 3621 C CA . ALA A 1 489 ? 28.949 -3.515 -13.487 1.00 66.00 489 ALA A CA 1
ATOM 3622 C C . ALA A 1 489 ? 28.079 -2.269 -13.257 1.00 66.00 489 ALA A C 1
ATOM 3624 O O . ALA A 1 489 ? 28.586 -1.184 -12.978 1.00 66.00 489 ALA A O 1
ATOM 3625 N N . LEU A 1 490 ? 26.759 -2.398 -13.427 1.00 82.12 490 LEU A N 1
ATOM 3626 C CA . LEU A 1 490 ? 25.846 -1.356 -12.969 1.00 82.12 490 LEU A CA 1
ATOM 3627 C C . LEU A 1 490 ? 25.620 -1.516 -11.466 1.00 82.12 490 LEU A C 1
ATOM 3629 O O . LEU A 1 490 ? 25.428 -2.645 -11.007 1.00 82.12 490 LEU A O 1
ATOM 3633 N N . PRO A 1 491 ? 25.603 -0.414 -10.698 1.00 85.75 491 PRO A N 1
ATOM 3634 C CA . PRO A 1 491 ? 25.312 -0.498 -9.278 1.00 85.75 491 PRO A CA 1
ATOM 3635 C C . PRO A 1 491 ? 23.900 -1.077 -9.071 1.00 85.75 491 PRO A C 1
ATOM 3637 O O . PRO A 1 491 ? 22.973 -0.737 -9.823 1.00 85.75 491 PRO A O 1
ATOM 3640 N N . PRO A 1 492 ? 23.715 -1.976 -8.089 1.00 83.31 492 PRO A N 1
ATOM 3641 C CA . PRO A 1 492 ? 22.388 -2.443 -7.719 1.00 83.31 492 PRO A CA 1
ATOM 3642 C C . PRO A 1 492 ? 21.589 -1.289 -7.104 1.00 83.31 492 PRO A C 1
ATOM 3644 O O . PRO A 1 492 ? 22.152 -0.387 -6.484 1.00 83.31 492 PRO A O 1
ATOM 3647 N N . VAL A 1 493 ? 20.268 -1.325 -7.263 1.00 88.50 493 VAL A N 1
ATOM 3648 C CA . VAL A 1 493 ? 19.366 -0.383 -6.589 1.00 88.50 493 VAL A CA 1
ATOM 3649 C C . VAL A 1 493 ? 18.665 -1.146 -5.481 1.00 88.50 493 VAL A C 1
ATOM 3651 O O . VAL A 1 493 ? 17.938 -2.082 -5.808 1.00 88.50 493 VAL A O 1
ATOM 3654 N N . PRO A 1 494 ? 18.839 -0.759 -4.207 1.00 89.31 494 PRO A N 1
ATOM 3655 C CA . PRO A 1 494 ? 18.268 -1.508 -3.104 1.00 89.31 494 PRO A CA 1
ATOM 3656 C C . PRO A 1 494 ? 16.744 -1.548 -3.228 1.00 89.31 494 PRO A C 1
ATOM 3658 O O . PRO A 1 494 ? 16.082 -0.534 -3.462 1.00 89.31 494 PRO A O 1
ATOM 3661 N N . THR A 1 495 ? 16.188 -2.738 -3.077 1.00 91.19 495 THR A N 1
ATOM 3662 C CA . THR A 1 495 ? 14.747 -2.964 -3.012 1.00 91.19 495 THR A CA 1
ATOM 3663 C C . THR A 1 495 ? 14.195 -2.498 -1.666 1.00 91.19 495 THR A C 1
ATOM 3665 O O . THR A 1 495 ? 14.914 -2.415 -0.668 1.00 91.19 495 THR A O 1
ATOM 3668 N N . VAL A 1 496 ? 12.885 -2.240 -1.597 1.00 93.25 496 VAL A N 1
ATOM 3669 C CA . VAL A 1 496 ? 12.223 -1.965 -0.310 1.00 93.25 496 VAL A CA 1
ATOM 3670 C C . VAL A 1 496 ? 12.415 -3.121 0.668 1.00 93.25 496 VAL A C 1
ATOM 3672 O O . VAL A 1 496 ? 12.655 -2.885 1.849 1.00 93.25 496 VAL A O 1
ATOM 3675 N N . ALA A 1 497 ? 12.351 -4.358 0.170 1.00 91.25 497 ALA A N 1
ATOM 3676 C CA . ALA A 1 497 ? 12.548 -5.549 0.981 1.00 91.25 497 ALA A CA 1
ATOM 3677 C C . ALA A 1 497 ? 13.924 -5.559 1.659 1.00 91.25 497 ALA A C 1
ATOM 3679 O O . ALA A 1 497 ? 14.003 -5.751 2.869 1.00 91.25 497 ALA A O 1
ATOM 3680 N N . GLU A 1 498 ? 14.997 -5.303 0.909 1.00 90.38 498 GLU A N 1
ATOM 3681 C CA . GLU A 1 498 ? 16.355 -5.239 1.461 1.00 90.38 498 GLU A CA 1
ATOM 3682 C C . GLU A 1 498 ? 16.479 -4.122 2.497 1.00 90.38 498 GLU A C 1
ATOM 3684 O O . GLU A 1 498 ? 16.913 -4.377 3.619 1.00 90.38 498 GLU A O 1
ATOM 3689 N N . MET A 1 499 ? 16.009 -2.914 2.166 1.00 91.69 499 MET A N 1
ATOM 3690 C CA . MET A 1 499 ? 16.124 -1.762 3.063 1.00 91.69 499 MET A CA 1
ATOM 3691 C C . MET A 1 499 ? 15.370 -1.956 4.384 1.00 91.69 499 MET A C 1
ATOM 3693 O O . MET A 1 499 ? 15.879 -1.556 5.426 1.00 91.69 499 MET A O 1
ATOM 3697 N N . LEU A 1 500 ? 14.186 -2.579 4.374 1.00 89.75 500 LEU A N 1
ATOM 3698 C CA . LEU A 1 500 ? 13.413 -2.846 5.596 1.00 89.75 500 LEU A CA 1
ATOM 3699 C C . LEU A 1 500 ? 14.068 -3.881 6.525 1.00 89.75 500 LEU A C 1
ATOM 3701 O O . LEU A 1 500 ? 13.758 -3.913 7.714 1.00 89.75 500 LEU A O 1
ATOM 3705 N N . HIS A 1 501 ? 14.962 -4.731 6.014 1.00 83.50 501 HIS A N 1
ATOM 3706 C CA . HIS A 1 501 ? 15.662 -5.738 6.821 1.00 83.50 501 HIS A CA 1
ATOM 3707 C C . HIS A 1 501 ? 16.988 -5.231 7.399 1.00 83.50 501 HIS A C 1
ATOM 3709 O O . HIS A 1 501 ? 17.598 -5.903 8.239 1.00 83.50 501 HIS A O 1
ATOM 3715 N N . GLU A 1 502 ? 17.432 -4.041 7.006 1.00 82.56 502 GLU A N 1
ATOM 3716 C CA . GLU A 1 502 ? 18.607 -3.403 7.583 1.00 82.56 502 GLU A CA 1
ATOM 3717 C C . GLU A 1 502 ? 18.330 -2.884 8.991 1.00 82.56 502 GLU A C 1
ATOM 3719 O O . GLU A 1 502 ? 17.255 -2.362 9.273 1.00 82.56 502 GLU A O 1
ATOM 3724 N N . LYS A 1 503 ? 19.320 -3.009 9.883 1.00 66.12 503 LYS A N 1
ATOM 3725 C CA . LYS A 1 503 ? 19.171 -2.746 11.326 1.00 66.12 503 LYS A CA 1
ATOM 3726 C C . LYS A 1 503 ? 18.536 -1.389 11.650 1.00 66.12 503 LYS A C 1
ATOM 3728 O O . LYS A 1 503 ? 17.767 -1.314 12.601 1.00 66.12 503 LYS A O 1
ATOM 3733 N N . ASP A 1 504 ? 18.810 -0.367 10.844 1.00 64.00 504 ASP A N 1
ATOM 3734 C CA . ASP A 1 504 ? 18.352 1.008 11.076 1.00 64.00 504 ASP A CA 1
ATOM 3735 C C . ASP A 1 504 ? 16.875 1.234 10.707 1.00 64.00 504 ASP A C 1
ATOM 3737 O O . ASP A 1 504 ? 16.272 2.219 11.127 1.00 64.00 504 ASP A O 1
ATOM 3741 N N . LEU A 1 505 ? 16.283 0.325 9.924 1.00 64.56 505 LEU A N 1
ATOM 3742 C CA . LEU A 1 505 ? 14.884 0.371 9.481 1.00 64.56 505 LEU A CA 1
ATOM 3743 C C . LEU A 1 505 ? 14.094 -0.880 9.876 1.00 64.56 505 LEU A C 1
ATOM 3745 O O . LEU A 1 505 ? 12.920 -0.989 9.509 1.00 64.56 505 LEU A O 1
ATOM 3749 N N . GLN A 1 506 ? 14.715 -1.802 10.625 1.00 56.91 506 GLN A N 1
ATOM 3750 C CA . GLN A 1 506 ? 14.070 -3.041 11.035 1.00 56.91 506 GLN A CA 1
ATOM 3751 C C . GLN A 1 506 ? 12.756 -2.727 11.755 1.00 56.91 506 GLN A C 1
ATOM 3753 O O . GLN A 1 506 ? 12.743 -1.933 12.704 1.00 56.91 506 GLN A O 1
ATOM 3758 N N . PRO A 1 507 ? 11.637 -3.348 11.337 1.00 50.41 507 PRO A N 1
ATOM 3759 C CA . PRO A 1 507 ? 10.398 -3.233 12.077 1.00 50.41 507 PRO A CA 1
ATOM 3760 C C . PRO A 1 507 ? 10.654 -3.704 13.507 1.00 50.41 507 PRO A C 1
ATOM 3762 O O . PRO A 1 507 ? 11.393 -4.669 13.729 1.00 50.41 507 PRO A O 1
ATOM 3765 N N . LEU A 1 508 ? 10.041 -3.018 14.476 1.00 50.69 508 LEU A N 1
ATOM 3766 C CA . LEU A 1 508 ? 10.010 -3.464 15.864 1.00 50.69 508 LEU A CA 1
ATOM 3767 C C . LEU A 1 508 ? 9.734 -4.974 15.850 1.00 50.69 508 LEU A C 1
ATOM 3769 O O . LEU A 1 508 ? 8.754 -5.406 15.233 1.00 50.69 508 LEU A O 1
ATOM 3773 N N . ARG A 1 509 ? 10.607 -5.788 16.461 1.00 46.03 509 ARG A N 1
ATOM 3774 C CA . ARG A 1 509 ? 10.345 -7.224 16.616 1.00 46.03 509 ARG A CA 1
ATOM 3775 C C . ARG A 1 509 ? 9.178 -7.373 17.580 1.00 46.03 509 ARG A C 1
ATOM 3777 O O . ARG A 1 509 ? 9.361 -7.584 18.774 1.00 46.03 509 ARG A O 1
ATOM 3784 N N . LEU A 1 510 ? 7.968 -7.219 17.056 1.00 49.25 510 LEU A N 1
ATOM 3785 C CA . LEU A 1 510 ? 6.760 -7.537 17.783 1.00 49.25 510 LEU A CA 1
ATOM 3786 C C . LEU A 1 510 ? 6.805 -9.041 18.050 1.00 49.25 510 LEU A C 1
ATOM 3788 O O . LEU A 1 510 ? 7.053 -9.803 17.104 1.00 49.25 510 LEU A O 1
ATOM 3792 N N . PRO A 1 511 ? 6.601 -9.481 19.303 1.00 38.25 511 PRO A N 1
ATOM 3793 C CA . PRO A 1 511 ? 6.567 -10.899 19.609 1.00 38.25 511 PRO A CA 1
ATOM 3794 C C . PRO A 1 511 ? 5.574 -11.602 18.670 1.00 38.25 511 PRO A C 1
ATOM 3796 O O . PRO A 1 511 ? 4.575 -10.991 18.257 1.00 38.25 511 PRO A O 1
ATOM 3799 N N . PRO A 1 512 ? 5.838 -12.865 18.285 1.00 38.69 512 PRO A N 1
ATOM 3800 C CA . PRO A 1 512 ? 4.848 -13.647 17.564 1.00 38.69 512 PRO A CA 1
ATOM 3801 C C . PRO A 1 512 ? 3.542 -13.573 18.353 1.00 38.69 512 PRO A C 1
ATOM 3803 O O . PRO A 1 512 ? 3.534 -13.748 19.573 1.00 38.69 512 PRO A O 1
ATOM 3806 N N . ARG A 1 513 ? 2.447 -13.234 17.665 1.00 38.09 513 ARG A N 1
ATOM 3807 C CA . ARG A 1 513 ? 1.122 -13.208 18.283 1.00 38.09 513 ARG A CA 1
ATOM 3808 C C . ARG A 1 513 ? 0.934 -14.596 18.893 1.00 38.09 513 ARG A C 1
ATOM 3810 O O . ARG A 1 513 ? 0.995 -15.581 18.159 1.00 38.09 513 ARG A O 1
ATOM 3817 N N . ALA A 1 514 ? 0.773 -14.679 20.216 1.00 30.02 514 ALA A N 1
ATOM 3818 C CA . ALA A 1 514 ? 0.382 -15.934 20.846 1.00 30.02 514 ALA A CA 1
ATOM 3819 C C . ALA A 1 514 ? -0.839 -16.463 20.078 1.00 30.02 514 ALA A C 1
ATOM 3821 O O . ALA A 1 514 ? -1.662 -15.634 19.660 1.00 30.02 514 ALA A O 1
ATOM 3822 N N . PRO A 1 515 ? -0.958 -17.780 19.838 1.00 26.70 515 PRO A N 1
ATOM 3823 C CA . PRO A 1 515 ? -2.146 -18.334 19.217 1.00 26.70 515 PRO A CA 1
ATOM 3824 C C . PRO A 1 515 ? -3.321 -18.027 20.143 1.00 26.70 515 PRO A C 1
ATOM 3826 O O . PRO A 1 515 ? -3.608 -18.751 21.090 1.00 26.70 515 PRO A O 1
ATOM 3829 N N . ALA A 1 516 ? -3.982 -16.897 19.906 1.00 28.75 516 ALA A N 1
ATOM 3830 C CA . ALA A 1 516 ? -5.312 -16.680 20.411 1.00 28.75 516 ALA A CA 1
ATOM 3831 C C . ALA A 1 516 ? -6.115 -17.830 19.814 1.00 28.75 516 ALA A C 1
ATOM 3833 O O . ALA A 1 516 ? -6.122 -17.979 18.589 1.00 28.75 516 ALA A O 1
ATOM 3834 N N . ALA A 1 517 ? -6.733 -18.661 20.661 1.00 26.88 517 ALA A N 1
ATOM 3835 C CA . ALA A 1 517 ? -7.831 -19.513 20.227 1.00 26.88 517 ALA A CA 1
ATOM 3836 C C . ALA A 1 517 ? -8.685 -18.646 19.308 1.00 26.88 517 ALA A C 1
ATOM 3838 O O . ALA A 1 517 ? -9.111 -17.581 19.754 1.00 26.88 517 ALA A O 1
ATOM 3839 N N . ALA A 1 518 ? -8.756 -19.007 18.022 1.00 24.11 518 ALA A N 1
ATOM 3840 C CA . ALA A 1 518 ? -9.230 -18.110 16.981 1.00 24.11 518 ALA A CA 1
ATOM 3841 C C . ALA A 1 518 ? -10.542 -17.473 17.454 1.00 24.11 518 ALA A C 1
ATOM 3843 O O . ALA A 1 518 ? -11.544 -18.190 17.541 1.00 24.11 518 ALA A O 1
ATOM 3844 N N . PRO A 1 519 ? -10.584 -16.168 17.798 1.00 30.11 519 PRO A N 1
ATOM 3845 C CA . PRO A 1 519 ? -11.877 -15.528 17.811 1.00 30.11 519 PRO A CA 1
ATOM 3846 C C . PRO A 1 519 ? -12.323 -15.658 16.358 1.00 30.11 519 PRO A C 1
ATOM 3848 O O . PRO A 1 519 ? -11.562 -15.283 15.460 1.00 30.11 519 PRO A O 1
ATOM 3851 N N . ALA A 1 520 ? -13.471 -16.305 16.123 1.00 30.97 520 ALA A N 1
ATOM 3852 C CA . ALA A 1 520 ? -14.088 -16.388 14.802 1.00 30.97 520 ALA A CA 1
ATOM 3853 C C . ALA A 1 520 ? -13.854 -15.049 14.105 1.00 30.97 520 ALA A C 1
ATOM 3855 O O . ALA A 1 520 ? -14.155 -14.028 14.715 1.00 30.97 520 ALA A O 1
ATOM 3856 N N . SER A 1 521 ? -13.180 -15.045 12.951 1.00 34.97 521 SER A N 1
ATOM 3857 C CA . SER A 1 521 ? -12.564 -13.840 12.392 1.00 34.97 521 SER A CA 1
ATOM 3858 C C . SER A 1 521 ? -13.558 -12.677 12.390 1.00 34.97 521 SER A C 1
ATOM 3860 O O . SER A 1 521 ? -14.421 -12.595 11.518 1.00 34.97 521 SER A O 1
ATOM 3862 N N . LEU A 1 522 ? -13.447 -11.779 13.371 1.00 43.56 522 LEU A N 1
ATOM 3863 C CA . LEU A 1 522 ? -14.252 -10.565 13.470 1.00 43.56 522 LEU A CA 1
ATOM 3864 C C . LEU A 1 522 ? -13.642 -9.524 12.531 1.00 43.56 522 LEU A C 1
ATOM 3866 O O . LEU A 1 522 ? -13.312 -8.417 12.951 1.00 43.56 522 LEU A O 1
ATOM 3870 N N . GLN A 1 523 ? -13.448 -9.901 11.262 1.00 50.66 523 GLN A N 1
ATOM 3871 C CA . GLN A 1 523 ? -13.243 -8.910 10.218 1.00 50.66 523 GLN A CA 1
ATOM 3872 C C . GLN A 1 523 ? -14.439 -7.950 10.269 1.00 50.66 523 GLN A C 1
ATOM 3874 O O . GLN A 1 523 ? -15.548 -8.392 10.590 1.00 50.66 523 GLN A O 1
ATOM 3879 N N . PRO A 1 524 ? -14.250 -6.648 10.017 1.00 49.19 524 PRO A N 1
ATOM 3880 C CA . PRO A 1 524 ? -15.366 -5.748 9.781 1.00 49.19 524 PRO A CA 1
ATOM 3881 C C . PRO A 1 524 ? -16.196 -6.305 8.628 1.00 49.19 524 PRO A C 1
ATOM 3883 O O . PRO A 1 524 ? -15.800 -6.264 7.464 1.00 49.19 524 PRO A O 1
ATOM 3886 N N . VAL A 1 525 ? -17.322 -6.914 8.988 1.00 51.03 525 VAL A N 1
ATOM 3887 C CA . VAL A 1 525 ? -18.327 -7.381 8.043 1.00 51.03 525 VAL A CA 1
ATOM 3888 C C . VAL A 1 525 ? -19.237 -6.203 7.787 1.00 51.03 525 VAL A C 1
ATOM 3890 O O . VAL A 1 525 ? -19.568 -5.457 8.714 1.00 51.03 525 VAL A O 1
ATOM 3893 N N . ASP A 1 526 ? -19.656 -6.043 6.539 1.00 54.53 526 ASP A N 1
ATOM 3894 C CA . ASP A 1 526 ? -20.692 -5.079 6.237 1.00 54.53 526 ASP A CA 1
ATOM 3895 C C . ASP A 1 526 ? -21.924 -5.383 7.113 1.00 54.53 526 ASP A C 1
ATOM 3897 O O . ASP A 1 526 ? -22.471 -6.492 7.050 1.00 54.53 526 ASP A O 1
ATOM 3901 N N . PRO A 1 527 ? -22.385 -4.433 7.941 1.00 49.75 527 PRO A N 1
ATOM 3902 C CA . PRO A 1 527 ? -23.507 -4.655 8.849 1.00 49.75 527 PRO A CA 1
ATOM 3903 C C . PRO A 1 527 ? -24.802 -5.094 8.140 1.00 49.75 527 PRO A C 1
ATOM 3905 O O . PRO A 1 527 ? -25.675 -5.679 8.775 1.00 49.75 527 PRO A O 1
ATOM 3908 N N . ARG A 1 528 ? -24.922 -4.911 6.816 1.00 53.75 528 ARG A N 1
ATOM 3909 C CA . ARG A 1 528 ? -26.037 -5.432 6.001 1.00 53.75 528 ARG A CA 1
ATOM 3910 C C . ARG A 1 528 ? -26.041 -6.954 5.861 1.00 53.75 528 ARG A C 1
ATOM 3912 O O . ARG A 1 528 ? -27.073 -7.512 5.495 1.00 53.75 528 ARG A O 1
ATOM 3919 N N . ARG A 1 529 ? -24.897 -7.608 6.075 1.00 50.84 529 ARG A N 1
ATOM 3920 C CA . ARG A 1 529 ? -24.692 -9.058 5.928 1.00 50.84 529 ARG A CA 1
ATOM 3921 C C . ARG A 1 529 ? -24.435 -9.763 7.259 1.00 50.84 529 ARG A C 1
ATOM 3923 O O . ARG A 1 529 ? -24.291 -10.985 7.272 1.00 50.84 529 ARG A O 1
ATOM 3930 N N . ALA A 1 530 ? -24.416 -9.028 8.372 1.00 48.28 530 ALA A N 1
ATOM 3931 C CA . ALA A 1 530 ? -24.417 -9.636 9.695 1.00 48.28 530 ALA A CA 1
ATOM 3932 C C . ALA A 1 530 ? -25.697 -10.483 9.857 1.00 48.28 530 ALA A C 1
ATOM 3934 O O . ALA A 1 530 ? -26.783 -10.005 9.512 1.00 48.28 530 ALA A O 1
ATOM 3935 N N . PRO A 1 531 ? -25.611 -11.740 10.332 1.00 38.16 531 PRO A N 1
ATOM 3936 C CA . PRO A 1 531 ? -26.791 -12.580 10.475 1.00 38.16 531 PRO A CA 1
ATOM 3937 C C . PRO A 1 531 ? -27.793 -11.891 11.405 1.00 38.16 531 PRO A C 1
ATOM 3939 O O . PRO A 1 531 ? -27.472 -11.572 12.550 1.00 38.16 531 PRO A O 1
ATOM 3942 N N . ALA A 1 532 ? -29.011 -11.659 10.907 1.00 37.28 532 ALA A N 1
ATOM 3943 C CA . ALA A 1 532 ? -30.107 -11.164 11.726 1.00 37.28 532 ALA A CA 1
ATOM 3944 C C . ALA A 1 532 ? -30.300 -12.132 12.900 1.00 37.28 532 ALA A C 1
ATOM 3946 O O . ALA A 1 532 ? -30.528 -13.328 12.686 1.00 37.28 532 ALA A O 1
ATOM 3947 N N . ARG A 1 533 ? -30.185 -11.637 14.140 1.00 38.72 533 ARG A N 1
ATOM 3948 C CA . ARG A 1 533 ? -30.551 -12.417 15.326 1.00 38.72 533 ARG A CA 1
ATOM 3949 C C . ARG A 1 533 ? -32.005 -12.852 15.151 1.00 38.72 533 ARG A C 1
ATOM 3951 O O . ARG A 1 533 ? -32.908 -12.021 15.196 1.00 38.72 533 ARG A O 1
ATOM 3958 N N . ARG A 1 534 ? -32.232 -14.148 14.920 1.00 31.55 534 ARG A N 1
ATOM 3959 C CA . ARG A 1 534 ? -33.563 -14.741 15.057 1.00 31.55 534 ARG A CA 1
ATOM 3960 C C . ARG A 1 534 ? -33.932 -14.616 16.531 1.00 31.55 534 ARG A C 1
ATOM 3962 O O . ARG A 1 534 ? -33.272 -15.224 17.367 1.00 31.55 534 ARG A O 1
ATOM 3969 N N . GLY A 1 535 ? -34.913 -13.769 16.828 1.00 31.03 535 GLY A N 1
ATOM 3970 C CA . GLY A 1 535 ? -35.517 -13.703 18.152 1.00 31.03 535 GLY A CA 1
ATOM 3971 C C . GLY A 1 535 ? -36.130 -15.058 18.491 1.00 31.03 535 GLY A C 1
ATOM 3972 O O . GLY A 1 535 ? -36.899 -15.600 17.696 1.00 31.03 535 GLY A O 1
ATOM 3973 N N . GLY A 1 536 ? -35.728 -15.594 19.637 1.00 31.38 536 GLY A N 1
ATOM 3974 C CA . GLY A 1 536 ? -36.331 -16.722 20.331 1.00 31.38 536 GLY A CA 1
ATOM 3975 C C . GLY A 1 536 ? -36.488 -16.337 21.787 1.00 31.38 536 GLY A C 1
ATOM 3976 O O . GLY A 1 536 ? -35.537 -15.698 22.300 1.00 31.38 536 GLY A O 1
#

Organism: NCBI:txid381761